Protein AF-A0A7C6N0D5-F1 (afdb_monomer_lite)

pLDDT: mean 83.99, std 12.08, range [41.06, 98.06]

Foldseek 3Di:
DVVVVCQQVQLADPQWDWDWDADPPPRDTDIDIDHDPDDQVVVQSSQCSNLVHPQFGKAWDPDDDDDALQKDKTKIKGKHANQPPPDPPVSWDWDWDKDQVVQVKFKFWQDPVRDTDTFDFDDDPVDPRITGRDTDIDRMTMMMIMGMDGHAAQAKEWEWEDDDAFKIKIKIKRKHQADDDPVVVVVSVVSSCVQQPPQWDWDWDDDPGIIMIMTIGIDGQVSNLVSLCSNGVPNPWGWDKHWDDDLQDQKIKMKIKTKFANLVRPDDPQQFRKYKYKYAYDPQKFWDVVLQVVCVPPPQWDGDGRMIIGIDGRRIDIDMTMIMGGNVSNVVVVVVVVVVVVVVVVVVVVVVVVCVVVVDDPVVVVVVVVPQWDADPPPRDTHGNPDQADPVPGDGDDDDDD

Structure (mmCIF, N/CA/C/O backbone):
data_AF-A0A7C6N0D5-F1
#
_entry.id   AF-A0A7C6N0D5-F1
#
loop_
_atom_site.group_PDB
_atom_site.id
_atom_site.type_symbol
_atom_site.label_atom_id
_atom_site.label_alt_id
_atom_site.label_comp_id
_atom_site.label_asym_id
_atom_site.label_entity_id
_atom_site.label_seq_id
_atom_site.pdbx_PDB_ins_code
_atom_site.Cartn_x
_atom_site.Cartn_y
_atom_site.Cartn_z
_atom_site.occupancy
_atom_site.B_iso_or_equiv
_atom_site.auth_seq_id
_atom_site.auth_comp_id
_atom_site.auth_asym_id
_atom_site.auth_atom_id
_atom_site.pdbx_PDB_model_num
ATOM 1 N N . GLY A 1 1 ? 29.584 -1.200 -49.562 1.00 62.28 1 GLY A N 1
ATOM 2 C CA . GLY A 1 1 ? 28.483 -2.158 -49.369 1.00 62.28 1 GLY A CA 1
ATOM 3 C C . GLY A 1 1 ? 28.904 -3.143 -48.314 1.00 62.28 1 GLY A C 1
ATOM 4 O O . GLY A 1 1 ? 28.545 -2.960 -47.164 1.00 62.28 1 GLY A O 1
ATOM 5 N N . ASP A 1 2 ? 29.772 -4.074 -48.691 1.00 75.25 2 ASP A N 1
ATOM 6 C CA . ASP A 1 2 ? 30.270 -5.140 -47.812 1.00 75.25 2 ASP A CA 1
ATOM 7 C C . ASP A 1 2 ? 30.973 -4.625 -46.545 1.00 75.25 2 ASP A C 1
ATOM 9 O O . ASP A 1 2 ? 30.763 -5.174 -45.473 1.00 75.25 2 ASP A O 1
ATOM 13 N N . GLU A 1 3 ? 31.718 -3.517 -46.626 1.00 76.12 3 GLU A N 1
ATOM 14 C CA . GLU A 1 3 ? 32.344 -2.878 -45.452 1.00 76.12 3 GLU A CA 1
ATOM 15 C C . GLU A 1 3 ? 31.321 -2.322 -44.444 1.00 76.12 3 GLU A C 1
ATOM 17 O O . GLU A 1 3 ? 31.559 -2.365 -43.244 1.00 76.12 3 GLU A O 1
ATOM 22 N N . ILE A 1 4 ? 30.167 -1.833 -44.916 1.00 76.94 4 ILE A N 1
ATOM 23 C CA . ILE A 1 4 ? 29.093 -1.310 -44.053 1.00 76.94 4 ILE A CA 1
ATOM 24 C C . ILE A 1 4 ? 28.339 -2.469 -43.395 1.00 76.94 4 ILE A C 1
ATOM 26 O O . ILE A 1 4 ? 27.991 -2.384 -42.223 1.00 76.94 4 ILE A O 1
ATOM 30 N N . ILE A 1 5 ? 28.112 -3.555 -44.142 1.00 82.31 5 ILE A N 1
ATOM 31 C CA . ILE A 1 5 ? 27.490 -4.776 -43.615 1.00 82.31 5 ILE A CA 1
ATOM 32 C C . ILE A 1 5 ? 28.390 -5.388 -42.539 1.00 82.31 5 ILE A C 1
ATOM 34 O O . ILE A 1 5 ? 27.925 -5.620 -41.430 1.00 82.31 5 ILE A O 1
ATOM 38 N N . ALA A 1 6 ? 29.682 -5.565 -42.834 1.00 82.75 6 ALA A N 1
ATOM 39 C CA . ALA A 1 6 ? 30.648 -6.098 -41.879 1.00 82.75 6 ALA A CA 1
ATOM 40 C C . ALA A 1 6 ? 30.752 -5.226 -40.618 1.00 82.75 6 ALA A C 1
ATOM 42 O O . ALA A 1 6 ? 30.720 -5.765 -39.518 1.00 82.75 6 ALA A O 1
ATOM 43 N N . TYR A 1 7 ? 30.803 -3.897 -40.773 1.00 82.38 7 TYR A N 1
ATOM 44 C CA . TYR A 1 7 ? 30.818 -2.961 -39.645 1.00 82.38 7 TYR A CA 1
ATOM 45 C C . TYR A 1 7 ? 29.588 -3.128 -38.740 1.00 82.38 7 TYR A C 1
ATOM 47 O O . TYR A 1 7 ? 29.736 -3.267 -37.532 1.00 82.38 7 TYR A O 1
ATOM 55 N N . LEU A 1 8 ? 28.383 -3.161 -39.321 1.00 84.75 8 LEU A N 1
ATOM 56 C CA . LEU A 1 8 ? 27.137 -3.268 -38.557 1.00 84.75 8 LEU A CA 1
ATOM 57 C C . LEU A 1 8 ? 26.943 -4.645 -37.909 1.00 84.75 8 LEU A C 1
ATOM 59 O O . LEU A 1 8 ? 26.398 -4.712 -36.814 1.00 84.75 8 LEU A O 1
ATOM 63 N N . GLU A 1 9 ? 27.371 -5.730 -38.559 1.00 86.62 9 GLU A N 1
ATOM 64 C CA . GLU A 1 9 ? 27.227 -7.094 -38.031 1.00 86.62 9 GLU A CA 1
ATOM 65 C C . GLU A 1 9 ? 28.281 -7.438 -36.968 1.00 86.62 9 GLU A C 1
ATOM 67 O O . GLU A 1 9 ? 27.956 -8.122 -35.998 1.00 86.62 9 GLU A O 1
ATOM 72 N N . GLU A 1 10 ? 29.519 -6.945 -37.098 1.00 82.75 10 GLU A N 1
ATOM 73 C CA . GLU A 1 10 ? 30.592 -7.161 -36.110 1.00 82.75 10 GLU A CA 1
ATOM 74 C C . GLU A 1 10 ? 30.229 -6.588 -34.731 1.00 82.75 10 GLU A C 1
ATOM 76 O O . GLU A 1 10 ? 30.593 -7.157 -33.702 1.00 82.75 10 GLU A O 1
ATOM 81 N N . GLY A 1 11 ? 29.480 -5.483 -34.704 1.00 76.69 11 GLY A N 1
ATOM 82 C CA . GLY A 1 11 ? 29.050 -4.818 -33.477 1.00 76.69 11 GLY A CA 1
ATOM 83 C C . GLY A 1 11 ? 27.924 -5.522 -32.717 1.00 76.69 11 GLY A C 1
ATOM 84 O O . GLY A 1 11 ? 27.609 -5.109 -31.600 1.00 76.69 11 GLY A O 1
ATOM 85 N N . VAL A 1 12 ? 27.294 -6.575 -33.245 1.00 84.12 12 VAL A N 1
ATOM 86 C CA . VAL A 1 12 ? 26.114 -7.168 -32.597 1.00 84.12 12 VAL A CA 1
ATOM 87 C C . VAL A 1 12 ? 26.487 -8.358 -31.705 1.00 84.12 12 VAL A C 1
ATOM 89 O O . VAL A 1 12 ? 27.098 -9.318 -32.175 1.00 84.12 12 VAL A O 1
ATOM 92 N N . PRO A 1 13 ? 26.090 -8.365 -30.417 1.00 81.31 13 PRO A N 1
ATOM 93 C CA . PRO A 1 13 ? 26.387 -9.484 -29.528 1.00 81.31 13 PRO A CA 1
ATOM 94 C C . PRO A 1 13 ? 25.598 -10.747 -29.897 1.00 81.31 13 PRO A C 1
ATOM 96 O O . PRO A 1 13 ? 24.464 -10.681 -30.368 1.00 81.31 13 PRO A O 1
ATOM 99 N N . ASN A 1 14 ? 26.153 -11.914 -29.555 1.00 80.94 14 ASN A N 1
ATOM 100 C CA . ASN A 1 14 ? 25.529 -13.226 -29.795 1.00 80.94 14 ASN A CA 1
ATOM 101 C C . ASN A 1 14 ? 24.147 -13.403 -29.134 1.00 80.94 14 ASN A C 1
ATOM 103 O O . ASN A 1 14 ? 23.398 -14.300 -29.515 1.00 80.94 14 ASN A O 1
ATOM 107 N N . SER A 1 15 ? 23.826 -12.602 -28.115 1.00 77.38 15 SER A N 1
ATOM 108 C CA . SER A 1 15 ? 22.532 -12.606 -27.424 1.00 77.38 15 SER A CA 1
ATOM 109 C C . SER A 1 15 ? 21.431 -11.852 -28.181 1.00 77.38 15 SER A C 1
ATOM 111 O O . SER A 1 15 ? 20.262 -11.959 -27.811 1.00 77.38 15 SER A O 1
ATOM 113 N N . ALA A 1 16 ? 21.773 -11.109 -29.237 1.00 83.81 16 ALA A N 1
ATOM 114 C CA . ALA A 1 16 ? 20.825 -10.388 -30.074 1.00 83.81 16 ALA A CA 1
ATOM 115 C C . ALA A 1 16 ? 20.493 -11.157 -31.361 1.00 83.81 16 ALA A C 1
ATOM 117 O O . ALA A 1 16 ? 21.290 -11.933 -31.886 1.00 83.81 16 ALA A O 1
ATOM 118 N N . THR A 1 17 ? 19.316 -10.887 -31.918 1.00 86.81 17 THR A N 1
ATOM 119 C CA . THR A 1 17 ? 18.946 -11.327 -33.267 1.00 86.81 17 THR A CA 1
ATOM 120 C C . THR A 1 17 ? 19.141 -10.193 -34.265 1.00 86.81 17 THR A C 1
ATOM 122 O O . THR A 1 17 ? 18.682 -9.076 -34.018 1.00 86.81 17 THR A O 1
ATOM 125 N N . MET A 1 18 ? 19.765 -10.496 -35.402 1.00 89.00 18 MET A N 1
ATOM 126 C CA . MET A 1 18 ? 19.989 -9.563 -36.509 1.00 89.00 18 MET A CA 1
ATOM 127 C C . MET A 1 18 ? 19.110 -9.903 -37.705 1.00 89.00 18 MET A C 1
ATOM 129 O O . MET A 1 18 ? 19.009 -11.071 -38.084 1.00 89.00 18 MET A O 1
ATOM 133 N N . ILE A 1 19 ? 18.501 -8.889 -38.317 1.00 90.81 19 ILE A N 1
ATOM 134 C CA . ILE A 1 19 ? 17.701 -9.035 -39.536 1.00 90.81 19 ILE A CA 1
ATOM 135 C C . ILE A 1 19 ? 17.984 -7.859 -40.472 1.00 90.81 19 ILE A C 1
ATOM 137 O O . ILE A 1 19 ? 17.832 -6.702 -40.086 1.00 90.81 19 ILE A O 1
ATOM 141 N N . TRP A 1 20 ? 18.325 -8.163 -41.722 1.00 90.00 20 TRP A N 1
ATOM 142 C CA . TRP A 1 20 ? 18.260 -7.206 -42.824 1.00 90.00 20 TRP A CA 1
ATOM 143 C C . TRP A 1 20 ? 16.876 -7.269 -43.466 1.00 90.00 20 TRP A C 1
ATOM 145 O O . TRP A 1 20 ? 16.411 -8.343 -43.846 1.00 90.00 20 TRP A O 1
ATOM 155 N N . ASP A 1 21 ? 16.222 -6.122 -43.576 1.00 87.44 21 ASP A N 1
ATOM 156 C CA . ASP A 1 21 ? 14.877 -5.977 -44.124 1.00 87.44 21 ASP A CA 1
ATOM 157 C C . ASP A 1 21 ? 14.856 -4.856 -45.168 1.00 87.44 21 ASP A C 1
ATOM 159 O O . ASP A 1 21 ? 15.760 -4.019 -45.227 1.00 87.44 21 ASP A O 1
ATOM 163 N N . THR A 1 22 ? 13.833 -4.836 -46.013 1.00 85.69 22 THR A N 1
ATOM 164 C CA . THR A 1 22 ? 13.579 -3.721 -46.930 1.00 85.69 22 THR A CA 1
ATOM 165 C C . THR A 1 22 ? 12.229 -3.130 -46.586 1.00 85.69 22 THR A C 1
ATOM 167 O O . THR A 1 22 ? 11.214 -3.821 -46.608 1.00 85.69 22 THR A O 1
ATOM 170 N N . ASP A 1 23 ? 12.218 -1.844 -46.258 1.00 79.44 23 ASP A N 1
ATOM 171 C CA . ASP A 1 23 ? 10.980 -1.116 -46.037 1.00 79.44 23 ASP A CA 1
ATOM 172 C C . ASP A 1 23 ? 10.163 -1.101 -47.333 1.00 79.44 23 ASP A C 1
ATOM 174 O O . ASP A 1 23 ? 10.594 -0.541 -48.342 1.00 79.44 23 ASP A O 1
ATOM 178 N N . ASN A 1 24 ? 9.001 -1.754 -47.322 1.00 75.25 24 ASN A N 1
ATOM 179 C CA . ASN A 1 24 ? 8.210 -1.955 -48.536 1.00 75.25 24 ASN A CA 1
ATOM 180 C C . ASN A 1 24 ? 7.651 -0.645 -49.118 1.00 75.25 24 ASN A C 1
ATOM 182 O O . ASN A 1 24 ? 7.370 -0.598 -50.316 1.00 75.25 24 ASN A O 1
ATOM 186 N N . ASP A 1 25 ? 7.516 0.406 -48.304 1.00 74.62 25 ASP A N 1
ATOM 187 C CA . ASP A 1 25 ? 6.917 1.680 -48.710 1.00 74.62 25 ASP A CA 1
ATOM 188 C C . ASP A 1 25 ? 7.968 2.686 -49.204 1.00 74.62 25 ASP A C 1
ATOM 190 O O . ASP A 1 25 ? 7.725 3.438 -50.150 1.00 74.62 25 ASP A O 1
ATOM 194 N N . SER A 1 26 ? 9.157 2.691 -48.599 1.00 76.44 26 SER A N 1
ATOM 195 C CA . SER A 1 26 ? 10.248 3.619 -48.925 1.00 76.44 26 SER A CA 1
ATOM 196 C C . SER A 1 26 ? 11.394 2.995 -49.726 1.00 76.44 26 SER A C 1
ATOM 198 O O . SER A 1 26 ? 12.230 3.725 -50.258 1.00 76.44 26 SER A O 1
ATOM 200 N N . GLY A 1 27 ? 11.450 1.665 -49.833 1.00 78.62 27 GLY A N 1
ATOM 201 C CA . GLY A 1 27 ? 12.538 0.930 -50.486 1.00 78.62 27 GLY A CA 1
ATOM 202 C C . GLY A 1 27 ? 13.868 0.986 -49.727 1.00 78.62 27 GLY A C 1
ATOM 203 O O . GLY A 1 27 ? 14.903 0.611 -50.279 1.00 78.62 27 GLY A O 1
ATOM 204 N N . ASN A 1 28 ? 13.862 1.474 -48.484 1.00 81.75 28 ASN A N 1
ATOM 205 C CA . ASN A 1 28 ? 15.063 1.627 -47.673 1.00 81.75 28 ASN A CA 1
ATOM 206 C C . ASN A 1 28 ? 15.523 0.282 -47.104 1.00 81.75 28 ASN A C 1
ATOM 208 O O . ASN A 1 28 ? 14.723 -0.485 -46.567 1.00 81.75 28 ASN A O 1
ATOM 212 N N . THR A 1 29 ? 16.829 0.027 -47.150 1.00 83.75 29 THR A N 1
ATOM 213 C CA . THR A 1 29 ? 17.442 -1.098 -46.440 1.00 83.75 29 THR A CA 1
ATOM 214 C C . THR A 1 29 ? 17.467 -0.802 -44.940 1.00 83.75 29 THR A C 1
ATOM 216 O O . THR A 1 29 ? 18.046 0.198 -44.516 1.00 83.75 29 THR A O 1
ATOM 219 N N . ILE A 1 30 ? 16.872 -1.678 -44.131 1.00 86.19 30 ILE A N 1
ATOM 220 C CA . ILE A 1 30 ? 16.840 -1.567 -42.671 1.00 86.19 30 ILE A CA 1
ATOM 221 C C . ILE A 1 30 ? 17.664 -2.704 -42.068 1.00 86.19 30 ILE A C 1
ATOM 223 O O . ILE A 1 30 ? 17.388 -3.875 -42.317 1.00 86.19 30 ILE A O 1
ATOM 227 N N . PHE A 1 31 ? 18.633 -2.361 -41.222 1.00 87.94 31 PHE A N 1
ATOM 228 C CA . PHE A 1 31 ? 19.293 -3.314 -40.334 1.00 87.94 31 PHE A CA 1
ATOM 229 C C . PHE A 1 31 ? 18.628 -3.266 -38.958 1.00 87.94 31 PHE A C 1
ATOM 231 O O . PHE A 1 31 ? 18.611 -2.220 -38.308 1.00 87.94 31 PHE A O 1
ATOM 238 N N . LYS A 1 32 ? 18.038 -4.381 -38.528 1.00 89.44 32 LYS A N 1
ATOM 239 C CA . LYS A 1 32 ? 17.334 -4.509 -37.250 1.00 89.44 32 LYS A CA 1
ATOM 240 C C . LYS A 1 32 ? 18.144 -5.394 -36.317 1.00 89.44 32 LYS A C 1
ATOM 242 O O . LYS A 1 32 ? 18.430 -6.544 -36.641 1.00 89.44 32 LYS A O 1
ATOM 247 N N . VAL A 1 33 ? 18.433 -4.869 -35.135 1.00 88.62 33 VAL A N 1
ATOM 248 C CA . VAL A 1 33 ? 18.986 -5.625 -34.011 1.00 88.62 33 VAL A CA 1
ATOM 249 C C . VAL A 1 33 ? 17.901 -5.718 -32.947 1.00 88.62 33 VAL A C 1
ATOM 251 O O . VAL A 1 33 ? 17.254 -4.722 -32.629 1.00 88.62 33 VAL A O 1
ATOM 254 N N . SER A 1 34 ? 17.643 -6.912 -32.422 1.00 86.88 34 SER A N 1
ATOM 255 C CA . SER A 1 34 ? 16.656 -7.119 -31.356 1.00 86.88 34 SER A CA 1
ATOM 256 C C . SER A 1 34 ? 17.266 -7.898 -30.202 1.00 86.88 34 SER A C 1
ATOM 258 O O . SER A 1 34 ? 17.874 -8.945 -30.402 1.00 86.88 34 SER A O 1
ATOM 260 N N . LEU A 1 35 ? 17.073 -7.381 -28.992 1.00 83.38 35 LEU A N 1
ATOM 261 C CA . LEU A 1 35 ? 17.466 -8.001 -27.730 1.00 83.38 35 LEU A CA 1
ATOM 262 C C . LEU A 1 35 ? 16.186 -8.404 -26.993 1.00 83.38 35 LEU A C 1
ATOM 264 O O . LEU A 1 35 ? 15.296 -7.575 -26.801 1.00 83.38 35 LEU A O 1
ATOM 268 N N . ILE A 1 36 ? 16.065 -9.675 -26.606 1.00 78.38 36 ILE A N 1
ATOM 269 C CA . ILE A 1 36 ? 14.886 -10.209 -25.909 1.00 78.38 36 ILE A CA 1
ATOM 270 C C . ILE A 1 36 ? 15.354 -10.878 -24.617 1.00 78.38 36 ILE A C 1
ATOM 272 O O . ILE A 1 36 ? 16.163 -11.797 -24.666 1.00 78.38 36 ILE A O 1
ATOM 276 N N . ARG A 1 37 ? 14.791 -10.460 -23.472 1.00 60.94 37 ARG A N 1
ATOM 277 C CA . ARG A 1 37 ? 15.038 -11.060 -22.141 1.00 60.94 37 ARG A CA 1
ATOM 278 C C . ARG A 1 37 ? 16.520 -11.100 -21.726 1.00 60.94 37 ARG A C 1
ATOM 280 O O . ARG A 1 37 ? 16.965 -12.065 -21.114 1.00 60.94 37 ARG A O 1
ATOM 287 N N . SER A 1 38 ? 17.270 -10.052 -22.044 1.00 66.94 38 SER A N 1
ATOM 288 C CA . SER A 1 38 ? 18.651 -9.874 -21.584 1.00 66.94 38 SER A CA 1
ATOM 289 C C . SER A 1 38 ? 18.679 -9.178 -20.223 1.00 66.94 38 SER A C 1
ATOM 291 O O . SER A 1 38 ? 17.820 -8.337 -19.941 1.00 66.94 38 SER A O 1
ATOM 293 N N . ASP A 1 39 ? 19.650 -9.518 -19.377 1.00 78.50 39 ASP A N 1
ATOM 294 C CA . ASP A 1 39 ? 19.890 -8.752 -18.157 1.00 78.50 39 ASP A CA 1
ATOM 295 C C . ASP A 1 39 ? 20.505 -7.374 -18.478 1.00 78.50 39 ASP A C 1
ATOM 297 O O . ASP A 1 39 ? 20.857 -7.059 -19.616 1.00 78.50 39 ASP A O 1
ATOM 301 N N . LEU A 1 40 ? 20.579 -6.498 -17.475 1.00 82.56 40 LEU A N 1
ATOM 302 C CA . LEU A 1 40 ? 21.064 -5.130 -17.666 1.00 82.56 40 LEU A CA 1
ATOM 303 C C . LEU A 1 40 ? 22.533 -5.079 -18.115 1.00 82.56 40 LEU A C 1
ATOM 305 O O . LEU A 1 40 ? 22.910 -4.168 -18.850 1.00 82.56 40 LEU A O 1
ATOM 309 N N . GLU A 1 41 ? 23.357 -6.019 -17.651 1.00 84.06 41 GLU A N 1
ATOM 310 C CA . GLU A 1 41 ? 24.780 -6.063 -17.984 1.00 84.06 41 GLU A CA 1
ATOM 311 C C . GLU A 1 41 ? 24.959 -6.421 -19.460 1.00 84.06 41 GLU A C 1
ATOM 313 O O . GLU A 1 41 ? 25.661 -5.708 -20.181 1.00 84.06 41 GLU A O 1
ATOM 318 N N . ASP A 1 42 ? 24.221 -7.425 -19.931 1.00 83.94 42 ASP A N 1
ATOM 319 C CA . ASP A 1 42 ? 24.150 -7.815 -21.334 1.00 83.94 42 ASP A CA 1
ATOM 320 C C . ASP A 1 42 ? 23.617 -6.682 -22.215 1.00 83.94 42 ASP A C 1
ATOM 322 O O . ASP A 1 42 ? 24.190 -6.409 -23.269 1.00 83.94 42 ASP A O 1
ATOM 326 N N . ILE A 1 43 ? 22.559 -5.976 -21.791 1.00 86.81 43 ILE A N 1
ATOM 327 C CA . ILE A 1 43 ? 22.023 -4.818 -22.531 1.00 86.81 43 ILE A CA 1
ATOM 328 C C . ILE A 1 43 ? 23.075 -3.708 -22.623 1.00 86.81 43 ILE A C 1
ATOM 330 O O . ILE A 1 43 ? 23.272 -3.123 -23.686 1.00 86.81 43 ILE A O 1
ATOM 334 N N . ASN A 1 44 ? 23.777 -3.413 -21.531 1.00 89.06 44 ASN A N 1
ATOM 335 C CA . ASN A 1 44 ? 24.798 -2.372 -21.506 1.00 89.06 44 ASN A CA 1
ATOM 336 C C . ASN A 1 44 ? 26.004 -2.723 -22.396 1.00 89.06 44 ASN A C 1
ATOM 338 O O . ASN A 1 44 ? 26.497 -1.870 -23.134 1.00 89.06 44 ASN A O 1
ATOM 342 N N . LEU A 1 45 ? 26.461 -3.980 -22.369 1.00 87.12 45 LEU A N 1
ATOM 343 C CA . LEU A 1 45 ? 27.506 -4.475 -23.269 1.00 87.12 45 LEU A CA 1
ATOM 344 C C . LEU A 1 45 ? 27.048 -4.437 -24.731 1.00 87.12 45 LEU A C 1
ATOM 346 O O . LEU A 1 45 ? 27.800 -3.989 -25.598 1.00 87.12 45 LEU A O 1
ATOM 350 N N . ALA A 1 46 ? 25.803 -4.839 -24.996 1.00 88.00 46 ALA A N 1
ATOM 351 C CA . ALA A 1 46 ? 25.204 -4.775 -26.321 1.00 88.00 46 ALA A CA 1
ATOM 352 C C . ALA A 1 46 ? 25.176 -3.343 -26.858 1.00 88.00 46 ALA A C 1
ATOM 354 O O . ALA A 1 46 ? 25.562 -3.120 -27.998 1.00 88.00 46 ALA A O 1
ATOM 355 N N . MET A 1 47 ? 24.787 -2.366 -26.037 1.00 89.62 47 MET A N 1
ATOM 356 C CA . MET A 1 47 ? 24.757 -0.953 -26.420 1.00 89.62 47 MET A CA 1
ATOM 357 C C . MET A 1 47 ? 26.141 -0.440 -26.807 1.00 89.62 47 MET A C 1
ATOM 359 O O . MET A 1 47 ? 26.287 0.177 -27.859 1.00 89.62 47 MET A O 1
ATOM 363 N N . LYS A 1 48 ? 27.175 -0.751 -26.020 1.00 90.25 48 LYS A N 1
ATOM 364 C CA . LYS A 1 48 ? 28.555 -0.378 -26.370 1.00 90.25 48 LYS A CA 1
ATOM 365 C C . LYS A 1 48 ? 29.000 -0.971 -27.697 1.00 90.25 48 LYS A C 1
ATOM 367 O O . LYS A 1 48 ? 29.632 -0.284 -28.495 1.00 90.25 48 LYS A O 1
ATOM 372 N N . SER A 1 49 ? 28.661 -2.238 -27.916 1.00 88.06 49 SER A N 1
ATOM 373 C CA . SER A 1 49 ? 29.055 -2.987 -29.103 1.00 88.06 49 SER A CA 1
ATOM 374 C C . SER A 1 49 ? 28.320 -2.488 -30.353 1.00 88.06 49 SER A C 1
ATOM 376 O O . SER A 1 49 ? 28.967 -2.115 -31.325 1.00 88.06 49 SER A O 1
ATOM 378 N N . ILE A 1 50 ? 26.987 -2.372 -30.294 1.00 87.94 50 ILE A N 1
ATOM 379 C CA . ILE A 1 50 ? 26.125 -1.932 -31.406 1.00 87.94 50 ILE A CA 1
ATOM 380 C C . ILE A 1 50 ? 26.485 -0.515 -31.836 1.00 87.94 50 ILE A C 1
ATOM 382 O O . ILE A 1 50 ? 26.514 -0.218 -33.028 1.00 87.94 50 ILE A O 1
ATOM 386 N N . PHE A 1 51 ? 26.753 0.366 -30.870 1.00 87.81 51 PHE A N 1
ATOM 387 C CA . PHE A 1 51 ? 27.112 1.746 -31.164 1.00 87.81 51 PHE A CA 1
ATOM 388 C C . PHE A 1 51 ? 28.616 1.959 -31.401 1.00 87.81 51 PHE A C 1
ATOM 390 O O . PHE A 1 51 ? 29.042 3.078 -31.692 1.00 87.81 51 PHE A O 1
ATOM 397 N N . HIS A 1 52 ? 29.427 0.904 -31.263 1.00 87.25 52 HIS A N 1
ATOM 398 C CA . HIS A 1 52 ? 30.888 0.957 -31.291 1.00 87.25 52 HIS A CA 1
ATOM 399 C C . HIS A 1 52 ? 31.460 2.070 -30.393 1.00 87.25 52 HIS A C 1
ATOM 401 O O . HIS A 1 52 ? 32.434 2.722 -30.762 1.00 87.25 52 HIS A O 1
ATOM 407 N N . SER A 1 53 ? 30.851 2.336 -29.232 1.00 90.00 53 SER A N 1
ATOM 408 C CA . SER A 1 53 ? 31.234 3.434 -28.334 1.00 90.00 53 SER A CA 1
ATOM 409 C C . SER A 1 53 ? 31.167 3.024 -26.867 1.00 90.00 53 SER A C 1
ATOM 411 O O . SER A 1 53 ? 30.123 2.608 -26.373 1.00 90.00 53 SER A O 1
ATOM 413 N N . ASP A 1 54 ? 32.256 3.255 -26.130 1.00 90.88 54 ASP A N 1
ATOM 414 C CA . ASP A 1 54 ? 32.297 3.078 -24.673 1.00 90.88 54 ASP A CA 1
ATOM 415 C C . ASP A 1 54 ? 31.395 4.061 -23.911 1.00 90.88 54 ASP A C 1
ATOM 417 O O . ASP A 1 54 ? 31.100 3.830 -22.733 1.00 90.88 54 ASP A O 1
ATOM 421 N N . MET A 1 55 ? 30.974 5.155 -24.560 1.00 91.31 55 MET A N 1
ATOM 422 C CA . MET A 1 55 ? 30.039 6.127 -23.992 1.00 91.31 55 MET A CA 1
ATOM 423 C C . MET A 1 55 ? 28.582 5.680 -24.116 1.00 91.31 55 MET A C 1
ATOM 425 O O . MET A 1 55 ? 27.750 6.166 -23.348 1.00 91.31 55 MET A O 1
ATOM 429 N N . ALA A 1 56 ? 28.261 4.786 -25.057 1.00 92.94 56 ALA A N 1
ATOM 430 C CA . ALA A 1 56 ? 26.931 4.202 -25.132 1.00 92.94 56 ALA A CA 1
ATOM 431 C C . ALA A 1 56 ? 26.713 3.301 -23.911 1.00 92.94 56 ALA A C 1
ATOM 433 O O . ALA A 1 56 ? 27.563 2.478 -23.568 1.00 92.94 56 ALA A O 1
ATOM 434 N N . SER A 1 57 ? 25.600 3.484 -23.205 1.00 94.38 57 SER A N 1
ATOM 435 C CA . SER A 1 57 ? 25.356 2.745 -21.967 1.00 94.38 57 SER A CA 1
ATOM 436 C C . SER A 1 57 ? 23.882 2.653 -21.617 1.00 94.38 57 SER A C 1
ATOM 438 O O . SER A 1 57 ? 23.080 3.497 -22.014 1.00 94.38 57 SER A O 1
ATOM 440 N N . VAL A 1 58 ? 23.536 1.639 -20.829 1.00 93.12 58 VAL A N 1
ATOM 441 C CA . VAL A 1 58 ? 22.262 1.567 -20.113 1.00 93.12 58 VAL A CA 1
ATOM 442 C C . VAL A 1 58 ? 22.562 1.279 -18.651 1.00 93.12 58 VAL A C 1
ATOM 444 O O . VAL A 1 58 ? 23.193 0.284 -18.302 1.00 93.12 58 VAL A O 1
ATOM 447 N N . GLU A 1 59 ? 22.118 2.180 -17.785 1.00 92.50 59 GLU A N 1
ATOM 448 C CA . GLU A 1 59 ? 22.396 2.158 -16.353 1.00 92.50 59 GLU A CA 1
ATOM 449 C C . GLU A 1 59 ? 21.078 2.197 -15.585 1.00 92.50 59 GLU A C 1
ATOM 451 O O . GLU A 1 59 ? 20.258 3.091 -15.788 1.00 92.50 59 GLU A O 1
ATOM 456 N N . SER A 1 60 ? 20.869 1.249 -14.673 1.00 90.50 60 SER A N 1
ATOM 457 C CA . SER A 1 60 ? 19.712 1.286 -13.778 1.00 90.50 60 SER A CA 1
ATOM 458 C C . SER A 1 60 ? 19.881 2.399 -12.753 1.00 90.50 60 SER A C 1
ATOM 460 O O . SER A 1 60 ? 20.955 2.582 -12.175 1.00 90.50 60 SER A O 1
ATOM 462 N N . LEU A 1 61 ? 18.803 3.138 -12.520 1.00 90.31 61 LEU A N 1
ATOM 463 C CA . LEU A 1 61 ? 18.740 4.212 -11.546 1.00 90.31 61 LEU A CA 1
ATOM 464 C C . LEU A 1 61 ? 17.652 3.917 -10.509 1.00 90.31 61 LEU A C 1
ATOM 466 O O . LEU A 1 61 ? 16.653 3.260 -10.814 1.00 90.31 61 LEU A O 1
ATOM 470 N N . PRO A 1 62 ? 17.796 4.423 -9.273 1.00 85.81 62 PRO A N 1
ATOM 471 C CA . PRO A 1 62 ? 16.704 4.398 -8.316 1.00 85.81 62 PRO A CA 1
ATOM 472 C C . PRO A 1 62 ? 15.493 5.141 -8.881 1.00 85.81 62 PRO A C 1
ATOM 474 O O . PRO A 1 62 ? 15.604 6.285 -9.325 1.00 85.81 62 PRO A O 1
ATOM 477 N N . TYR A 1 63 ? 14.326 4.508 -8.831 1.00 85.75 63 TYR A N 1
ATOM 478 C CA . TYR A 1 63 ? 13.082 5.185 -9.162 1.00 85.75 63 TYR A CA 1
ATOM 479 C C . TYR A 1 63 ? 12.761 6.221 -8.078 1.00 85.75 63 TYR A C 1
ATOM 481 O O . TYR A 1 63 ? 12.656 5.880 -6.900 1.00 85.75 63 TYR A O 1
ATOM 489 N N . SER A 1 64 ? 12.650 7.493 -8.464 1.00 81.31 64 SER A N 1
ATOM 490 C CA . SER A 1 64 ? 12.531 8.614 -7.522 1.00 81.31 64 SER A CA 1
ATOM 491 C C . SER A 1 64 ? 11.101 9.098 -7.292 1.00 81.31 64 SER A C 1
ATOM 493 O O . SER A 1 64 ? 10.862 9.866 -6.359 1.00 81.31 64 SER A O 1
ATOM 495 N N . ASP A 1 65 ? 10.154 8.694 -8.140 1.00 80.81 65 ASP A N 1
ATOM 496 C CA . ASP A 1 65 ? 8.767 9.137 -8.025 1.00 80.81 65 ASP A CA 1
ATOM 497 C C . ASP A 1 65 ? 8.019 8.317 -6.961 1.00 80.81 65 ASP A C 1
ATOM 499 O O . ASP A 1 65 ? 8.388 7.189 -6.625 1.00 80.81 65 ASP A O 1
ATOM 503 N N . LYS A 1 66 ? 6.958 8.896 -6.386 1.00 76.50 66 LYS A N 1
ATOM 504 C CA . LYS A 1 66 ? 6.167 8.216 -5.351 1.00 76.50 66 LYS A CA 1
ATOM 505 C C . LYS A 1 66 ? 5.472 6.981 -5.926 1.00 76.50 66 LYS A C 1
ATOM 507 O O . LYS A 1 66 ? 4.796 7.064 -6.953 1.00 76.50 66 LYS A O 1
ATOM 512 N N . MET A 1 67 ? 5.574 5.876 -5.198 1.00 79.62 67 MET A N 1
ATOM 513 C CA . MET A 1 67 ? 4.922 4.605 -5.506 1.00 79.62 67 MET A CA 1
ATOM 514 C C . MET A 1 67 ? 4.121 4.128 -4.301 1.00 79.62 67 MET A C 1
ATOM 516 O O . MET A 1 67 ? 4.471 4.429 -3.157 1.00 79.62 67 MET A O 1
ATOM 520 N N . ASN A 1 68 ? 3.050 3.390 -4.563 1.00 84.19 68 ASN A N 1
ATOM 521 C CA . ASN A 1 68 ? 2.390 2.566 -3.556 1.00 84.19 68 ASN A CA 1
ATOM 522 C C . ASN A 1 68 ? 2.782 1.084 -3.725 1.00 84.19 68 ASN A C 1
ATOM 524 O O . ASN A 1 68 ? 3.414 0.718 -4.709 1.00 84.19 68 ASN A O 1
ATOM 528 N N . ILE A 1 69 ? 2.404 0.223 -2.777 1.00 88.62 69 ILE A N 1
ATOM 529 C CA . ILE A 1 69 ? 2.697 -1.226 -2.794 1.00 88.62 69 ILE A CA 1
ATOM 530 C C . ILE A 1 69 ? 2.263 -1.977 -4.069 1.00 88.62 69 ILE A C 1
ATOM 532 O O . ILE A 1 69 ? 2.799 -3.041 -4.366 1.00 88.62 69 ILE A O 1
ATOM 536 N N . LEU A 1 70 ? 1.285 -1.453 -4.806 1.00 86.62 70 LEU A N 1
ATOM 537 C CA . LEU A 1 70 ? 0.770 -2.034 -6.046 1.00 86.62 70 LEU A CA 1
ATOM 538 C C . LEU A 1 70 ? 1.533 -1.541 -7.276 1.00 86.62 70 LEU A C 1
ATOM 540 O O . LEU A 1 70 ? 1.187 -1.910 -8.391 1.00 86.62 70 LEU A O 1
ATOM 544 N N . GLU A 1 71 ? 2.526 -0.676 -7.110 1.00 83.75 71 GLU A N 1
ATOM 545 C CA . GLU A 1 71 ? 3.196 -0.002 -8.209 1.00 83.75 71 GLU A CA 1
ATOM 546 C C . GLU A 1 71 ? 4.695 -0.260 -8.166 1.00 83.75 71 GLU A C 1
ATOM 548 O O . GLU A 1 71 ? 5.354 -0.018 -7.157 1.00 83.75 71 GLU A O 1
ATOM 553 N N . ASN A 1 72 ? 5.241 -0.680 -9.302 1.00 81.62 72 ASN A N 1
ATOM 554 C CA . ASN A 1 72 ? 6.669 -0.887 -9.473 1.00 81.62 72 ASN A CA 1
ATOM 555 C C . ASN A 1 72 ? 7.199 0.087 -10.509 1.00 81.62 72 ASN A C 1
ATOM 557 O O . ASN A 1 72 ? 6.781 0.090 -11.666 1.00 81.62 72 ASN A O 1
ATOM 561 N N . GLY A 1 73 ? 8.112 0.933 -10.062 1.00 83.00 73 GLY A N 1
ATOM 562 C CA . GLY A 1 73 ? 8.790 1.911 -10.882 1.00 83.00 73 GLY A CA 1
ATOM 563 C C . GLY A 1 73 ? 10.146 1.389 -11.318 1.00 83.00 73 GLY A C 1
ATOM 564 O O . GLY A 1 73 ? 10.927 0.884 -10.509 1.00 83.00 73 GLY A O 1
ATOM 565 N N . HIS A 1 74 ? 10.441 1.563 -12.597 1.00 85.75 74 HIS A N 1
ATOM 566 C CA . HIS A 1 74 ? 11.755 1.316 -13.165 1.00 85.75 74 HIS A CA 1
ATOM 567 C C . HIS A 1 74 ? 12.295 2.626 -13.705 1.00 85.75 74 HIS A C 1
ATOM 569 O O . HIS A 1 74 ? 11.588 3.349 -14.407 1.00 85.75 74 HIS A O 1
ATOM 575 N N . ALA A 1 75 ? 13.540 2.935 -13.370 1.00 91.56 75 ALA A N 1
ATOM 576 C CA . ALA A 1 75 ? 14.254 4.060 -13.938 1.00 91.56 75 ALA A CA 1
ATOM 577 C C . ALA A 1 75 ? 15.570 3.553 -14.513 1.00 91.56 75 ALA A C 1
ATOM 579 O O . ALA A 1 75 ? 16.290 2.798 -13.861 1.00 91.56 75 ALA A O 1
ATOM 580 N N . TYR A 1 76 ? 15.888 3.969 -15.728 1.00 92.06 76 TYR A N 1
ATOM 581 C CA . TYR A 1 76 ? 17.196 3.731 -16.312 1.00 92.06 76 TYR A CA 1
ATOM 582 C C . TYR A 1 76 ? 17.648 4.957 -17.090 1.00 92.06 76 TYR A C 1
ATOM 584 O O . TYR A 1 76 ? 16.839 5.709 -17.638 1.00 92.06 76 TYR A O 1
ATOM 592 N N . LYS A 1 77 ? 18.957 5.170 -17.109 1.00 94.62 77 LYS A N 1
ATOM 593 C CA . LYS A 1 77 ? 19.607 6.120 -17.993 1.00 94.62 77 LYS A CA 1
ATOM 594 C C . LYS A 1 77 ? 20.123 5.359 -19.198 1.00 94.62 77 LYS A C 1
ATOM 596 O O . LYS A 1 77 ? 20.918 4.441 -19.050 1.00 94.62 77 LYS A O 1
ATOM 601 N N . GLU A 1 78 ? 19.692 5.776 -20.371 1.00 94.25 78 GLU A N 1
ATOM 602 C CA . GLU A 1 78 ? 20.166 5.274 -21.649 1.00 94.25 78 GLU A CA 1
ATOM 603 C C . GLU A 1 78 ? 20.996 6.364 -22.324 1.00 94.25 78 GLU A C 1
ATOM 605 O O . GLU A 1 78 ? 20.538 7.495 -22.483 1.00 94.25 78 GLU A O 1
ATOM 610 N N . THR A 1 79 ? 22.232 6.047 -22.690 1.00 94.88 79 THR A N 1
ATOM 611 C CA . THR A 1 79 ? 23.115 6.925 -23.454 1.00 94.88 79 THR A CA 1
ATOM 612 C C . THR A 1 79 ? 23.304 6.333 -24.839 1.00 94.88 79 THR A C 1
ATOM 614 O O . THR A 1 79 ? 23.819 5.227 -24.980 1.00 94.88 79 THR A O 1
ATOM 617 N N . ILE A 1 80 ? 22.892 7.089 -25.850 1.00 92.94 80 ILE A N 1
ATOM 618 C CA . ILE A 1 80 ? 23.080 6.769 -27.261 1.00 92.94 80 ILE A CA 1
ATOM 619 C C . ILE A 1 80 ? 24.223 7.646 -27.762 1.00 92.94 80 ILE A C 1
ATOM 621 O O . ILE A 1 80 ? 24.175 8.871 -27.622 1.00 92.94 80 ILE A O 1
ATOM 625 N N . ASP A 1 81 ? 25.242 7.029 -28.349 1.00 91.69 81 ASP A N 1
ATOM 626 C CA . ASP A 1 81 ? 26.380 7.724 -28.943 1.00 91.69 81 ASP A CA 1
ATOM 627 C C . ASP A 1 81 ? 26.605 7.210 -30.362 1.00 91.69 81 ASP A C 1
ATOM 629 O O . ASP A 1 81 ? 26.912 6.044 -30.574 1.00 91.69 81 ASP A O 1
ATOM 633 N N . VAL A 1 82 ? 26.421 8.093 -31.336 1.00 88.81 82 VAL A N 1
ATOM 634 C CA . VAL A 1 82 ? 26.525 7.788 -32.766 1.00 88.81 82 VAL A CA 1
ATOM 635 C C . VAL A 1 82 ? 27.752 8.440 -33.402 1.00 88.81 82 VAL A C 1
ATOM 637 O O . VAL A 1 82 ? 27.883 8.437 -34.623 1.00 88.81 82 VAL A O 1
ATOM 640 N N . THR A 1 83 ? 28.671 8.991 -32.602 1.00 86.81 83 THR A N 1
ATOM 641 C CA . THR A 1 83 ? 29.891 9.662 -33.094 1.00 86.81 83 THR A CA 1
ATOM 642 C C . THR A 1 83 ? 30.786 8.765 -33.950 1.00 86.81 83 THR A C 1
ATOM 644 O O . THR A 1 83 ? 31.473 9.270 -34.836 1.00 86.81 83 THR A O 1
ATOM 647 N N . ASN A 1 84 ? 30.752 7.449 -33.721 1.00 82.50 84 ASN A N 1
ATOM 648 C CA . ASN A 1 84 ? 31.538 6.469 -34.471 1.00 82.50 84 ASN A CA 1
ATOM 649 C C . ASN A 1 84 ? 30.832 5.936 -35.727 1.00 82.50 84 ASN A C 1
ATOM 651 O O . ASN A 1 84 ? 31.471 5.257 -36.530 1.00 82.50 84 ASN A O 1
ATOM 655 N N . PHE A 1 85 ? 29.552 6.264 -35.938 1.00 78.00 85 PHE A N 1
ATOM 656 C CA . PHE A 1 85 ? 28.860 5.932 -37.183 1.00 78.00 85 PHE A CA 1
ATOM 657 C C . PHE A 1 85 ? 29.293 6.887 -38.289 1.00 78.00 85 PHE A C 1
ATOM 659 O O . PHE A 1 85 ? 29.540 8.075 -38.056 1.00 78.00 85 PHE A O 1
ATOM 666 N N . VAL A 1 86 ? 29.309 6.374 -39.523 1.00 65.50 86 VAL A N 1
ATOM 667 C CA . VAL A 1 86 ? 29.477 7.190 -40.729 1.00 65.50 86 VAL A CA 1
ATOM 668 C C . VAL A 1 86 ? 28.315 8.183 -40.795 1.00 65.50 86 VAL A C 1
ATOM 670 O O . VAL A 1 86 ? 27.200 7.846 -41.189 1.00 65.50 86 VAL A O 1
ATOM 673 N N . SER A 1 87 ? 28.571 9.401 -40.335 1.00 63.62 87 SER A N 1
ATOM 674 C CA . SER A 1 87 ? 27.594 10.475 -40.200 1.00 63.62 87 SER A CA 1
ATOM 675 C C . SER A 1 87 ? 27.833 11.556 -41.253 1.00 63.62 87 SER A C 1
ATOM 677 O O . SER A 1 87 ? 28.831 11.542 -41.973 1.00 63.62 87 SER A O 1
ATOM 679 N N . ASN A 1 88 ? 26.872 12.472 -41.393 1.00 61.31 88 ASN A N 1
ATOM 680 C CA . ASN A 1 88 ? 26.984 13.623 -42.291 1.00 61.31 88 ASN A CA 1
ATOM 681 C C . ASN A 1 88 ? 28.230 14.487 -41.979 1.00 61.31 88 ASN A C 1
ATOM 683 O O . ASN A 1 88 ? 28.893 14.294 -40.962 1.00 61.31 88 ASN A O 1
ATOM 687 N N . ASP A 1 89 ? 28.510 15.504 -42.800 1.00 59.84 89 ASP A N 1
ATOM 688 C CA . ASP A 1 89 ? 29.675 16.405 -42.651 1.00 59.84 89 ASP A CA 1
ATOM 689 C C . ASP A 1 89 ? 29.791 17.106 -41.274 1.00 59.84 89 ASP A C 1
ATOM 691 O O . ASP A 1 89 ? 30.798 17.750 -40.980 1.00 5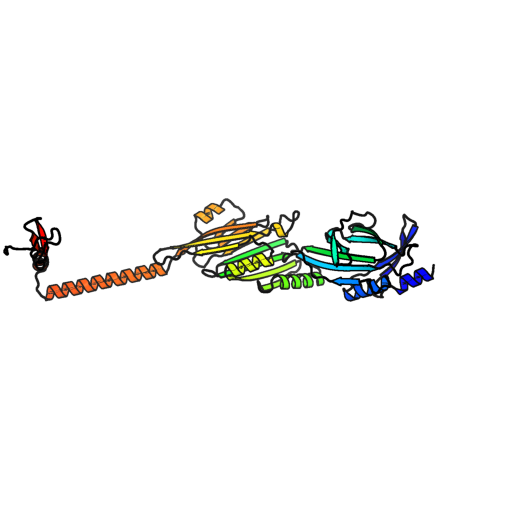9.84 89 ASP A O 1
ATOM 695 N N . LEU A 1 90 ? 28.762 17.010 -40.424 1.00 65.38 90 LEU A N 1
ATOM 696 C CA . LEU A 1 90 ? 28.695 17.593 -39.084 1.00 65.38 90 LEU A CA 1
ATOM 697 C C . LEU A 1 90 ? 28.892 16.569 -37.954 1.00 65.38 90 LEU A C 1
ATOM 699 O O . LEU A 1 90 ? 28.753 16.943 -36.787 1.00 65.38 90 LEU A O 1
ATOM 703 N N . GLY A 1 91 ? 29.184 15.302 -38.268 1.00 72.88 91 GLY A N 1
ATOM 704 C CA . GLY A 1 91 ? 29.404 14.254 -37.269 1.00 72.88 91 GLY A CA 1
ATOM 705 C C . GLY A 1 91 ? 28.136 13.862 -36.500 1.00 72.88 91 GLY A C 1
ATOM 706 O O . GLY A 1 91 ? 28.212 13.539 -35.315 1.00 72.88 91 GLY A O 1
ATOM 707 N N . LYS A 1 92 ? 26.954 13.990 -37.124 1.00 83.88 92 LYS A N 1
ATOM 708 C CA . LYS A 1 92 ? 25.649 13.689 -36.510 1.00 83.88 92 LYS A CA 1
ATOM 709 C C . LYS A 1 92 ? 24.866 12.656 -37.312 1.00 83.88 92 LYS A C 1
ATOM 711 O O . LYS A 1 92 ? 24.875 12.687 -38.544 1.00 83.88 92 LYS A O 1
ATOM 716 N N . ALA A 1 93 ? 24.116 11.810 -36.614 1.00 87.50 93 ALA A N 1
ATOM 717 C CA . ALA A 1 93 ? 23.134 10.918 -37.221 1.00 87.50 93 ALA A CA 1
ATOM 718 C C . ALA A 1 93 ? 21.712 11.306 -36.800 1.00 87.50 93 ALA A C 1
ATOM 720 O O . ALA A 1 93 ? 21.492 11.855 -35.717 1.00 87.50 93 ALA A O 1
ATOM 721 N N . HIS A 1 94 ? 20.752 11.010 -37.673 1.00 87.56 94 HIS A N 1
ATOM 722 C CA . HIS A 1 94 ? 19.337 11.174 -37.376 1.00 87.56 94 HIS A CA 1
ATOM 723 C C . HIS A 1 94 ? 18.873 10.037 -36.464 1.00 87.56 94 HIS A C 1
ATOM 725 O O . HIS A 1 94 ? 18.926 8.872 -36.858 1.00 87.56 94 HIS A O 1
ATOM 731 N N . VAL A 1 95 ? 18.418 10.361 -35.254 1.00 88.94 95 VAL A N 1
ATOM 732 C CA . VAL A 1 95 ? 18.002 9.372 -34.255 1.00 88.94 95 VAL A CA 1
ATOM 733 C C . VAL A 1 95 ? 16.535 9.574 -33.911 1.00 88.94 95 VAL A C 1
ATOM 735 O O . VAL A 1 95 ? 16.096 10.673 -33.555 1.00 88.94 95 VAL A O 1
ATOM 738 N N . ARG A 1 96 ? 15.784 8.471 -33.974 1.00 90.75 96 ARG A N 1
ATOM 739 C CA . ARG A 1 96 ? 14.402 8.395 -33.507 1.00 90.75 96 ARG A CA 1
ATOM 740 C C . ARG A 1 96 ? 14.301 7.451 -32.323 1.00 90.75 96 ARG A C 1
ATOM 742 O O . ARG A 1 96 ? 14.738 6.308 -32.414 1.00 90.75 96 ARG A O 1
ATOM 749 N N . TYR A 1 97 ? 13.710 7.928 -31.232 1.00 91.62 97 TYR A N 1
ATOM 750 C CA . TYR A 1 97 ? 13.498 7.136 -30.023 1.00 91.62 97 TYR A CA 1
ATOM 751 C C . TYR A 1 97 ? 12.016 6.851 -29.830 1.00 91.62 97 TYR A C 1
ATOM 753 O O . TYR A 1 97 ? 11.202 7.778 -29.770 1.00 91.62 97 TYR A O 1
ATOM 761 N N . TYR A 1 98 ? 11.678 5.575 -29.684 1.00 90.88 98 TYR A N 1
ATOM 762 C CA . TYR A 1 98 ? 10.308 5.111 -29.522 1.00 90.88 98 TYR A CA 1
ATOM 763 C C . TYR A 1 98 ? 10.132 4.452 -28.161 1.00 90.88 98 TYR A C 1
ATOM 765 O O . TYR A 1 98 ? 10.905 3.577 -27.787 1.00 90.88 98 TYR A O 1
ATOM 773 N N . ALA A 1 99 ? 9.082 4.835 -27.437 1.00 89.19 99 ALA A N 1
ATOM 774 C CA . ALA A 1 99 ? 8.757 4.252 -26.140 1.00 89.19 99 ALA A CA 1
ATOM 775 C C . ALA A 1 99 ? 7.339 3.670 -26.151 1.00 89.19 99 ALA A C 1
ATOM 777 O O . ALA A 1 99 ? 6.416 4.263 -26.719 1.00 89.19 99 ALA A O 1
ATOM 778 N N . TYR A 1 100 ? 7.161 2.500 -25.534 1.00 87.25 100 TYR A N 1
ATOM 779 C CA . TYR A 1 100 ? 5.888 1.779 -25.544 1.00 87.25 100 TYR A CA 1
ATOM 780 C C . TYR A 1 100 ? 4.804 2.582 -24.819 1.00 87.25 100 TYR A C 1
ATOM 782 O O . TYR A 1 100 ? 4.910 2.877 -23.631 1.00 87.25 100 TYR A O 1
ATOM 790 N N . SER A 1 101 ? 3.743 2.959 -25.530 1.00 83.00 101 SER A N 1
ATOM 791 C CA . SER A 1 101 ? 2.782 3.957 -25.062 1.00 83.00 101 SER A CA 1
ATOM 792 C C . SER A 1 101 ? 1.953 3.489 -23.873 1.00 83.00 101 SER A C 1
ATOM 794 O O . SER A 1 101 ? 1.573 4.310 -23.039 1.00 83.00 101 SER A O 1
ATOM 796 N N . TYR A 1 102 ? 1.661 2.188 -23.807 1.00 77.56 102 TYR A N 1
ATOM 797 C CA . TYR A 1 102 ? 0.833 1.609 -22.748 1.00 77.56 102 TYR A CA 1
ATOM 798 C C . TYR A 1 102 ? 1.557 1.543 -21.401 1.00 77.56 102 TYR A C 1
ATOM 800 O O . TYR A 1 102 ? 0.897 1.603 -20.372 1.00 77.56 102 TYR A O 1
ATOM 808 N N . ALA A 1 103 ? 2.894 1.516 -21.394 1.00 75.00 103 ALA A N 1
ATOM 809 C CA . ALA A 1 103 ? 3.691 1.611 -20.167 1.00 75.00 103 ALA A CA 1
ATOM 810 C C . ALA A 1 103 ? 3.754 3.041 -19.591 1.00 75.00 103 ALA A C 1
ATOM 812 O O . ALA A 1 103 ? 4.441 3.270 -18.599 1.00 75.00 103 ALA A O 1
ATOM 813 N N . GLN A 1 104 ? 3.086 4.005 -20.243 1.00 79.44 104 GLN A N 1
ATOM 814 C CA . GLN A 1 104 ? 3.064 5.426 -19.880 1.00 79.44 104 GLN A CA 1
ATOM 815 C C . GLN A 1 104 ? 4.448 5.978 -19.472 1.00 79.44 104 GLN A C 1
ATOM 817 O O . GLN A 1 104 ? 4.595 6.546 -18.389 1.00 79.44 104 GLN A O 1
ATOM 822 N N . PRO A 1 105 ? 5.480 5.810 -20.319 1.00 86.38 105 PRO A N 1
ATOM 823 C CA . PRO A 1 105 ? 6.840 6.188 -19.973 1.00 86.38 105 PRO A CA 1
ATOM 824 C C . PRO A 1 105 ? 6.962 7.704 -19.812 1.00 86.38 105 PRO A C 1
ATOM 826 O O . PRO A 1 105 ? 6.464 8.474 -20.637 1.00 86.38 105 PRO A O 1
ATOM 829 N N . VAL A 1 106 ? 7.694 8.124 -18.784 1.00 90.06 106 VAL A N 1
ATOM 830 C CA . VAL A 1 106 ? 8.223 9.482 -18.657 1.00 90.06 106 VAL A CA 1
ATOM 831 C C . VAL A 1 106 ? 9.663 9.449 -19.142 1.00 90.06 106 VAL A C 1
ATOM 833 O O . VAL A 1 106 ? 10.492 8.738 -18.577 1.00 90.06 106 VAL A O 1
ATOM 836 N N . VAL A 1 107 ? 9.960 10.209 -20.192 1.00 92.62 107 VAL A N 1
ATOM 837 C CA . VAL A 1 107 ? 11.306 10.299 -20.762 1.00 92.62 107 VAL A CA 1
ATOM 838 C C . VAL A 1 107 ? 11.820 11.719 -20.604 1.00 92.62 107 VAL A C 1
ATOM 840 O O . VAL A 1 107 ? 11.132 12.678 -20.955 1.00 92.62 107 VAL A O 1
ATOM 843 N N . GLU A 1 108 ? 13.032 11.861 -20.086 1.00 94.50 108 GLU A N 1
ATOM 844 C CA . GLU A 1 108 ? 13.691 13.145 -19.875 1.00 94.50 108 GLU A CA 1
ATOM 845 C C . GLU A 1 108 ? 15.027 13.183 -20.619 1.00 94.50 108 GLU A C 1
ATOM 847 O O . GLU A 1 108 ? 15.846 12.275 -20.494 1.00 94.50 108 GLU A O 1
ATOM 852 N N . LYS A 1 109 ? 15.278 14.259 -21.369 1.00 94.31 109 LYS A N 1
ATOM 853 C CA . LYS A 1 109 ? 16.589 14.543 -21.963 1.00 94.31 109 LYS A CA 1
ATOM 854 C C . LYS A 1 109 ? 17.515 15.071 -20.879 1.00 94.31 109 LYS A C 1
ATOM 856 O O . LYS A 1 109 ? 17.219 16.113 -20.294 1.00 94.31 109 LYS A O 1
ATOM 861 N N . LEU A 1 110 ? 18.626 14.389 -20.628 1.00 93.56 110 LEU A N 1
ATOM 862 C CA . LEU A 1 110 ? 19.620 14.825 -19.652 1.00 93.56 110 LEU A CA 1
ATOM 863 C C . LEU A 1 110 ? 20.611 15.798 -20.299 1.00 93.56 110 LEU A C 1
ATOM 865 O O . LEU A 1 110 ? 21.117 15.557 -21.396 1.00 93.56 110 LEU A O 1
ATOM 869 N N . ASN A 1 111 ? 20.911 16.899 -19.612 1.00 89.06 111 ASN A N 1
ATOM 870 C CA . ASN A 1 111 ? 21.995 17.800 -20.001 1.00 89.06 111 ASN A CA 1
ATOM 871 C C . ASN A 1 111 ? 23.359 17.316 -19.459 1.00 89.06 111 ASN A C 1
ATOM 873 O O . ASN A 1 111 ? 23.449 16.327 -18.732 1.00 89.06 111 ASN A O 1
ATOM 877 N N . SER A 1 112 ? 24.440 18.040 -19.765 1.00 84.00 112 SER A N 1
ATOM 878 C CA . SER A 1 112 ? 25.800 17.699 -19.307 1.00 84.00 112 SER A CA 1
ATOM 879 C C . SER A 1 112 ? 25.998 17.748 -17.786 1.00 84.00 112 SER A C 1
ATOM 881 O O . SER A 1 112 ? 26.998 17.239 -17.286 1.00 84.00 112 SER A O 1
ATOM 883 N N . LYS A 1 113 ? 25.061 18.348 -17.043 1.00 85.50 113 LYS A N 1
ATOM 884 C CA . LYS A 1 113 ? 25.034 18.365 -15.574 1.00 85.50 113 LYS A CA 1
ATOM 885 C C . LYS A 1 113 ? 24.161 17.249 -14.986 1.00 85.50 113 LYS A C 1
ATOM 887 O O . LYS A 1 113 ? 24.081 17.142 -13.767 1.00 85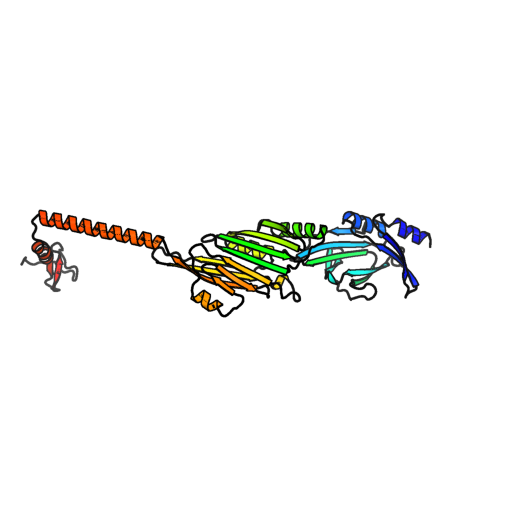.50 113 LYS A O 1
ATOM 892 N N . GLY A 1 114 ? 23.516 16.437 -15.827 1.00 82.62 114 GLY A N 1
ATOM 893 C CA . GLY A 1 114 ? 22.592 15.380 -15.414 1.00 82.62 114 GLY A CA 1
ATOM 894 C C . GLY A 1 114 ? 21.181 15.867 -15.074 1.00 82.62 114 GLY A C 1
ATOM 895 O O . GLY A 1 114 ? 20.407 15.107 -14.503 1.00 82.62 114 GLY A O 1
ATOM 896 N N . GLU A 1 115 ? 20.825 17.110 -15.406 1.00 88.06 115 GLU A N 1
ATOM 897 C CA . GLU A 1 115 ? 19.474 17.634 -15.180 1.00 88.06 115 GLU A CA 1
ATOM 898 C C . GLU A 1 115 ? 18.553 17.216 -16.336 1.00 88.06 115 GLU A C 1
ATOM 900 O O . GLU A 1 115 ? 18.900 17.403 -17.508 1.00 88.06 115 GLU A O 1
ATOM 905 N N . GLY A 1 116 ? 17.386 16.656 -16.006 1.00 89.38 116 GLY A N 1
ATOM 906 C CA . GLY A 1 116 ? 16.405 16.159 -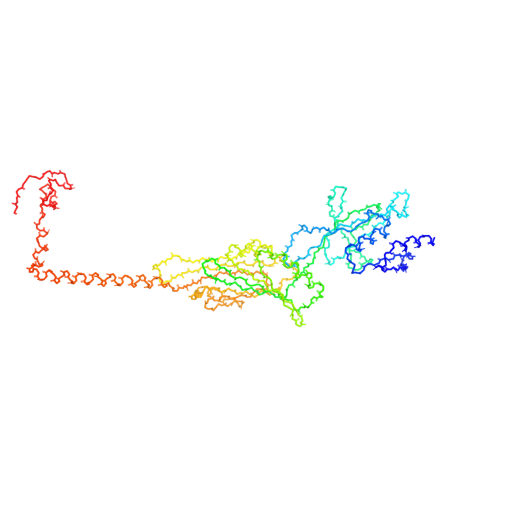16.968 1.00 89.38 116 GLY A CA 1
ATOM 907 C C . GLY A 1 116 ? 15.393 17.210 -17.418 1.00 89.38 116 GLY A C 1
ATOM 908 O O . GLY A 1 116 ? 14.835 17.948 -16.609 1.00 89.38 116 GLY A O 1
ATOM 909 N N . THR A 1 117 ? 15.135 17.268 -18.725 1.00 91.81 117 THR A N 1
ATOM 910 C CA . THR A 1 117 ? 14.014 18.014 -19.317 1.00 91.81 117 THR A CA 1
ATOM 911 C C . THR A 1 117 ? 13.007 17.023 -19.906 1.00 91.81 117 THR A C 1
ATOM 913 O O . THR A 1 117 ? 13.386 16.281 -20.815 1.00 91.81 117 THR A O 1
ATOM 916 N N . PRO A 1 118 ? 11.744 16.988 -19.436 1.00 90.00 118 PRO A N 1
ATOM 917 C CA . PRO A 1 118 ? 10.736 16.069 -19.957 1.00 90.00 118 PRO A CA 1
ATOM 918 C C . PRO A 1 118 ? 10.511 16.248 -21.457 1.00 90.00 118 PRO A C 1
ATOM 920 O O . PRO A 1 118 ? 10.391 17.374 -21.942 1.00 90.00 118 PRO A O 1
ATOM 923 N N . ILE A 1 119 ? 10.400 15.134 -22.176 1.00 89.81 119 ILE A N 1
ATOM 924 C CA . ILE A 1 119 ? 10.099 15.104 -23.604 1.00 89.81 119 ILE A CA 1
ATOM 925 C C . ILE A 1 119 ? 8.718 14.484 -23.799 1.00 89.81 119 ILE A C 1
ATOM 927 O O . ILE A 1 119 ? 8.425 13.399 -23.298 1.00 89.81 119 ILE A O 1
ATOM 931 N N . SER A 1 120 ? 7.852 15.180 -24.530 1.00 83.19 120 SER A N 1
ATOM 932 C CA . SER A 1 120 ? 6.542 14.653 -24.914 1.00 83.19 120 SER A CA 1
ATOM 933 C C . SER A 1 120 ? 6.623 14.058 -26.311 1.00 83.19 120 SER A C 1
ATOM 935 O O . SER A 1 120 ? 7.060 14.735 -27.237 1.00 83.19 120 SER A O 1
ATOM 937 N N . GLY A 1 121 ? 6.176 12.813 -26.464 1.00 80.69 121 GLY A N 1
ATOM 938 C CA . GLY A 1 121 ? 6.106 12.159 -27.766 1.00 80.69 121 GLY A CA 1
ATOM 939 C C . GLY A 1 121 ? 4.716 12.173 -28.388 1.00 80.69 121 GLY A C 1
ATOM 940 O O . GLY A 1 121 ? 3.701 12.235 -27.687 1.00 80.69 121 GLY A O 1
ATOM 941 N N . SER A 1 122 ? 4.667 12.050 -29.710 1.00 81.38 122 SER A N 1
ATOM 942 C CA . SER A 1 122 ? 3.438 11.824 -30.473 1.00 81.38 122 SER A CA 1
ATOM 943 C C . SER A 1 122 ? 3.250 10.334 -30.765 1.00 81.38 122 SER A C 1
ATOM 945 O O . SER A 1 122 ? 4.219 9.574 -30.852 1.00 81.38 122 SER A O 1
ATOM 947 N N . MET A 1 123 ? 1.994 9.889 -30.900 1.00 76.06 123 MET A N 1
ATOM 948 C CA . MET A 1 123 ? 1.738 8.561 -31.467 1.00 76.06 123 MET A CA 1
ATOM 949 C C . MET A 1 123 ? 2.306 8.515 -32.882 1.00 76.06 123 MET A C 1
ATOM 951 O O . MET A 1 123 ? 2.188 9.484 -33.632 1.00 76.06 123 MET A O 1
ATOM 955 N N . ASN A 1 124 ? 2.943 7.403 -33.213 1.00 72.12 124 ASN A N 1
ATOM 956 C CA . ASN A 1 124 ? 3.575 7.191 -34.501 1.00 72.12 124 ASN A CA 1
ATOM 957 C C . ASN A 1 124 ? 2.945 5.960 -35.175 1.00 72.12 124 ASN A C 1
ATOM 959 O O . ASN A 1 124 ? 2.531 5.020 -34.495 1.00 72.12 124 ASN A O 1
ATOM 963 N N . GLU A 1 125 ? 2.824 6.011 -36.501 1.00 66.44 125 GLU A N 1
ATOM 964 C CA . GLU A 1 125 ? 2.186 4.960 -37.303 1.00 66.44 125 GLU A CA 1
ATOM 965 C C . GLU A 1 125 ? 3.149 3.813 -37.657 1.00 66.44 125 GLU A C 1
ATOM 967 O O . GLU A 1 125 ? 2.699 2.679 -37.804 1.00 66.44 125 GLU A O 1
ATOM 972 N N . ASP A 1 126 ? 4.460 4.081 -37.696 1.00 72.69 126 ASP A N 1
ATOM 973 C CA . ASP A 1 126 ? 5.533 3.125 -38.011 1.00 72.69 126 ASP A CA 1
ATOM 974 C C . ASP A 1 126 ? 5.605 1.986 -36.974 1.00 72.69 126 ASP A C 1
ATOM 976 O O . ASP A 1 126 ? 5.863 0.833 -37.319 1.00 72.69 126 ASP A O 1
ATOM 980 N N . TYR A 1 127 ? 5.341 2.288 -35.694 1.00 78.06 127 TYR A N 1
ATOM 981 C CA . TYR A 1 127 ? 5.379 1.313 -34.597 1.00 78.06 127 TYR A CA 1
ATOM 982 C C . TYR A 1 127 ? 4.100 1.349 -33.756 1.00 78.06 127 TYR A C 1
ATOM 984 O O . TYR A 1 127 ? 3.966 2.110 -32.793 1.00 78.06 127 TYR A O 1
ATOM 992 N N . LYS A 1 128 ? 3.152 0.464 -34.091 1.00 82.44 128 LYS A N 1
ATOM 993 C CA . LYS A 1 128 ? 1.874 0.341 -33.376 1.00 82.44 128 LYS A CA 1
ATOM 994 C C . LYS A 1 128 ? 2.092 0.128 -31.874 1.00 82.44 128 LYS A C 1
ATOM 996 O O . LYS A 1 128 ? 2.737 -0.828 -31.455 1.00 82.44 128 LYS A O 1
ATOM 1001 N N . GLY A 1 129 ? 1.481 0.989 -31.062 1.00 83.62 129 GLY A N 1
ATOM 1002 C CA . GLY A 1 129 ? 1.589 0.935 -29.601 1.00 83.62 129 GLY A CA 1
ATOM 1003 C C . GLY A 1 129 ? 2.823 1.639 -29.034 1.00 83.62 129 GLY A C 1
ATOM 1004 O O . GLY A 1 129 ? 3.034 1.577 -27.828 1.00 83.62 129 GLY A O 1
ATOM 1005 N N . TYR A 1 130 ? 3.613 2.330 -29.858 1.00 88.50 130 TYR A N 1
ATOM 1006 C CA . TYR A 1 130 ? 4.735 3.158 -29.421 1.00 88.50 130 TYR A CA 1
ATOM 1007 C C . TYR A 1 130 ? 4.474 4.641 -29.714 1.00 88.50 130 TYR A C 1
ATOM 1009 O O . TYR A 1 130 ? 3.735 5.015 -30.626 1.00 88.50 130 TYR A O 1
ATOM 1017 N N . LYS A 1 131 ? 5.090 5.509 -28.911 1.00 89.12 131 LYS A N 1
ATOM 1018 C CA . LYS A 1 131 ? 5.172 6.953 -29.158 1.00 89.12 131 LYS A CA 1
ATOM 1019 C C . LYS A 1 131 ? 6.588 7.299 -29.587 1.00 89.12 131 LYS A C 1
ATOM 1021 O O . LYS A 1 131 ? 7.537 6.841 -28.954 1.00 89.12 131 LYS A O 1
ATOM 1026 N N . CYS A 1 132 ? 6.723 8.127 -30.617 1.00 91.31 132 CYS A N 1
ATOM 1027 C CA . CYS A 1 132 ? 8.004 8.725 -30.974 1.00 91.31 132 CYS A CA 1
ATOM 1028 C C . CYS A 1 132 ? 8.277 9.864 -29.992 1.00 91.31 132 CYS A C 1
ATOM 1030 O O . CYS A 1 132 ? 7.574 10.874 -29.999 1.00 91.31 132 CYS A O 1
ATOM 1032 N N . ILE A 1 133 ? 9.238 9.658 -29.097 1.00 91.12 133 ILE A N 1
ATOM 1033 C CA . ILE A 1 133 ? 9.605 10.599 -28.038 1.00 91.12 133 ILE A CA 1
ATOM 1034 C C . ILE A 1 133 ? 10.668 11.582 -28.528 1.00 91.12 133 ILE A C 1
ATOM 1036 O O . ILE A 1 133 ? 10.655 12.742 -28.140 1.00 91.12 133 ILE A O 1
ATOM 1040 N N . LEU A 1 134 ? 11.583 11.128 -29.382 1.00 90.94 134 LEU A N 1
ATOM 1041 C CA . LEU A 1 134 ? 12.706 11.916 -29.882 1.00 90.94 134 LEU A CA 1
ATOM 1042 C C . LEU A 1 134 ? 12.832 11.715 -31.388 1.00 90.94 134 LEU A C 1
ATOM 1044 O O . LEU A 1 134 ? 12.694 10.590 -31.859 1.00 90.94 134 LEU A O 1
ATOM 1048 N N . ASN A 1 135 ? 13.109 12.791 -32.121 1.00 90.69 135 ASN A N 1
ATOM 1049 C CA . ASN A 1 135 ? 13.298 12.774 -33.569 1.00 90.69 135 ASN A CA 1
ATOM 1050 C C . ASN A 1 135 ? 14.220 13.936 -33.972 1.00 90.69 135 ASN A C 1
ATOM 1052 O O . ASN A 1 135 ? 13.745 15.018 -34.316 1.00 90.69 135 ASN A O 1
ATOM 1056 N N . GLU A 1 136 ? 15.533 13.753 -33.824 1.00 90.06 136 GLU A N 1
ATOM 1057 C CA . GLU A 1 136 ? 16.524 14.831 -33.957 1.00 90.06 136 GLU A CA 1
ATOM 1058 C C . GLU A 1 136 ? 17.845 14.315 -34.553 1.00 90.06 136 GLU A C 1
ATOM 1060 O O . GLU A 1 136 ? 18.166 13.132 -34.449 1.00 90.06 136 GLU A O 1
ATOM 1065 N N . ASP A 1 137 ? 18.647 15.220 -35.123 1.00 89.56 137 ASP A N 1
ATOM 1066 C CA . ASP A 1 137 ? 20.034 14.927 -35.501 1.00 89.56 137 ASP A CA 1
ATOM 1067 C C . ASP A 1 137 ? 20.968 15.171 -34.312 1.00 89.56 137 ASP A C 1
ATOM 1069 O O . ASP A 1 137 ? 21.075 16.294 -33.799 1.00 89.56 137 ASP A O 1
ATOM 1073 N N . MET A 1 138 ? 21.692 14.137 -33.893 1.00 88.81 138 MET A N 1
ATOM 1074 C CA . MET A 1 138 ? 22.554 14.183 -32.713 1.00 88.81 138 MET A CA 1
ATOM 1075 C C . MET A 1 138 ? 23.850 13.403 -32.917 1.00 88.81 138 MET A C 1
ATOM 1077 O O . MET A 1 138 ? 23.932 12.515 -33.757 1.00 88.81 138 MET A O 1
ATOM 1081 N N . ALA A 1 139 ? 24.872 13.776 -32.148 1.00 90.00 139 ALA A N 1
ATOM 1082 C CA . ALA A 1 139 ? 26.109 13.005 -32.024 1.00 90.00 139 ALA A CA 1
ATOM 1083 C C . ALA A 1 139 ? 26.033 12.082 -30.800 1.00 90.00 139 ALA A C 1
ATOM 1085 O O . ALA A 1 139 ? 26.395 10.917 -30.871 1.00 90.00 139 ALA A O 1
ATOM 1086 N N . ASN A 1 140 ? 25.491 12.595 -29.695 1.00 90.62 140 ASN A N 1
ATOM 1087 C CA . ASN A 1 140 ? 25.201 11.832 -28.494 1.00 90.62 140 ASN A CA 1
ATOM 1088 C C . ASN A 1 140 ? 23.949 12.371 -27.790 1.00 90.62 140 ASN A C 1
ATOM 1090 O O . ASN A 1 140 ? 23.556 13.529 -27.971 1.00 90.62 140 ASN A O 1
ATOM 1094 N N . ILE A 1 141 ? 23.324 11.525 -26.979 1.00 92.94 141 ILE A N 1
ATOM 1095 C CA . ILE A 1 141 ? 22.248 11.912 -26.074 1.00 92.94 141 ILE A CA 1
ATOM 1096 C C . ILE A 1 141 ? 22.213 10.977 -24.869 1.00 92.94 141 ILE A C 1
ATOM 1098 O O . ILE A 1 141 ? 22.455 9.782 -24.997 1.00 92.94 141 ILE A O 1
ATOM 1102 N N . SER A 1 142 ? 21.857 11.518 -23.707 1.00 95.31 142 SER A N 1
ATOM 1103 C CA . SER A 1 142 ? 21.445 10.715 -22.559 1.00 95.31 142 SER A CA 1
ATOM 1104 C C . SER A 1 142 ? 19.975 10.976 -22.251 1.00 95.31 142 SER A C 1
ATOM 1106 O O . SER A 1 142 ? 19.539 12.126 -22.154 1.00 95.31 142 SER A O 1
ATOM 1108 N N . LEU A 1 143 ? 19.222 9.900 -22.081 1.00 95.06 143 LEU A N 1
ATOM 1109 C CA . LEU A 1 143 ? 17.808 9.886 -21.750 1.00 95.06 143 LEU A CA 1
ATOM 1110 C C . LEU A 1 143 ? 17.629 9.212 -20.392 1.00 95.06 143 LEU A C 1
ATOM 1112 O O . LEU A 1 143 ? 18.174 8.140 -20.157 1.00 95.06 143 LEU A O 1
ATOM 1116 N N . LEU A 1 144 ? 16.856 9.822 -19.501 1.00 94.88 144 LEU A N 1
ATOM 1117 C CA . LEU A 1 144 ? 16.303 9.143 -18.335 1.00 94.88 144 LEU A CA 1
ATOM 1118 C C . LEU A 1 144 ? 14.918 8.634 -18.713 1.00 94.88 144 LEU A C 1
ATOM 1120 O O . LEU A 1 144 ? 14.035 9.429 -19.028 1.00 94.88 144 LEU A O 1
ATOM 1124 N N . VAL A 1 145 ? 14.724 7.323 -18.655 1.00 92.38 145 VAL A N 1
ATOM 1125 C CA . VAL A 1 145 ? 13.436 6.688 -18.914 1.00 92.38 145 VAL A CA 1
ATOM 1126 C C . VAL A 1 145 ? 12.899 6.125 -17.614 1.00 92.38 145 VAL A C 1
ATOM 1128 O O . VAL A 1 145 ? 13.553 5.331 -16.939 1.00 92.38 145 VAL A O 1
ATOM 1131 N N . LYS A 1 146 ? 11.689 6.550 -17.267 1.00 91.81 146 LYS A N 1
ATOM 1132 C CA . LYS A 1 146 ? 10.947 6.104 -16.096 1.00 91.81 146 LYS A CA 1
ATOM 1133 C C . LYS A 1 146 ? 9.667 5.428 -16.556 1.00 91.81 146 LYS A C 1
ATOM 1135 O O . LYS A 1 146 ? 8.856 6.035 -17.250 1.00 91.81 146 LYS A O 1
ATOM 1140 N N . THR A 1 147 ? 9.480 4.178 -16.164 1.00 87.12 147 THR A N 1
ATOM 1141 C CA . THR A 1 147 ? 8.248 3.420 -16.410 1.00 87.12 147 THR A CA 1
ATOM 1142 C C . THR A 1 147 ? 7.652 2.975 -15.092 1.00 87.12 147 THR A C 1
ATOM 1144 O O . THR A 1 147 ? 8.351 2.872 -14.082 1.00 87.12 147 THR A O 1
ATOM 1147 N N . LYS A 1 148 ? 6.340 2.762 -15.094 1.00 83.19 148 LYS A N 1
ATOM 1148 C CA . LYS A 1 148 ? 5.601 2.345 -13.914 1.00 83.19 148 LYS A CA 1
ATOM 1149 C C . LYS A 1 148 ? 4.617 1.257 -14.302 1.00 83.19 148 LYS A C 1
ATOM 1151 O O . LYS A 1 148 ? 3.797 1.458 -15.193 1.00 83.19 148 LYS A O 1
ATOM 1156 N N . THR A 1 149 ? 4.697 0.133 -13.611 1.00 79.94 149 THR A N 1
ATOM 1157 C CA . THR A 1 149 ? 3.778 -0.992 -13.770 1.00 79.94 149 THR A CA 1
ATOM 1158 C C . THR A 1 149 ? 2.871 -1.052 -12.552 1.00 79.94 149 THR A C 1
ATOM 1160 O O . THR A 1 149 ? 3.363 -1.035 -11.423 1.00 79.94 149 THR A O 1
ATOM 1163 N N . SER A 1 150 ? 1.560 -1.128 -12.774 1.00 82.19 150 SER A N 1
ATOM 1164 C CA . SER A 1 150 ? 0.558 -1.195 -11.707 1.00 82.19 150 SER A CA 1
ATOM 1165 C C . SER A 1 150 ? -0.091 -2.579 -11.654 1.00 82.19 150 SER A C 1
ATOM 1167 O O . SER A 1 150 ? -0.620 -3.060 -12.652 1.00 82.19 150 SER A O 1
ATOM 1169 N N . TYR A 1 151 ? -0.090 -3.190 -10.471 1.00 84.88 151 TYR A N 1
ATOM 1170 C CA . TYR A 1 151 ? -0.629 -4.516 -10.170 1.00 84.88 151 TYR A CA 1
ATOM 1171 C C . TYR A 1 151 ? -1.938 -4.383 -9.399 1.00 84.88 151 TYR A C 1
ATOM 1173 O O . TYR A 1 151 ? -1.976 -4.381 -8.165 1.00 84.88 151 TYR A O 1
ATOM 1181 N N . VAL A 1 152 ? -3.035 -4.267 -10.137 1.00 86.44 152 VAL A N 1
ATOM 1182 C CA . VAL A 1 152 ? -4.354 -3.988 -9.566 1.00 86.44 152 VAL A CA 1
ATOM 1183 C C . VAL A 1 152 ? -5.029 -5.288 -9.100 1.00 86.44 152 VAL A C 1
ATOM 1185 O O . VAL A 1 152 ? -5.223 -6.176 -9.929 1.00 86.44 152 VAL A O 1
ATOM 1188 N N . PRO A 1 153 ? -5.373 -5.441 -7.805 1.00 89.56 153 PRO A N 1
ATOM 1189 C CA . PRO A 1 153 ? -6.101 -6.612 -7.320 1.00 89.56 153 PRO A CA 1
ATOM 1190 C C . PRO A 1 153 ? -7.572 -6.567 -7.746 1.00 89.56 153 PRO A C 1
ATOM 1192 O O . PRO A 1 153 ? -8.163 -5.496 -7.873 1.00 89.56 153 PRO A O 1
ATOM 1195 N N . ASP A 1 154 ? -8.187 -7.737 -7.888 1.00 89.31 154 ASP A N 1
ATOM 1196 C CA . ASP A 1 154 ? -9.620 -7.870 -8.159 1.00 89.31 154 ASP A CA 1
ATOM 1197 C C . ASP A 1 154 ? -10.464 -7.560 -6.916 1.00 89.31 154 ASP A C 1
ATOM 1199 O O . ASP A 1 154 ? -11.531 -6.951 -7.002 1.00 89.31 154 ASP A O 1
ATOM 1203 N N . VAL A 1 155 ? -9.987 -8.001 -5.747 1.00 91.69 155 VAL A N 1
ATOM 1204 C CA . VAL A 1 155 ? -10.679 -7.851 -4.461 1.00 91.69 155 VAL A CA 1
ATOM 1205 C C . VAL A 1 155 ? -9.670 -7.544 -3.363 1.00 91.69 155 VAL A C 1
ATOM 1207 O O . VAL A 1 155 ? -8.577 -8.114 -3.321 1.00 91.69 155 VAL A O 1
ATOM 1210 N N . ILE A 1 156 ? -10.062 -6.673 -2.432 1.00 94.38 156 ILE A N 1
ATOM 1211 C CA . ILE A 1 156 ? -9.288 -6.378 -1.227 1.00 94.38 156 ILE A CA 1
ATOM 1212 C C . ILE A 1 156 ? -10.115 -6.738 0.005 1.00 94.38 156 ILE A C 1
ATOM 1214 O O . ILE A 1 156 ? -11.171 -6.157 0.246 1.00 94.38 156 ILE A 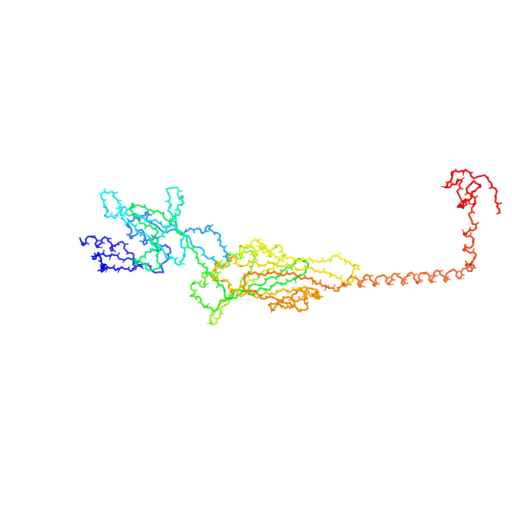O 1
ATOM 1218 N N . ASN A 1 157 ? -9.625 -7.662 0.831 1.00 96.94 157 ASN A N 1
ATOM 1219 C CA . ASN A 1 157 ? -10.260 -7.980 2.111 1.00 96.94 157 ASN A CA 1
ATOM 1220 C C . ASN A 1 157 ? -9.485 -7.317 3.248 1.00 96.94 157 ASN A C 1
ATOM 1222 O O . ASN A 1 157 ? -8.283 -7.523 3.380 1.00 96.94 157 ASN A O 1
ATOM 1226 N N . ILE A 1 158 ? -10.160 -6.555 4.106 1.00 97.69 158 ILE A N 1
ATOM 1227 C CA . ILE A 1 158 ? -9.542 -5.877 5.248 1.00 97.69 158 ILE A CA 1
ATOM 1228 C C . ILE A 1 158 ? -10.263 -6.276 6.526 1.00 97.69 158 ILE A C 1
ATOM 1230 O O . ILE A 1 158 ? -11.463 -6.064 6.678 1.00 97.69 158 ILE A O 1
ATOM 1234 N N . ILE A 1 159 ? -9.514 -6.810 7.487 1.00 98.06 159 ILE A N 1
ATOM 1235 C CA . ILE A 1 159 ? -10.021 -7.132 8.818 1.00 98.06 159 ILE A CA 1
ATOM 1236 C C . ILE A 1 159 ? -9.210 -6.359 9.850 1.00 98.06 159 ILE A C 1
ATOM 1238 O O . ILE A 1 159 ? -8.062 -6.706 10.131 1.00 98.06 159 ILE A O 1
ATOM 1242 N N . THR A 1 160 ? -9.835 -5.367 10.477 1.00 97.94 160 THR A N 1
ATOM 1243 C CA . THR A 1 160 ? -9.275 -4.639 11.618 1.00 97.94 160 THR A CA 1
ATOM 1244 C C . THR A 1 160 ? -9.836 -5.219 12.913 1.00 97.94 160 THR A C 1
ATOM 1246 O O . THR A 1 160 ? -11.044 -5.292 13.121 1.00 97.94 160 THR A O 1
ATOM 1249 N N . GLN A 1 161 ? -8.963 -5.642 13.824 1.00 97.38 161 GLN A N 1
ATOM 1250 C CA . GLN A 1 161 ? -9.327 -6.175 15.130 1.00 97.38 161 GLN A CA 1
ATOM 1251 C C . GLN A 1 161 ? -8.710 -5.349 16.257 1.00 97.38 161 GLN A C 1
ATOM 1253 O O . GLN A 1 161 ? -7.490 -5.219 16.364 1.00 97.38 161 GLN A O 1
ATOM 1258 N N . VAL A 1 162 ? -9.556 -4.896 17.179 1.00 96.06 162 VAL A N 1
ATOM 1259 C CA . VAL A 1 162 ? -9.126 -4.270 18.429 1.00 96.06 162 VAL A CA 1
ATOM 1260 C C . VAL A 1 162 ? -8.666 -5.357 19.413 1.00 96.06 162 VAL A C 1
ATOM 1262 O O . VAL A 1 162 ? -9.356 -6.356 19.635 1.00 96.06 162 VAL A O 1
ATOM 1265 N N . LYS A 1 163 ? -7.462 -5.193 19.979 1.00 90.94 163 LYS A N 1
ATOM 1266 C CA . LYS A 1 163 ? -6.793 -6.139 20.898 1.00 90.94 163 LYS A CA 1
ATOM 1267 C C . LYS A 1 163 ? -6.433 -5.481 22.235 1.00 90.94 163 LYS A C 1
ATOM 1269 O O . LYS A 1 163 ? -5.324 -5.627 22.748 1.00 90.94 163 LYS A O 1
ATOM 1274 N N . GLY A 1 164 ? -7.372 -4.750 22.822 1.00 84.06 164 GLY A N 1
ATOM 1275 C CA . GLY A 1 164 ? -7.185 -4.010 24.070 1.00 84.06 164 GLY A CA 1
ATOM 1276 C C . GLY A 1 164 ? -7.477 -2.523 23.906 1.00 84.06 164 GLY A C 1
ATOM 1277 O O . GLY A 1 164 ? -8.287 -2.141 23.072 1.00 84.06 164 GLY A O 1
ATOM 1278 N N . ARG A 1 165 ? -6.854 -1.677 24.736 1.00 83.12 165 ARG A N 1
ATOM 1279 C CA . ARG A 1 165 ? -7.121 -0.223 24.748 1.00 83.12 165 ARG A CA 1
ATOM 1280 C C . ARG A 1 165 ? -6.469 0.543 23.601 1.00 83.12 165 ARG A C 1
ATOM 1282 O O . ARG A 1 165 ? -6.970 1.593 23.223 1.00 83.12 165 ARG A O 1
ATOM 1289 N N . ASP A 1 166 ? -5.342 0.041 23.119 1.00 88.81 166 ASP A N 1
ATOM 1290 C CA . ASP A 1 166 ? -4.479 0.781 22.198 1.00 88.81 166 ASP A CA 1
ATOM 1291 C C . ASP A 1 166 ? -3.894 -0.085 21.085 1.00 88.81 166 ASP A C 1
ATOM 1293 O O . ASP A 1 166 ? -3.293 0.429 20.155 1.00 88.81 166 ASP A O 1
ATOM 1297 N N . LYS A 1 167 ? -4.082 -1.405 21.171 1.00 94.31 167 LYS A N 1
ATOM 1298 C CA . LYS A 1 167 ? -3.502 -2.358 20.233 1.00 94.31 167 LYS A CA 1
ATOM 1299 C C . LYS A 1 167 ? -4.493 -2.720 19.144 1.00 94.31 167 LYS A C 1
ATOM 1301 O O . LYS A 1 167 ? -5.639 -3.065 19.449 1.00 94.31 167 LYS A O 1
ATOM 1306 N N . ILE A 1 168 ? -4.012 -2.723 17.912 1.00 96.56 168 ILE A N 1
ATOM 1307 C CA . ILE A 1 168 ? -4.751 -3.112 16.718 1.00 96.56 168 ILE A CA 1
ATOM 1308 C C . ILE A 1 168 ? -3.991 -4.240 16.018 1.00 96.56 168 ILE A C 1
ATOM 1310 O O . ILE A 1 168 ? -2.763 -4.229 15.938 1.00 96.56 168 ILE A O 1
ATOM 1314 N N . LYS A 1 169 ? -4.743 -5.219 15.519 1.00 97.38 169 LYS A N 1
ATOM 1315 C CA . LYS A 1 169 ? -4.295 -6.174 14.507 1.00 97.38 169 LYS A CA 1
ATOM 1316 C C . LYS A 1 169 ? -5.054 -5.874 13.221 1.00 97.38 169 LYS A C 1
ATOM 1318 O O . LYS A 1 169 ? -6.280 -5.830 13.269 1.00 97.38 169 LYS A O 1
ATOM 1323 N N . ARG A 1 170 ? -4.364 -5.705 12.098 1.00 97.50 170 ARG A N 1
ATOM 1324 C CA . ARG A 1 170 ? -4.988 -5.549 10.781 1.00 97.50 170 ARG A CA 1
ATOM 1325 C C . ARG A 1 170 ? -4.463 -6.614 9.832 1.00 97.50 170 ARG A C 1
ATOM 1327 O O . ARG A 1 170 ? -3.255 -6.767 9.693 1.00 97.50 170 ARG A O 1
ATOM 1334 N N . ASN A 1 171 ? -5.380 -7.325 9.191 1.00 98.06 171 ASN A N 1
ATOM 1335 C CA . ASN A 1 171 ? -5.074 -8.237 8.098 1.00 98.06 171 ASN A CA 1
ATOM 1336 C C . ASN A 1 171 ? -5.623 -7.639 6.804 1.00 98.06 171 ASN A C 1
ATOM 1338 O O . ASN A 1 171 ? -6.778 -7.213 6.789 1.00 98.06 171 ASN A O 1
ATOM 1342 N N . ILE A 1 172 ? -4.811 -7.608 5.755 1.00 97.56 172 ILE A N 1
ATOM 1343 C CA . ILE A 1 172 ? -5.178 -7.098 4.433 1.00 97.56 172 ILE A CA 1
ATOM 1344 C C . ILE A 1 172 ? -4.846 -8.187 3.424 1.00 97.56 172 ILE A C 1
ATOM 1346 O O . ILE A 1 172 ? -3.706 -8.630 3.369 1.00 97.56 172 ILE A O 1
ATOM 1350 N N . GLU A 1 173 ? -5.814 -8.620 2.634 1.00 97.19 173 GLU A N 1
ATOM 1351 C CA . GLU A 1 173 ? -5.602 -9.574 1.549 1.00 97.19 173 GLU A CA 1
ATOM 1352 C C . GLU A 1 173 ? -5.834 -8.869 0.221 1.00 97.19 173 GLU A C 1
ATOM 1354 O O . GLU A 1 173 ? -6.893 -8.281 0.013 1.00 97.19 173 GLU A O 1
ATOM 1359 N N . LEU A 1 174 ? -4.843 -8.936 -0.660 1.00 94.50 174 LEU A N 1
ATOM 1360 C CA . LEU A 1 174 ? -4.932 -8.515 -2.052 1.00 94.50 174 LEU A CA 1
ATOM 1361 C C . LEU A 1 174 ? -5.124 -9.780 -2.886 1.00 94.50 174 LEU A C 1
ATOM 1363 O O . LEU A 1 174 ? -4.250 -10.653 -2.886 1.00 94.50 174 LEU A O 1
ATOM 1367 N N . VAL A 1 175 ? -6.277 -9.903 -3.537 1.00 93.75 175 VAL A N 1
ATOM 1368 C CA . VAL A 1 175 ? -6.665 -11.095 -4.296 1.00 93.75 175 VAL A CA 1
ATOM 1369 C C . VAL A 1 175 ? -6.598 -10.793 -5.785 1.00 93.75 175 VAL A C 1
ATOM 1371 O O . VAL A 1 175 ? -7.229 -9.847 -6.252 1.00 93.75 175 VAL A O 1
ATOM 1374 N N . TYR A 1 176 ? -5.862 -11.629 -6.512 1.00 92.06 176 TYR A N 1
ATOM 1375 C CA . TYR A 1 176 ? -5.731 -11.605 -7.962 1.00 92.06 176 TYR A CA 1
ATOM 1376 C C . TYR A 1 176 ? -6.318 -12.904 -8.525 1.00 92.06 176 TYR A C 1
ATOM 1378 O O . TYR A 1 176 ? -5.844 -13.999 -8.219 1.00 92.06 176 TYR A O 1
ATOM 1386 N N . ASN A 1 177 ? -7.360 -12.795 -9.344 1.00 89.44 177 ASN A N 1
ATOM 1387 C CA . ASN A 1 177 ? -8.074 -13.913 -9.969 1.00 89.44 177 ASN A CA 1
ATOM 1388 C C . ASN A 1 177 ? -7.368 -14.450 -11.220 1.00 89.44 177 ASN A C 1
ATOM 1390 O O . ASN A 1 177 ? -7.858 -15.398 -11.831 1.00 89.44 177 ASN A O 1
ATOM 1394 N N . SER A 1 178 ? -6.259 -13.821 -11.611 1.00 84.81 178 SER A N 1
ATOM 1395 C CA . SER A 1 178 ? -5.405 -14.227 -12.723 1.00 84.81 178 SER A CA 1
ATOM 1396 C C . SER A 1 178 ? -4.004 -14.552 -12.214 1.00 84.81 178 SER A C 1
ATOM 1398 O O . SER A 1 178 ? -3.524 -13.946 -11.253 1.00 84.81 178 SER A O 1
ATOM 1400 N N . LYS A 1 179 ? -3.340 -15.506 -12.868 1.00 80.00 179 LYS A N 1
ATOM 1401 C CA . LYS A 1 179 ? -1.917 -15.780 -12.650 1.00 80.00 179 LYS A CA 1
ATOM 1402 C C . LYS A 1 179 ? -1.061 -14.793 -13.434 1.00 80.00 179 LYS A C 1
ATOM 1404 O O . LYS A 1 179 ? -1.353 -14.517 -14.595 1.00 80.00 179 LYS A O 1
ATOM 1409 N N . PHE A 1 180 ? 0.005 -14.331 -12.796 1.00 81.69 180 PHE A N 1
ATOM 1410 C CA . PHE A 1 180 ? 1.128 -13.683 -13.467 1.00 81.69 180 PHE A CA 1
ATOM 1411 C C . PHE A 1 180 ? 2.087 -14.746 -14.010 1.00 81.69 180 PHE A C 1
ATOM 1413 O O . PHE A 1 180 ? 2.003 -15.919 -13.629 1.00 81.69 180 PHE A O 1
ATOM 1420 N N . GLU A 1 181 ? 3.011 -14.343 -14.879 1.00 83.19 181 GLU A N 1
ATOM 1421 C CA . GLU A 1 181 ? 4.148 -15.203 -15.220 1.00 83.19 181 GLU A CA 1
ATOM 1422 C C . GLU A 1 181 ? 5.013 -15.454 -13.965 1.00 83.19 181 GLU A C 1
ATOM 1424 O O . GLU A 1 181 ? 5.020 -14.649 -13.028 1.00 83.19 181 GLU A O 1
ATOM 1429 N N . ASP A 1 182 ? 5.730 -16.583 -13.903 1.00 80.06 182 ASP A N 1
ATOM 1430 C CA . ASP A 1 182 ? 6.490 -16.969 -12.700 1.00 80.06 182 ASP A CA 1
ATOM 1431 C C . ASP A 1 182 ? 7.557 -15.916 -12.329 1.00 80.06 182 ASP A C 1
ATOM 1433 O O . ASP A 1 182 ? 7.671 -15.526 -11.163 1.00 80.06 182 ASP A O 1
ATOM 1437 N N . ASP A 1 183 ? 8.275 -15.389 -13.327 1.00 78.81 183 ASP A N 1
ATOM 1438 C CA . ASP A 1 183 ? 9.295 -14.347 -13.142 1.00 78.81 183 ASP A CA 1
ATOM 1439 C C . ASP A 1 183 ? 8.680 -13.019 -12.663 1.00 78.81 183 ASP A C 1
ATOM 1441 O O . ASP A 1 183 ? 9.213 -12.356 -11.769 1.00 78.81 183 ASP A O 1
ATOM 1445 N N . GLU A 1 184 ? 7.514 -12.653 -13.204 1.00 81.56 184 GLU A N 1
ATOM 1446 C CA . GLU A 1 184 ? 6.753 -11.468 -12.793 1.00 81.56 184 GLU A CA 1
ATOM 1447 C C . GLU A 1 184 ? 6.232 -11.614 -11.355 1.00 81.56 184 GLU A C 1
ATOM 1449 O O . GLU A 1 184 ? 6.301 -10.675 -10.559 1.00 81.56 184 GLU A O 1
ATOM 1454 N N . THR A 1 185 ? 5.788 -12.817 -10.981 1.00 84.12 185 THR A N 1
ATOM 1455 C CA . THR A 1 185 ? 5.328 -13.130 -9.623 1.00 84.12 185 THR A CA 1
ATOM 1456 C C . THR A 1 185 ? 6.451 -12.947 -8.605 1.00 84.12 185 THR A C 1
ATOM 1458 O O . THR A 1 185 ? 6.249 -12.297 -7.576 1.00 84.12 185 THR A O 1
ATOM 1461 N N . LEU A 1 186 ? 7.637 -13.503 -8.876 1.00 84.94 186 LEU A N 1
ATOM 1462 C CA . LEU A 1 186 ? 8.806 -13.367 -8.001 1.00 84.94 186 LEU A CA 1
ATOM 1463 C C . LEU A 1 186 ? 9.227 -11.902 -7.863 1.00 84.94 186 LEU A C 1
ATOM 1465 O O . LEU A 1 186 ? 9.460 -11.421 -6.751 1.00 84.94 186 LEU A O 1
ATOM 1469 N N . TYR A 1 187 ? 9.250 -11.174 -8.978 1.00 83.44 187 TYR A N 1
ATOM 1470 C CA . TYR A 1 187 ? 9.560 -9.752 -8.981 1.00 83.44 187 TYR A CA 1
ATOM 1471 C C . TYR A 1 187 ? 8.563 -8.942 -8.135 1.00 83.44 187 TYR A C 1
ATOM 1473 O O . TYR A 1 187 ? 8.960 -8.143 -7.279 1.00 83.44 187 TYR A O 1
ATOM 1481 N N . PHE A 1 188 ? 7.262 -9.184 -8.314 1.00 86.44 188 PHE A N 1
ATOM 1482 C CA . PHE A 1 188 ? 6.220 -8.498 -7.558 1.00 86.44 188 PHE A CA 1
ATOM 1483 C C . PHE A 1 188 ? 6.291 -8.819 -6.057 1.00 86.44 188 PHE A C 1
ATOM 1485 O O . PHE A 1 188 ? 6.175 -7.913 -5.228 1.00 86.44 188 PHE A O 1
ATOM 1492 N N . GLN A 1 189 ? 6.576 -10.073 -5.685 1.00 90.00 189 GLN A N 1
ATOM 1493 C CA . GLN A 1 189 ? 6.797 -10.470 -4.289 1.00 90.00 189 GLN A CA 1
ATOM 1494 C C . GLN A 1 189 ? 7.911 -9.673 -3.623 1.00 90.00 189 GLN A C 1
ATOM 1496 O O . GLN A 1 189 ? 7.748 -9.208 -2.494 1.00 90.00 189 GLN A O 1
ATOM 1501 N N . ASP A 1 190 ? 9.048 -9.538 -4.296 1.00 87.75 190 ASP A N 1
ATOM 1502 C CA . ASP A 1 190 ? 10.199 -8.849 -3.729 1.00 87.75 190 ASP A CA 1
ATOM 1503 C C . ASP A 1 190 ? 9.962 -7.346 -3.608 1.00 87.75 190 ASP A C 1
ATOM 1505 O O . ASP A 1 190 ? 10.379 -6.745 -2.614 1.00 87.75 190 ASP A O 1
ATOM 1509 N N . SER A 1 191 ? 9.225 -6.748 -4.546 1.00 86.75 191 SER A N 1
ATOM 1510 C CA . SER A 1 191 ? 8.788 -5.359 -4.402 1.00 86.75 191 SER A CA 1
ATOM 1511 C C . SER A 1 191 ? 7.858 -5.172 -3.201 1.00 86.75 191 SER A C 1
ATOM 1513 O O . SER A 1 191 ? 8.095 -4.306 -2.355 1.00 86.75 191 SER A O 1
ATOM 1515 N N . VAL A 1 192 ? 6.863 -6.051 -3.039 1.00 91.69 192 VAL A N 1
ATOM 1516 C CA . VAL A 1 192 ? 5.959 -6.016 -1.882 1.00 91.69 192 VAL A CA 1
ATOM 1517 C C . VAL A 1 192 ? 6.731 -6.161 -0.573 1.00 91.69 192 VAL A C 1
ATOM 1519 O O . VAL A 1 192 ? 6.499 -5.382 0.349 1.00 91.69 192 VAL A O 1
ATOM 1522 N N . LYS A 1 193 ? 7.680 -7.104 -0.480 1.00 92.00 193 LYS A N 1
ATOM 1523 C CA . LYS A 1 193 ? 8.518 -7.285 0.721 1.00 92.00 193 LYS A CA 1
ATOM 1524 C C . LYS A 1 193 ? 9.285 -6.011 1.081 1.00 92.00 193 LYS A C 1
ATOM 1526 O O . LYS A 1 193 ? 9.329 -5.667 2.259 1.00 92.00 193 LYS A O 1
ATOM 1531 N N . LYS A 1 194 ? 9.845 -5.309 0.088 1.00 88.88 194 LYS A N 1
ATOM 1532 C CA . LYS A 1 194 ? 10.533 -4.023 0.294 1.00 88.88 194 LYS A CA 1
ATOM 1533 C C . LYS A 1 194 ? 9.568 -2.939 0.778 1.00 88.88 194 LYS A C 1
ATOM 1535 O O . LYS A 1 194 ? 9.882 -2.229 1.725 1.00 88.88 194 LYS A O 1
ATOM 1540 N N . ALA A 1 195 ? 8.380 -2.837 0.178 1.00 88.69 195 ALA A N 1
ATOM 1541 C CA . ALA A 1 195 ? 7.389 -1.819 0.538 1.00 88.69 195 ALA A CA 1
ATOM 1542 C C . ALA A 1 195 ? 6.853 -1.967 1.976 1.00 88.69 195 ALA A C 1
ATOM 1544 O O . ALA A 1 195 ? 6.488 -0.974 2.606 1.00 88.69 195 ALA A O 1
ATOM 1545 N N . ILE A 1 196 ? 6.801 -3.194 2.507 1.00 93.69 196 ILE A N 1
ATOM 1546 C CA . ILE A 1 196 ? 6.268 -3.471 3.852 1.00 93.69 196 ILE A CA 1
ATOM 1547 C C . ILE A 1 196 ? 7.325 -3.573 4.954 1.00 93.69 196 ILE A C 1
ATOM 1549 O O . ILE A 1 196 ? 6.964 -3.821 6.111 1.00 93.69 196 ILE A O 1
ATOM 1553 N N . GLU A 1 197 ? 8.609 -3.453 4.614 1.00 93.25 197 GLU A N 1
ATOM 1554 C CA . GLU A 1 197 ? 9.713 -3.701 5.538 1.00 93.25 197 GLU A CA 1
ATOM 1555 C C . GLU A 1 197 ? 9.580 -2.842 6.807 1.00 93.25 197 GLU A C 1
ATOM 1557 O O . GLU A 1 197 ? 9.406 -1.628 6.754 1.00 93.25 197 GLU A O 1
ATOM 1562 N N . GLY A 1 198 ? 9.602 -3.492 7.975 1.00 92.62 198 GLY A N 1
ATOM 1563 C CA . GLY A 1 198 ? 9.433 -2.830 9.274 1.00 92.62 198 GLY A CA 1
ATOM 1564 C C . GLY A 1 198 ? 7.989 -2.471 9.659 1.00 92.62 198 GLY A C 1
ATOM 1565 O O . GLY A 1 198 ? 7.753 -2.139 10.820 1.00 92.62 198 GLY A O 1
ATOM 1566 N N . PHE A 1 199 ? 7.014 -2.596 8.752 1.00 94.62 199 PHE A N 1
ATOM 1567 C CA . PHE A 1 199 ? 5.620 -2.189 8.986 1.00 94.62 199 PHE A CA 1
ATOM 1568 C C . PHE A 1 199 ? 4.614 -3.345 9.008 1.00 94.62 199 PHE A C 1
ATOM 1570 O O . PHE A 1 199 ? 3.594 -3.260 9.700 1.00 94.62 199 PHE A O 1
ATOM 1577 N N . ALA A 1 200 ? 4.859 -4.417 8.251 1.00 96.19 200 ALA A N 1
ATOM 1578 C CA . ALA A 1 200 ? 3.963 -5.570 8.183 1.00 96.19 200 ALA A CA 1
ATOM 1579 C C . ALA A 1 200 ? 4.724 -6.877 7.920 1.00 96.19 200 ALA A C 1
ATOM 1581 O O . ALA A 1 200 ? 5.908 -6.887 7.592 1.00 96.19 200 ALA A O 1
ATOM 1582 N N . LYS A 1 201 ? 4.018 -8.001 8.051 1.00 96.44 201 LYS A N 1
ATOM 1583 C CA . LYS A 1 201 ? 4.453 -9.307 7.535 1.00 96.44 201 LYS A CA 1
ATOM 1584 C C . LYS A 1 201 ? 3.634 -9.654 6.300 1.00 96.44 201 LYS A C 1
ATOM 1586 O O . LYS A 1 201 ? 2.434 -9.409 6.315 1.00 96.44 201 LYS A O 1
ATOM 1591 N N . ALA A 1 202 ? 4.250 -10.259 5.288 1.00 95.69 202 ALA A N 1
ATOM 1592 C CA . ALA A 1 202 ? 3.546 -10.789 4.122 1.00 95.69 202 ALA A CA 1
ATOM 1593 C C . ALA A 1 202 ? 3.589 -12.316 4.090 1.00 95.69 202 ALA A C 1
ATOM 1595 O O . ALA A 1 202 ? 4.619 -12.917 4.392 1.00 95.69 202 ALA A O 1
ATOM 1596 N N . ASN A 1 203 ? 2.486 -12.915 3.652 1.00 96.06 203 ASN A N 1
ATOM 1597 C CA . ASN A 1 203 ? 2.414 -14.288 3.178 1.00 96.06 203 ASN A CA 1
ATOM 1598 C C . ASN A 1 203 ? 1.900 -14.278 1.738 1.00 96.06 203 ASN A C 1
ATOM 1600 O O . ASN A 1 203 ? 0.935 -13.581 1.422 1.00 96.06 203 ASN A O 1
ATOM 1604 N N . PHE A 1 204 ? 2.523 -15.084 0.888 1.00 93.75 204 PHE A N 1
ATOM 1605 C CA . PHE A 1 204 ? 2.191 -15.197 -0.527 1.00 93.75 204 PHE A CA 1
ATOM 1606 C C . PHE A 1 204 ? 1.623 -16.588 -0.784 1.00 93.75 204 PHE A C 1
ATOM 1608 O O . PHE A 1 204 ? 2.229 -17.581 -0.384 1.00 93.75 204 PHE A O 1
ATOM 1615 N N . THR A 1 205 ? 0.443 -16.664 -1.394 1.00 91.69 205 THR A N 1
ATOM 1616 C CA . THR A 1 205 ? -0.241 -17.935 -1.658 1.00 91.69 205 THR A CA 1
ATOM 1617 C C . THR A 1 205 ? -0.659 -18.004 -3.118 1.00 91.69 205 THR A C 1
ATOM 1619 O O . THR A 1 205 ? -1.473 -17.202 -3.572 1.00 91.69 205 THR A O 1
ATOM 1622 N N . THR A 1 206 ? -0.133 -18.988 -3.841 1.00 86.12 206 THR A N 1
ATOM 1623 C CA . THR A 1 206 ? -0.567 -19.301 -5.206 1.00 86.12 206 THR A CA 1
ATOM 1624 C C . THR A 1 206 ? -1.821 -20.173 -5.162 1.00 86.12 206 THR A C 1
ATOM 1626 O O . THR A 1 206 ? -1.910 -21.102 -4.359 1.00 86.12 206 THR A O 1
ATOM 1629 N N . GLN A 1 207 ? -2.787 -19.882 -6.028 1.00 80.69 207 GLN A N 1
ATOM 1630 C CA . GLN A 1 20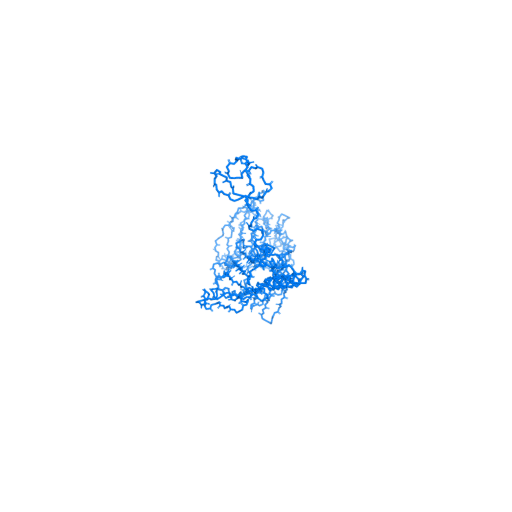7 ? -3.991 -20.685 -6.248 1.00 80.69 207 GLN A CA 1
ATOM 1631 C C . GLN A 1 207 ? -4.001 -21.235 -7.679 1.00 80.69 207 GLN A C 1
ATOM 1633 O O . GLN A 1 207 ? -3.220 -20.791 -8.520 1.00 80.69 207 GLN A O 1
ATOM 1638 N N . ASP A 1 208 ? -4.891 -22.183 -7.984 1.00 76.19 208 ASP A N 1
ATOM 1639 C CA . ASP A 1 208 ? -4.924 -22.861 -9.291 1.00 76.19 208 ASP A CA 1
ATOM 1640 C C . ASP A 1 208 ? -5.009 -21.892 -10.479 1.00 76.19 208 ASP A C 1
ATOM 1642 O O . ASP A 1 208 ? -4.342 -22.122 -11.486 1.00 76.19 208 ASP A O 1
ATOM 1646 N N . ASN A 1 209 ? -5.717 -20.767 -10.326 1.00 80.38 209 ASN A N 1
ATOM 1647 C CA . ASN A 1 209 ? -5.861 -19.728 -11.353 1.00 80.38 209 ASN A CA 1
ATOM 1648 C C . ASN A 1 209 ? -5.539 -18.310 -10.859 1.00 80.38 209 ASN A C 1
ATOM 1650 O O . ASN A 1 209 ? -5.796 -17.354 -11.576 1.00 80.38 209 ASN A O 1
ATOM 1654 N N . GLY A 1 210 ? -4.969 -18.152 -9.665 1.00 87.81 210 GLY A N 1
ATOM 1655 C CA . GLY A 1 210 ? -4.807 -16.830 -9.071 1.00 87.81 210 GLY A CA 1
ATOM 1656 C C . GLY A 1 210 ? -3.700 -16.750 -8.039 1.00 87.81 210 GLY A C 1
ATOM 1657 O O . GLY A 1 210 ? -2.911 -17.680 -7.848 1.00 87.81 210 GLY A O 1
ATOM 1658 N N . TYR A 1 211 ? -3.658 -15.613 -7.366 1.00 90.31 211 TYR A N 1
ATOM 1659 C CA . TYR A 1 211 ? -2.587 -15.254 -6.464 1.00 90.31 211 TYR A CA 1
ATOM 1660 C C . TYR A 1 211 ? -3.109 -14.367 -5.331 1.00 90.31 211 TYR A C 1
ATOM 1662 O O . TYR A 1 211 ? -3.897 -13.452 -5.559 1.00 90.31 211 TYR A O 1
ATOM 1670 N N . ILE A 1 212 ? -2.697 -14.646 -4.092 1.00 93.50 212 ILE A N 1
ATOM 1671 C CA . ILE A 1 212 ? -3.093 -13.868 -2.913 1.00 93.50 212 ILE A CA 1
ATOM 1672 C C . ILE A 1 212 ? -1.858 -13.371 -2.175 1.00 93.50 212 ILE A C 1
ATOM 1674 O O . ILE A 1 212 ? -0.962 -14.148 -1.829 1.00 93.50 212 ILE A O 1
ATOM 1678 N N . ILE A 1 213 ? -1.873 -12.079 -1.853 1.00 95.06 213 ILE A N 1
ATOM 1679 C CA . ILE A 1 213 ? -0.925 -11.447 -0.939 1.00 95.06 213 ILE A CA 1
ATOM 1680 C C . ILE A 1 213 ? -1.658 -11.105 0.351 1.00 95.06 213 ILE A C 1
ATOM 1682 O O . ILE A 1 213 ? -2.544 -10.254 0.356 1.00 95.06 213 ILE A O 1
ATOM 1686 N N . ALA A 1 214 ? -1.275 -11.739 1.454 1.00 96.94 214 ALA A N 1
ATOM 1687 C CA . ALA A 1 214 ? -1.825 -11.459 2.774 1.00 96.94 214 ALA A CA 1
ATOM 1688 C C . ALA A 1 214 ? -0.814 -10.677 3.618 1.00 96.94 214 ALA A C 1
ATOM 1690 O O . ALA A 1 214 ? 0.260 -11.184 3.939 1.00 96.94 214 ALA A O 1
ATOM 1691 N N . LEU A 1 215 ? -1.171 -9.454 4.001 1.00 97.62 215 LEU A N 1
ATOM 1692 C CA . LEU A 1 215 ? -0.399 -8.569 4.864 1.00 97.62 215 LEU A CA 1
ATOM 1693 C C . LEU A 1 215 ? -0.972 -8.583 6.283 1.00 97.62 215 LEU A C 1
ATOM 1695 O O . LEU A 1 215 ? -2.176 -8.421 6.481 1.00 97.62 215 LEU A O 1
ATOM 1699 N N . GLU A 1 216 ? -0.110 -8.720 7.286 1.00 97.88 216 GLU A N 1
ATOM 1700 C CA . GLU A 1 216 ? -0.473 -8.650 8.701 1.00 97.88 216 GLU A CA 1
ATOM 1701 C C . GLU A 1 216 ? 0.289 -7.517 9.403 1.00 97.88 216 GLU A C 1
ATOM 1703 O O . GLU A 1 216 ? 1.519 -7.533 9.489 1.00 97.88 216 GLU A O 1
ATOM 1708 N N . GLN A 1 217 ? -0.459 -6.565 9.961 1.00 97.44 217 GLN A N 1
ATOM 1709 C CA . GLN A 1 217 ? 0.030 -5.483 10.814 1.00 97.44 217 GLN A CA 1
ATOM 1710 C C . GLN A 1 217 ? -0.417 -5.726 12.258 1.00 97.44 217 GLN A C 1
ATOM 1712 O O . GLN A 1 217 ? -1.585 -6.016 12.520 1.00 97.44 217 GLN A O 1
ATOM 1717 N N . ASN A 1 218 ? 0.493 -5.568 13.216 1.00 96.38 218 ASN A N 1
ATOM 1718 C CA . ASN A 1 218 ? 0.182 -5.626 14.642 1.00 96.38 218 ASN A CA 1
ATOM 1719 C C . ASN A 1 218 ? 0.961 -4.540 15.373 1.00 96.38 218 ASN A C 1
ATOM 1721 O O . ASN A 1 218 ? 2.180 -4.489 15.243 1.00 96.38 218 ASN A O 1
ATOM 1725 N N . GLY A 1 219 ? 0.286 -3.742 16.192 1.00 96.31 219 GLY A N 1
ATOM 1726 C CA . GLY A 1 219 ? 0.948 -2.673 16.934 1.00 96.31 219 GLY A CA 1
ATOM 1727 C C . GLY A 1 219 ? -0.032 -1.815 17.714 1.00 96.31 219 GLY A C 1
ATOM 1728 O O . GLY A 1 219 ? -1.175 -2.222 17.959 1.00 96.31 219 GLY A O 1
ATOM 1729 N N . THR A 1 220 ? 0.414 -0.631 18.116 1.00 96.31 220 THR A N 1
ATOM 1730 C CA . THR A 1 220 ? -0.477 0.448 18.556 1.00 96.31 220 THR A CA 1
ATOM 1731 C C . THR A 1 220 ? -1.303 0.981 17.380 1.00 96.31 220 THR A C 1
ATOM 1733 O O . THR A 1 220 ? -1.016 0.689 16.216 1.00 96.31 220 THR A O 1
ATOM 1736 N N . LYS A 1 221 ? -2.350 1.770 17.651 1.00 94.31 221 LYS A N 1
ATOM 1737 C CA . LYS A 1 221 ? -3.110 2.448 16.581 1.00 94.31 221 LYS A CA 1
ATOM 1738 C C . LYS A 1 221 ? -2.193 3.330 15.737 1.00 94.31 221 LYS A C 1
ATOM 1740 O O . LYS A 1 221 ? -2.335 3.353 14.522 1.00 94.31 221 LYS A O 1
ATOM 1745 N N . GLU A 1 222 ? -1.264 4.038 16.373 1.00 95.69 222 GLU A N 1
ATOM 1746 C CA . GLU A 1 222 ? -0.310 4.930 15.721 1.00 95.69 222 GLU A CA 1
ATOM 1747 C C . GLU A 1 222 ? 0.647 4.155 14.810 1.00 95.69 222 GLU A C 1
ATOM 1749 O O . GLU A 1 222 ? 0.798 4.525 13.650 1.00 95.69 222 GLU A O 1
ATOM 1754 N N . GLU A 1 223 ? 1.225 3.047 15.284 1.00 96.62 223 GLU A N 1
ATOM 1755 C CA . GLU A 1 223 ? 2.113 2.190 14.482 1.00 96.62 223 GLU A CA 1
ATOM 1756 C C . GLU A 1 223 ? 1.382 1.602 13.268 1.00 96.62 223 GLU A C 1
ATOM 1758 O O . GLU A 1 223 ? 1.894 1.633 12.149 1.00 96.62 223 GLU A O 1
ATOM 1763 N N . VAL A 1 224 ? 0.154 1.115 13.470 1.00 96.44 224 VAL A N 1
ATOM 1764 C CA . VAL A 1 224 ? -0.679 0.551 12.398 1.00 96.44 224 VAL A CA 1
ATOM 1765 C C . VAL A 1 224 ? -1.127 1.627 11.399 1.00 96.44 224 VAL A C 1
ATOM 1767 O O . VAL A 1 224 ? -1.207 1.348 10.202 1.00 96.44 224 VAL A O 1
ATOM 1770 N N . ASN A 1 225 ? -1.388 2.857 11.853 1.00 96.06 225 ASN A N 1
ATOM 1771 C CA . ASN A 1 225 ? -1.685 3.991 10.976 1.00 96.06 225 ASN A CA 1
ATOM 1772 C C . ASN A 1 225 ? -0.480 4.361 10.122 1.00 96.06 225 ASN A C 1
ATOM 1774 O O . ASN A 1 225 ? -0.608 4.374 8.903 1.00 96.06 225 ASN A O 1
ATOM 1778 N N . ILE A 1 226 ? 0.680 4.594 10.745 1.00 96.19 226 ILE A N 1
ATOM 1779 C CA . ILE A 1 226 ? 1.920 4.932 10.036 1.00 96.19 226 ILE A CA 1
ATOM 1780 C C . ILE A 1 226 ? 2.235 3.844 9.011 1.00 96.19 226 ILE A C 1
ATOM 1782 O O . ILE A 1 226 ? 2.402 4.146 7.835 1.00 96.19 226 ILE A O 1
ATOM 1786 N N . GLY A 1 227 ? 2.218 2.573 9.424 1.00 95.75 227 GLY A N 1
ATOM 1787 C CA . GLY A 1 227 ? 2.494 1.463 8.520 1.00 95.75 227 GLY A CA 1
ATOM 1788 C C . GLY A 1 227 ? 1.536 1.417 7.331 1.00 95.75 227 GLY A C 1
ATOM 1789 O O . GLY A 1 227 ? 1.975 1.257 6.200 1.00 95.75 227 GLY A O 1
ATOM 1790 N N . PHE A 1 228 ? 0.230 1.594 7.551 1.00 95.12 228 PHE A N 1
ATOM 1791 C CA . PHE A 1 228 ? -0.745 1.591 6.456 1.00 95.12 228 PHE A CA 1
ATOM 1792 C C . PHE A 1 228 ? -0.565 2.783 5.507 1.00 95.12 228 PHE A C 1
ATOM 1794 O O . PHE A 1 228 ? -0.529 2.603 4.291 1.00 95.12 228 PHE A O 1
ATOM 1801 N N . GLN A 1 229 ? -0.411 3.986 6.065 1.00 94.69 229 GLN A N 1
ATOM 1802 C CA . GLN A 1 229 ? -0.204 5.221 5.309 1.00 94.69 229 GLN A CA 1
ATOM 1803 C C . GLN A 1 229 ? 1.070 5.154 4.462 1.00 94.69 229 GLN A C 1
ATOM 1805 O O . GLN A 1 229 ? 1.059 5.625 3.330 1.00 94.69 229 GLN A O 1
ATOM 1810 N N . THR A 1 230 ? 2.148 4.559 4.985 1.00 92.69 230 THR A N 1
ATOM 1811 C CA . THR A 1 230 ? 3.410 4.375 4.260 1.00 92.69 230 THR A CA 1
ATOM 1812 C C . THR A 1 230 ? 3.289 3.314 3.168 1.00 92.69 230 THR A C 1
ATOM 1814 O O . THR A 1 230 ? 3.613 3.612 2.024 1.00 92.69 230 THR A O 1
ATOM 1817 N N . ILE A 1 231 ? 2.773 2.118 3.482 1.00 93.06 231 ILE A N 1
ATOM 1818 C CA . ILE A 1 231 ? 2.657 1.004 2.520 1.00 93.06 231 ILE A CA 1
ATOM 1819 C C . ILE A 1 231 ? 1.782 1.390 1.317 1.00 93.06 231 ILE A C 1
ATOM 1821 O O . ILE A 1 231 ? 2.136 1.136 0.167 1.00 93.06 231 ILE A O 1
ATOM 1825 N N . PHE A 1 232 ? 0.630 2.009 1.578 1.00 91.12 232 PHE A N 1
ATOM 1826 C CA . PHE A 1 232 ? -0.335 2.360 0.537 1.00 91.12 232 PHE A CA 1
ATOM 1827 C C . PHE A 1 232 ? -0.195 3.808 0.055 1.00 91.12 232 PHE A C 1
ATOM 1829 O O . PHE A 1 232 ? -0.954 4.216 -0.809 1.00 91.12 232 PHE A O 1
ATOM 1836 N N . ASN A 1 233 ? 0.750 4.597 0.577 1.00 90.12 233 ASN A N 1
ATOM 1837 C CA . ASN A 1 233 ? 0.903 6.024 0.259 1.00 90.12 233 ASN A CA 1
ATOM 1838 C C . ASN A 1 233 ? -0.409 6.834 0.434 1.00 90.12 233 ASN A C 1
ATOM 1840 O O . ASN A 1 233 ? -0.777 7.663 -0.400 1.00 90.12 233 ASN A O 1
ATOM 1844 N N . THR A 1 234 ? -1.140 6.588 1.528 1.00 89.44 234 THR A N 1
ATOM 1845 C CA . THR A 1 234 ? -2.471 7.172 1.800 1.00 89.44 234 THR A CA 1
ATOM 1846 C C . THR A 1 234 ? -2.493 7.920 3.138 1.00 89.44 234 THR A C 1
ATOM 1848 O O . THR A 1 234 ? -3.057 7.436 4.118 1.00 89.44 234 THR A O 1
ATOM 1851 N N . PRO A 1 235 ? -1.903 9.130 3.221 1.00 89.19 235 PRO A N 1
ATOM 1852 C CA . PRO A 1 235 ? -1.630 9.821 4.492 1.00 89.19 235 PRO A CA 1
ATOM 1853 C C . PRO A 1 235 ? -2.878 10.176 5.316 1.00 89.19 235 PRO A C 1
ATOM 1855 O O . PRO A 1 235 ? -2.776 10.425 6.513 1.00 89.19 235 PRO A O 1
ATOM 1858 N N . ASN A 1 236 ? -4.053 10.192 4.688 1.00 91.50 236 ASN A N 1
ATOM 1859 C CA . ASN A 1 236 ? -5.316 10.539 5.334 1.00 91.50 236 ASN A CA 1
ATOM 1860 C C . ASN A 1 236 ? -6.052 9.323 5.932 1.00 91.50 236 ASN A C 1
ATOM 1862 O O . ASN A 1 236 ? -7.031 9.515 6.647 1.00 91.50 236 ASN A O 1
ATOM 1866 N N . SER A 1 237 ? -5.597 8.090 5.678 1.00 93.88 237 SER A N 1
ATOM 1867 C CA . SER A 1 237 ? -6.181 6.882 6.279 1.00 93.88 237 SER A CA 1
ATOM 1868 C C . SER A 1 237 ? -5.865 6.812 7.778 1.00 93.88 237 SER A C 1
ATOM 1870 O O . SER A 1 237 ? -4.745 7.117 8.187 1.00 93.88 237 SER A O 1
ATOM 1872 N N . TYR A 1 238 ? -6.805 6.382 8.620 1.00 95.75 238 TYR A N 1
ATOM 1873 C CA . TYR A 1 238 ? -6.576 6.229 10.061 1.00 95.75 238 TYR A CA 1
ATOM 1874 C C . TYR A 1 238 ? -7.487 5.186 10.708 1.00 95.75 238 TYR A C 1
ATOM 1876 O O . TYR A 1 238 ? -8.615 4.976 10.289 1.00 95.75 238 TYR A O 1
ATOM 1884 N N . VAL A 1 239 ? -7.036 4.623 11.827 1.00 96.25 239 VAL A N 1
ATOM 1885 C CA . VAL A 1 239 ? -7.850 3.940 12.833 1.00 96.25 239 VAL A CA 1
ATOM 1886 C C . VAL A 1 239 ? -7.711 4.644 14.178 1.00 96.25 239 VAL A C 1
ATOM 1888 O O . VAL A 1 239 ? -6.617 5.020 14.612 1.00 96.25 239 VAL A O 1
ATOM 1891 N N . ARG A 1 240 ? -8.842 4.827 14.855 1.00 95.12 240 ARG A N 1
ATOM 1892 C CA . ARG A 1 240 ? -8.963 5.383 16.199 1.00 95.12 240 ARG A CA 1
ATOM 1893 C C . ARG A 1 240 ? -9.854 4.474 17.027 1.00 95.12 240 ARG A C 1
ATOM 1895 O O . ARG A 1 240 ? -10.900 4.015 16.588 1.00 95.12 240 ARG A O 1
ATOM 1902 N N . TYR A 1 241 ? -9.435 4.241 18.260 1.00 94.44 241 TYR A N 1
ATOM 1903 C CA . TYR A 1 241 ? -10.239 3.544 19.251 1.00 94.44 241 TYR A CA 1
ATOM 1904 C C . TYR A 1 241 ? -10.009 4.192 20.609 1.00 94.44 241 TYR A C 1
ATOM 1906 O O . TYR A 1 241 ? -8.864 4.337 21.059 1.00 94.44 241 TYR A O 1
ATOM 1914 N N . ALA A 1 242 ? -11.100 4.601 21.242 1.00 91.75 242 ALA A N 1
ATOM 1915 C CA . ALA A 1 242 ? -11.104 5.223 22.552 1.00 91.75 242 ALA A CA 1
ATOM 1916 C C . ALA A 1 242 ? -12.157 4.551 23.428 1.00 91.75 242 ALA A C 1
ATOM 1918 O O . ALA A 1 242 ? -13.265 4.269 22.988 1.00 91.75 242 ALA A O 1
ATOM 1919 N N . ARG A 1 243 ? -11.812 4.317 24.693 1.00 88.50 243 ARG A N 1
ATOM 1920 C CA . ARG A 1 243 ? -12.711 3.725 25.682 1.00 88.50 243 ARG A CA 1
ATOM 1921 C C . ARG A 1 243 ? -12.793 4.616 26.907 1.00 88.50 243 ARG A C 1
ATOM 1923 O O . ARG A 1 243 ? -11.764 5.090 27.399 1.00 88.50 243 ARG A O 1
ATOM 1930 N N . GLN A 1 244 ? -14.003 4.794 27.424 1.00 86.62 244 GLN A N 1
ATOM 1931 C CA . GLN A 1 244 ? -14.244 5.547 28.643 1.00 86.62 244 GLN A CA 1
ATOM 1932 C C . GLN A 1 244 ? -13.455 4.951 29.822 1.00 86.62 244 GLN A C 1
ATOM 1934 O O . GLN A 1 244 ? -13.289 3.734 29.952 1.00 86.62 244 GLN A O 1
ATOM 1939 N N . LYS A 1 245 ? -12.954 5.821 30.704 1.00 80.06 245 LYS A N 1
ATOM 1940 C CA . LYS A 1 245 ? -12.243 5.444 31.932 1.00 80.06 245 LYS A CA 1
ATOM 1941 C C . LYS A 1 245 ? -13.077 5.849 33.147 1.00 80.06 245 LYS A C 1
ATOM 1943 O O . LYS A 1 245 ? -12.795 6.865 33.770 1.00 80.06 245 LYS A O 1
ATOM 1948 N N . ASN A 1 246 ? -14.110 5.075 33.476 1.00 81.88 246 ASN A N 1
ATOM 1949 C CA . ASN A 1 246 ? -14.898 5.289 34.691 1.00 81.88 246 ASN A CA 1
ATOM 1950 C C . ASN A 1 246 ? -15.085 3.974 35.461 1.00 81.88 246 ASN A C 1
ATOM 1952 O O . ASN A 1 246 ? -15.601 2.997 34.936 1.00 81.88 246 ASN A O 1
ATOM 1956 N N . ILE A 1 247 ? -14.633 3.925 36.712 1.00 77.69 247 ILE A N 1
ATOM 1957 C CA . ILE A 1 247 ? -14.713 2.713 37.543 1.00 77.69 247 ILE A CA 1
ATOM 1958 C C . ILE A 1 247 ? -16.120 2.548 38.141 1.00 77.69 247 ILE A C 1
ATOM 1960 O O . ILE A 1 247 ? -16.551 1.426 38.386 1.00 77.69 247 ILE A O 1
ATOM 1964 N N . ALA A 1 248 ? -16.844 3.653 38.329 1.00 77.38 248 ALA A N 1
ATOM 1965 C CA . ALA A 1 248 ? -18.153 3.689 38.973 1.00 77.38 248 ALA A CA 1
ATOM 1966 C C . ALA A 1 248 ? -19.336 3.631 37.987 1.00 77.38 248 ALA A C 1
ATOM 1968 O O . ALA A 1 248 ? -20.483 3.679 38.422 1.00 77.38 248 ALA A O 1
ATOM 1969 N N . SER A 1 249 ? -19.095 3.539 36.675 1.00 85.12 249 SER A N 1
ATOM 1970 C CA . SER A 1 249 ? -20.170 3.380 35.688 1.00 85.12 249 SER A CA 1
ATOM 1971 C C . SER A 1 249 ? -20.518 1.907 35.478 1.00 85.12 249 SER A C 1
ATOM 1973 O O . SER A 1 249 ? -19.626 1.067 35.380 1.00 85.12 249 SER A O 1
ATOM 1975 N N . PHE A 1 250 ? -21.811 1.595 35.365 1.00 85.44 250 PHE A N 1
ATOM 1976 C CA . PHE A 1 250 ? -22.299 0.234 35.102 1.00 85.44 250 PHE A CA 1
ATOM 1977 C C . PHE A 1 250 ? -21.814 -0.315 33.748 1.00 85.44 250 PHE A C 1
ATOM 1979 O O . PHE A 1 250 ? -21.386 -1.467 33.648 1.00 85.44 250 PHE A O 1
ATOM 1986 N N . SER A 1 251 ? -21.839 0.528 32.715 1.00 87.75 251 SER A N 1
ATOM 1987 C CA . SER A 1 251 ? -21.283 0.257 31.390 1.00 87.75 251 SER A CA 1
ATOM 1988 C C . SER A 1 251 ? -20.084 1.161 31.108 1.00 87.75 251 SER A C 1
ATOM 1990 O O . SER A 1 251 ? -19.919 2.230 31.699 1.00 87.75 251 SER A O 1
ATOM 1992 N N . LEU A 1 252 ? -19.214 0.694 30.222 1.00 89.44 252 LEU A N 1
ATOM 1993 C CA . LEU A 1 252 ? -18.125 1.463 29.643 1.00 89.44 252 LEU A CA 1
ATOM 1994 C C . LEU A 1 252 ? -18.357 1.556 28.149 1.00 89.44 252 LEU A C 1
ATOM 1996 O O . LEU A 1 252 ? -18.347 0.524 27.471 1.00 89.44 252 LEU A O 1
ATOM 2000 N N . ASP A 1 253 ? -18.494 2.779 27.664 1.00 91.19 253 ASP A N 1
ATOM 2001 C CA . ASP A 1 253 ? -18.644 3.026 26.242 1.00 91.19 253 ASP A CA 1
ATOM 2002 C C . ASP A 1 253 ? -17.271 3.134 25.577 1.00 91.19 253 ASP A C 1
ATOM 2004 O O . ASP A 1 253 ? -16.265 3.543 26.179 1.00 91.19 253 ASP A O 1
ATOM 2008 N N . SER A 1 254 ? -17.224 2.731 24.319 1.00 92.81 254 SER A N 1
ATOM 2009 C CA . SER A 1 254 ? -16.081 2.895 23.444 1.00 92.81 254 SER A CA 1
ATOM 2010 C C . SER A 1 254 ? -16.534 3.363 22.074 1.00 92.81 254 SER A C 1
ATOM 2012 O O . SER A 1 254 ? -17.647 3.078 21.633 1.00 92.81 254 SER A O 1
ATOM 2014 N N . VAL A 1 255 ? -15.648 4.098 21.420 1.00 93.88 255 VAL A N 1
ATOM 2015 C CA . VAL A 1 255 ? -15.842 4.613 20.073 1.00 93.88 255 VAL A CA 1
ATOM 2016 C C . VAL A 1 255 ? -14.702 4.087 19.225 1.00 93.88 255 VAL A C 1
ATOM 2018 O O . VAL A 1 255 ? -13.527 4.230 19.585 1.00 93.88 255 VAL A O 1
ATOM 2021 N N . PHE A 1 256 ? -15.063 3.452 18.120 1.00 95.25 256 PHE A N 1
ATOM 2022 C CA . PHE A 1 256 ? -14.147 3.015 17.085 1.00 95.25 256 PHE A CA 1
ATOM 2023 C C . PHE A 1 256 ? -14.445 3.802 15.813 1.00 95.25 256 PHE A C 1
ATOM 2025 O O . PHE A 1 256 ? -15.584 3.808 15.354 1.00 95.25 256 PHE A O 1
ATOM 2032 N N . CYS A 1 257 ? -13.419 4.432 15.249 1.00 95.62 257 CYS A N 1
ATOM 2033 C CA . CYS A 1 257 ? -13.502 5.137 13.977 1.00 95.62 257 CYS A CA 1
ATOM 2034 C C . CYS A 1 257 ? -12.378 4.642 13.072 1.00 95.62 257 CYS A C 1
ATOM 2036 O O . CYS A 1 257 ? -11.223 4.591 13.501 1.00 95.62 257 CYS A O 1
ATOM 2038 N N . GLU A 1 258 ? -12.679 4.325 11.824 1.00 96.25 258 GLU A N 1
ATOM 2039 C CA . GLU A 1 258 ? -11.675 3.966 10.833 1.00 96.25 258 GLU A CA 1
ATOM 2040 C C . GLU A 1 258 ? -12.034 4.558 9.474 1.00 96.25 258 GLU A C 1
ATOM 2042 O O . GLU A 1 258 ? -13.171 4.460 9.013 1.00 96.25 258 GLU A O 1
ATOM 2047 N N . GLU A 1 259 ? -11.037 5.159 8.839 1.00 95.56 259 GLU A N 1
ATOM 2048 C CA . GLU A 1 259 ? -11.102 5.637 7.471 1.00 95.56 259 GLU A CA 1
ATOM 2049 C C . GLU A 1 259 ? -9.958 5.011 6.677 1.00 95.56 259 GLU A C 1
ATOM 2051 O O . GLU A 1 259 ? -8.789 5.136 7.047 1.00 95.56 259 GLU A O 1
ATOM 2056 N N . ILE A 1 260 ? -10.298 4.315 5.596 1.00 93.81 260 ILE A N 1
ATOM 2057 C CA . ILE A 1 260 ? -9.334 3.719 4.673 1.00 93.81 260 ILE A CA 1
ATOM 2058 C C . ILE A 1 260 ? -9.602 4.295 3.291 1.00 93.81 260 ILE A C 1
ATOM 2060 O O . ILE A 1 260 ? -10.719 4.205 2.779 1.00 93.81 260 ILE A O 1
ATOM 2064 N N . LEU A 1 261 ? -8.563 4.881 2.706 1.00 90.88 261 LEU A N 1
ATOM 2065 C CA . LEU A 1 261 ? -8.594 5.506 1.393 1.00 90.88 261 LEU A CA 1
ATOM 2066 C C . LEU A 1 261 ? -7.675 4.714 0.472 1.00 90.88 261 LEU A C 1
ATOM 2068 O O . LEU A 1 261 ? -6.468 4.692 0.685 1.00 90.88 261 LEU A O 1
ATOM 2072 N N . LEU A 1 262 ? -8.250 4.035 -0.512 1.00 88.31 262 LEU A N 1
ATOM 2073 C CA . LEU A 1 262 ? -7.552 3.315 -1.581 1.00 88.31 262 LEU A CA 1
ATOM 2074 C C . LEU A 1 262 ? -8.009 3.792 -2.971 1.00 88.31 262 LEU A C 1
ATOM 2076 O O . LEU A 1 262 ? -7.438 3.391 -3.975 1.00 88.31 262 LEU A O 1
ATOM 2080 N N . ASP A 1 263 ? -9.006 4.674 -3.029 1.00 79.62 263 ASP A N 1
ATOM 2081 C CA . ASP A 1 263 ? -9.568 5.296 -4.233 1.00 79.62 263 ASP A CA 1
ATOM 2082 C C . ASP A 1 263 ? -8.499 5.863 -5.182 1.00 79.62 263 ASP A C 1
ATOM 2084 O O . ASP A 1 263 ? -8.560 5.668 -6.392 1.00 79.62 263 ASP A O 1
ATOM 2088 N N . ASN A 1 264 ? -7.467 6.498 -4.628 1.00 74.88 264 ASN A N 1
ATOM 2089 C CA . ASN A 1 264 ? -6.390 7.110 -5.405 1.00 74.88 264 ASN A CA 1
ATOM 2090 C C . ASN A 1 264 ? -5.334 6.115 -5.925 1.00 74.88 264 ASN A C 1
ATOM 2092 O O . ASN A 1 264 ? -4.451 6.523 -6.676 1.00 74.88 264 ASN A O 1
ATOM 2096 N N . LEU A 1 265 ? -5.388 4.835 -5.537 1.00 77.88 265 LEU A N 1
ATOM 2097 C CA . LEU A 1 265 ? -4.378 3.842 -5.933 1.00 77.88 265 LEU A CA 1
ATOM 2098 C C . LEU A 1 265 ? -4.607 3.256 -7.315 1.00 77.88 265 LEU A C 1
ATOM 2100 O O . LEU A 1 265 ? -3.667 2.765 -7.933 1.00 77.88 265 LEU A O 1
ATOM 2104 N N . PHE A 1 266 ? -5.853 3.261 -7.773 1.00 71.88 266 PHE A N 1
ATOM 2105 C CA . PHE A 1 266 ? -6.236 2.475 -8.937 1.00 71.88 266 PHE A CA 1
ATOM 2106 C C . PHE A 1 266 ? -6.287 3.330 -10.220 1.00 71.88 266 PHE A C 1
ATOM 2108 O O . PHE A 1 266 ? -6.160 2.815 -11.325 1.00 71.88 266 PHE A O 1
ATOM 2115 N N . GLY A 1 267 ? -6.322 4.660 -10.092 1.00 64.38 267 GLY A N 1
ATOM 2116 C CA . GLY A 1 267 ? -6.440 5.576 -11.228 1.00 64.38 267 GLY A CA 1
ATOM 2117 C C . GLY A 1 267 ? -7.886 5.717 -11.719 1.00 64.38 267 GLY A C 1
ATOM 2118 O O . GLY A 1 267 ? -8.812 5.119 -11.181 1.00 64.38 267 GLY A O 1
ATOM 2119 N N . TYR A 1 268 ? -8.101 6.558 -12.735 1.00 54.25 268 TYR A N 1
ATOM 2120 C CA . TYR A 1 268 ? -9.448 6.991 -13.138 1.00 54.25 268 TYR A CA 1
ATOM 2121 C C . TYR A 1 268 ? -10.305 5.909 -13.824 1.00 54.25 268 TYR A C 1
ATOM 2123 O O . TYR A 1 268 ? -11.526 6.060 -13.874 1.00 54.25 268 TYR A O 1
ATOM 2131 N N . GLU A 1 269 ? -9.707 4.832 -14.347 1.00 52.22 269 GLU A N 1
ATOM 2132 C CA . GLU A 1 269 ? -10.414 3.828 -15.167 1.00 52.22 269 GLU A CA 1
ATOM 2133 C C . GLU A 1 269 ? -10.811 2.541 -14.416 1.00 52.22 269 GLU A C 1
ATOM 2135 O O . GLU A 1 269 ? -11.599 1.745 -14.922 1.00 52.22 269 GLU A O 1
ATOM 2140 N N . THR A 1 270 ? -10.354 2.345 -13.179 1.00 54.69 270 THR A N 1
ATOM 2141 C CA . THR A 1 270 ? -10.482 1.079 -12.421 1.00 54.69 270 THR A CA 1
ATOM 2142 C C . THR A 1 270 ? -11.412 1.191 -11.202 1.00 54.69 270 THR A C 1
ATOM 2144 O O . THR A 1 270 ? -11.246 0.472 -10.219 1.00 54.69 270 THR A O 1
ATOM 2147 N N . ASN A 1 271 ? -12.397 2.096 -11.241 1.00 52.66 271 ASN A N 1
ATOM 2148 C CA . ASN A 1 271 ? -13.289 2.479 -10.126 1.00 52.66 271 ASN A CA 1
ATOM 2149 C C . ASN A 1 271 ? -14.275 1.387 -9.634 1.00 52.66 271 ASN A C 1
ATOM 2151 O O . ASN A 1 271 ? -15.411 1.704 -9.286 1.00 52.66 271 ASN A O 1
ATOM 2155 N N . LYS A 1 272 ? -13.907 0.101 -9.660 1.00 69.62 272 LYS A N 1
ATOM 2156 C CA . LYS A 1 272 ? -14.785 -1.015 -9.263 1.00 69.62 272 LYS A CA 1
ATOM 2157 C C . LYS A 1 272 ? -14.064 -2.129 -8.507 1.00 69.62 272 LYS A C 1
ATOM 2159 O O . LYS A 1 272 ? -14.462 -3.287 -8.602 1.00 69.62 272 LYS A O 1
ATOM 2164 N N . ILE A 1 273 ? -12.987 -1.815 -7.796 1.00 82.56 273 ILE A N 1
ATOM 2165 C CA . ILE A 1 273 ? -12.345 -2.824 -6.950 1.00 82.56 273 ILE A CA 1
ATOM 2166 C C . ILE A 1 273 ? -13.183 -2.981 -5.695 1.00 82.56 273 ILE A C 1
ATOM 2168 O O . ILE A 1 273 ? -13.371 -2.031 -4.931 1.00 82.56 273 ILE A O 1
ATOM 2172 N N . GLN A 1 274 ? -13.677 -4.196 -5.496 1.00 89.00 274 GLN A N 1
ATOM 2173 C CA . GLN A 1 274 ? -14.469 -4.537 -4.333 1.00 89.00 274 GLN A CA 1
ATOM 2174 C C . GLN A 1 274 ? -13.566 -4.609 -3.098 1.00 89.00 274 GLN A C 1
ATOM 2176 O O . GLN A 1 274 ? -12.614 -5.391 -3.038 1.00 89.00 274 GLN A O 1
ATOM 2181 N N . ILE A 1 275 ? -13.904 -3.825 -2.079 1.00 92.50 275 ILE A N 1
ATOM 2182 C CA . ILE A 1 275 ? -13.290 -3.867 -0.757 1.00 92.50 275 ILE A CA 1
ATOM 2183 C C . ILE A 1 275 ? -14.281 -4.489 0.219 1.00 92.50 275 ILE A C 1
ATOM 2185 O O . ILE A 1 275 ? -15.327 -3.909 0.512 1.00 92.50 275 ILE A O 1
ATOM 2189 N N . ASN A 1 276 ? -13.919 -5.640 0.779 1.00 95.81 276 ASN A N 1
ATOM 2190 C CA . ASN A 1 276 ? -14.652 -6.277 1.867 1.00 95.81 276 ASN A CA 1
ATOM 2191 C C . ASN A 1 276 ? -13.989 -5.915 3.193 1.00 95.81 276 ASN A C 1
ATOM 2193 O O . ASN A 1 276 ? -12.895 -6.380 3.509 1.00 95.81 276 ASN A O 1
ATOM 2197 N N . TYR A 1 277 ? -14.654 -5.093 3.990 1.00 96.62 277 TYR A N 1
ATOM 2198 C CA . TYR A 1 277 ? -14.143 -4.591 5.254 1.00 96.62 277 TYR A CA 1
ATOM 2199 C C . TYR A 1 277 ? -14.855 -5.222 6.452 1.00 96.62 277 TYR A C 1
ATOM 2201 O O . TYR A 1 277 ? -16.074 -5.392 6.467 1.00 96.62 277 TYR A O 1
ATOM 2209 N N . GLN A 1 278 ? -14.091 -5.519 7.501 1.00 97.50 278 GLN A N 1
ATOM 2210 C CA . GLN A 1 278 ? -14.607 -6.002 8.772 1.00 97.50 278 GLN A CA 1
ATOM 2211 C C . GLN A 1 278 ? -13.874 -5.365 9.958 1.00 97.50 278 GLN A C 1
ATOM 2213 O O . GLN A 1 278 ? -12.667 -5.541 10.121 1.00 97.50 278 GLN A O 1
ATOM 2218 N N . ALA A 1 279 ? -14.624 -4.738 10.865 1.00 96.94 279 ALA A N 1
ATOM 2219 C CA . ALA A 1 279 ? -14.133 -4.294 12.167 1.00 96.94 279 ALA A CA 1
ATOM 2220 C C . ALA A 1 279 ? -14.563 -5.278 13.265 1.00 96.94 279 ALA A C 1
ATOM 2222 O O . ALA A 1 279 ? -15.745 -5.591 13.412 1.00 96.94 279 ALA A O 1
ATOM 2223 N N . LYS A 1 280 ? -13.614 -5.765 14.068 1.00 96.50 280 LYS A N 1
ATOM 2224 C CA . LYS A 1 280 ? -13.858 -6.634 15.232 1.00 96.50 280 LYS A CA 1
ATOM 2225 C C . LYS A 1 280 ? -13.461 -5.901 16.509 1.00 96.50 280 LYS A C 1
ATOM 2227 O O . LYS A 1 280 ? -12.273 -5.782 16.814 1.00 96.50 280 LYS A O 1
ATOM 2232 N N . LEU A 1 281 ? -14.454 -5.459 17.273 1.00 94.75 281 LEU A N 1
ATOM 2233 C CA . LEU A 1 281 ? -14.256 -4.807 18.568 1.00 94.75 281 LEU A CA 1
ATOM 2234 C C . LEU A 1 281 ? -13.870 -5.821 19.659 1.00 94.75 281 LEU A C 1
ATOM 2236 O O . LEU A 1 281 ? -13.927 -7.042 19.445 1.00 94.75 281 LEU A O 1
ATOM 2240 N N . ASN A 1 282 ? -13.462 -5.333 20.836 1.00 91.00 282 ASN A N 1
ATOM 2241 C CA . ASN A 1 282 ? -12.996 -6.202 21.915 1.00 91.00 282 ASN A CA 1
ATOM 2242 C C . ASN A 1 282 ? -14.103 -7.164 22.373 1.00 91.00 282 ASN A C 1
ATOM 2244 O O . ASN A 1 282 ? -15.302 -6.888 22.317 1.00 91.00 282 ASN A O 1
ATOM 2248 N N . LYS A 1 283 ? -13.695 -8.333 22.875 1.00 85.62 283 LYS A N 1
ATOM 2249 C CA . LYS A 1 283 ? -14.638 -9.343 23.369 1.00 85.62 283 LYS A CA 1
ATOM 2250 C C . LYS A 1 283 ? -15.502 -8.767 24.502 1.00 85.62 283 LYS A C 1
ATOM 2252 O O . LYS A 1 283 ? -14.974 -8.297 25.509 1.00 85.62 283 LYS A O 1
ATOM 2257 N N . GLY A 1 284 ? -16.820 -8.895 24.359 1.00 84.19 284 GLY A N 1
ATOM 2258 C CA . GLY A 1 284 ? -17.806 -8.436 25.341 1.00 84.19 284 GLY A CA 1
ATOM 2259 C C . GLY A 1 284 ? -18.318 -7.012 25.113 1.00 84.19 284 GLY A C 1
ATOM 2260 O O . GLY A 1 284 ? -19.253 -6.617 25.804 1.00 84.19 284 GLY A O 1
ATOM 2261 N N . GLU A 1 285 ? -17.747 -6.270 24.163 1.00 90.31 285 GLU A N 1
ATOM 2262 C CA . GLU A 1 285 ? -18.380 -5.062 23.629 1.00 90.31 285 GLU A CA 1
ATOM 2263 C C . GLU A 1 285 ? -19.581 -5.452 22.762 1.00 90.31 285 GLU A C 1
ATOM 2265 O O . GLU A 1 285 ? -19.549 -6.470 22.076 1.00 90.31 285 GLU A O 1
ATOM 2270 N N . ASN A 1 286 ? -20.647 -4.662 22.799 1.00 92.56 286 ASN A N 1
ATOM 2271 C CA . ASN A 1 286 ? -21.776 -4.778 21.884 1.00 92.56 286 ASN A CA 1
ATOM 2272 C C . ASN A 1 286 ? -21.983 -3.422 21.219 1.00 92.56 286 ASN A C 1
ATOM 2274 O O . ASN A 1 286 ? -22.098 -2.411 21.916 1.00 92.56 286 ASN A O 1
ATOM 2278 N N . ILE A 1 287 ? -21.998 -3.410 19.888 1.00 91.88 287 ILE A N 1
ATOM 2279 C CA . ILE A 1 287 ? -22.260 -2.208 19.097 1.00 91.88 287 ILE A CA 1
ATOM 2280 C C . ILE A 1 287 ? -23.664 -1.708 19.439 1.00 91.88 287 ILE A C 1
ATOM 2282 O O . ILE A 1 287 ? -24.600 -2.502 19.577 1.00 91.88 287 ILE A O 1
ATOM 2286 N N . SER A 1 288 ? -23.771 -0.401 19.670 1.00 88.31 288 SER A N 1
ATOM 2287 C CA . SER A 1 288 ? -24.992 0.237 20.141 1.00 88.31 288 SER A CA 1
ATOM 2288 C C . SER A 1 288 ? -26.086 0.152 19.082 1.00 88.31 288 SER A C 1
ATOM 2290 O O . SER A 1 288 ? -25.809 0.072 17.882 1.00 88.31 288 SER A O 1
ATOM 2292 N N . LYS A 1 289 ? -27.345 0.181 19.525 1.00 84.19 289 LYS A N 1
ATOM 2293 C CA . LYS A 1 289 ? -28.480 0.131 18.606 1.00 84.19 289 LYS A CA 1
ATOM 2294 C C . LYS A 1 289 ? -28.500 1.355 17.692 1.00 84.19 289 LYS A C 1
ATOM 2296 O O . LYS A 1 289 ? -28.769 1.208 16.516 1.00 84.19 289 LYS A O 1
ATOM 2301 N N . GLU A 1 290 ? -28.125 2.523 18.199 1.00 85.88 290 GLU A N 1
ATOM 2302 C CA . GLU A 1 290 ? -28.054 3.761 17.420 1.00 85.88 290 GLU A CA 1
ATOM 2303 C C . GLU A 1 290 ? -27.053 3.645 16.266 1.00 85.88 290 GLU A C 1
ATOM 2305 O O . GLU A 1 290 ? -27.342 4.089 15.160 1.00 85.88 290 GLU A O 1
ATOM 2310 N N . SER A 1 291 ? -25.901 3.002 16.501 1.00 84.81 291 SER A N 1
ATOM 2311 C CA . SER A 1 291 ? -24.928 2.738 15.433 1.00 84.81 291 SER A CA 1
ATOM 2312 C C . SER A 1 291 ? -25.496 1.753 14.407 1.00 84.81 291 SER A C 1
ATOM 2314 O O . SER A 1 291 ? -25.303 1.931 13.213 1.00 84.81 291 SER A O 1
ATOM 2316 N N . ILE A 1 292 ? -26.215 0.719 14.856 1.00 83.12 292 ILE A N 1
ATOM 2317 C CA . ILE A 1 292 ? -26.874 -0.250 13.965 1.00 83.12 292 ILE A CA 1
ATOM 2318 C C . ILE A 1 292 ? -27.940 0.442 13.109 1.00 83.12 292 ILE A C 1
ATOM 2320 O O . ILE A 1 292 ? -27.950 0.263 11.897 1.00 83.12 292 ILE A O 1
ATOM 2324 N N . ASP A 1 293 ? -28.804 1.238 13.737 1.00 82.19 293 ASP A N 1
ATOM 2325 C CA . ASP A 1 293 ? -29.909 1.939 13.089 1.00 82.19 293 ASP A CA 1
ATOM 2326 C C . ASP A 1 293 ? -29.381 2.975 12.077 1.00 82.19 293 ASP A C 1
ATOM 2328 O O . ASP A 1 293 ? -29.940 3.096 10.994 1.00 82.19 293 ASP A O 1
ATOM 2332 N N . TYR A 1 294 ? -28.265 3.659 12.373 1.00 84.38 294 TYR A N 1
ATOM 2333 C CA . TYR A 1 294 ? -27.599 4.571 11.430 1.00 84.38 294 TYR A CA 1
ATOM 2334 C C . TYR A 1 294 ? -27.163 3.872 10.133 1.00 84.38 294 TYR A C 1
ATOM 2336 O O . TYR A 1 294 ? -27.270 4.449 9.053 1.00 84.38 294 TYR A O 1
ATOM 2344 N N . TYR A 1 295 ? -26.684 2.630 10.235 1.00 85.00 295 TYR A N 1
ATOM 2345 C CA . TYR A 1 295 ? -26.230 1.849 9.086 1.00 85.00 295 TYR A CA 1
ATOM 2346 C C . TYR A 1 295 ? -27.333 0.983 8.449 1.00 85.00 295 TYR A C 1
ATOM 2348 O O . TYR A 1 295 ? -27.090 0.360 7.420 1.00 85.00 295 TYR A O 1
ATOM 2356 N N . ALA A 1 296 ? -28.546 0.945 9.011 1.00 77.69 296 ALA A N 1
ATOM 2357 C CA . ALA A 1 296 ? -29.603 0.021 8.587 1.00 77.69 296 ALA A CA 1
ATOM 2358 C C . ALA A 1 296 ? -30.071 0.224 7.135 1.00 77.69 296 ALA A C 1
ATOM 2360 O O . ALA A 1 296 ? -30.499 -0.739 6.503 1.00 77.69 296 ALA A O 1
ATOM 2361 N N . ASP A 1 297 ? -29.953 1.446 6.610 1.00 78.81 297 ASP A N 1
ATOM 2362 C CA . ASP A 1 297 ? -30.345 1.792 5.238 1.00 78.81 297 ASP A CA 1
ATOM 2363 C C . ASP A 1 297 ? -29.241 1.502 4.198 1.00 78.81 297 ASP A C 1
ATOM 2365 O O . ASP A 1 297 ? -29.444 1.697 2.999 1.00 78.81 297 ASP A O 1
ATOM 2369 N N . TYR A 1 298 ? -28.060 1.044 4.632 1.00 80.00 298 TYR A N 1
ATOM 2370 C CA . TYR A 1 298 ? -26.945 0.713 3.746 1.00 80.00 298 TYR A CA 1
ATOM 2371 C C . TYR A 1 298 ? -26.866 -0.800 3.526 1.00 80.00 298 TYR A C 1
ATOM 2373 O O . TYR A 1 298 ? -26.266 -1.517 4.329 1.00 80.00 298 TYR A O 1
ATOM 2381 N N . ASP A 1 299 ? -27.390 -1.272 2.390 1.00 79.06 299 ASP A N 1
ATOM 2382 C CA . ASP A 1 299 ? -27.413 -2.695 1.995 1.00 79.06 299 ASP A CA 1
ATOM 2383 C C . ASP A 1 299 ? -26.027 -3.367 1.984 1.00 79.06 299 ASP A C 1
ATOM 2385 O O . ASP A 1 299 ? -25.907 -4.588 2.097 1.00 79.06 299 ASP A O 1
ATOM 2389 N N . THR A 1 300 ? -24.957 -2.580 1.859 1.00 83.19 300 THR A N 1
ATOM 2390 C CA . THR A 1 300 ? -23.574 -3.069 1.858 1.00 83.19 300 THR A CA 1
ATOM 2391 C C . THR A 1 300 ? -22.987 -3.239 3.256 1.00 83.19 300 THR A C 1
ATOM 2393 O O . THR A 1 300 ? -21.844 -3.679 3.387 1.00 83.19 300 THR A O 1
ATOM 2396 N N . THR A 1 301 ? -23.731 -2.898 4.308 1.00 87.50 301 THR A N 1
ATOM 2397 C CA . THR A 1 301 ? -23.261 -2.942 5.693 1.00 87.50 301 THR A CA 1
ATOM 2398 C C . THR A 1 301 ? -24.026 -3.975 6.507 1.00 87.50 301 THR A C 1
ATOM 2400 O O . THR A 1 301 ? -25.209 -4.234 6.306 1.00 87.50 301 THR A O 1
ATOM 2403 N N . SER A 1 302 ? -23.345 -4.602 7.461 1.00 89.75 302 SER A N 1
ATOM 2404 C CA . SER A 1 302 ? -24.013 -5.434 8.454 1.00 89.75 302 SER A CA 1
ATOM 2405 C C . SER A 1 302 ? -23.317 -5.345 9.800 1.00 89.75 302 SER A C 1
ATOM 2407 O O . SER A 1 302 ? -22.089 -5.313 9.907 1.00 89.75 302 SER A O 1
ATOM 2409 N N . VAL A 1 303 ? -24.121 -5.326 10.859 1.00 86.38 303 VAL A N 1
ATOM 2410 C CA . VAL A 1 303 ? -23.634 -5.193 12.230 1.00 86.38 303 VAL A CA 1
ATOM 2411 C C . VAL A 1 303 ? -24.171 -6.341 13.068 1.00 86.38 303 VAL A C 1
ATOM 2413 O O . VAL A 1 303 ? -25.377 -6.556 13.174 1.00 86.38 303 VAL A O 1
ATOM 2416 N N . LYS A 1 304 ? -23.269 -7.106 13.688 1.00 84.19 304 LYS A N 1
ATOM 2417 C CA . LYS A 1 304 ? -23.627 -8.245 14.539 1.00 84.19 304 LYS A CA 1
ATOM 2418 C C . LYS A 1 304 ? -22.760 -8.282 15.789 1.00 84.19 304 LYS A C 1
ATOM 2420 O O . LYS A 1 304 ? -21.578 -8.619 15.732 1.00 84.19 304 LYS A O 1
ATOM 2425 N N . LYS A 1 305 ? -23.379 -8.041 16.950 1.00 87.88 305 LYS A N 1
ATOM 2426 C CA . LYS A 1 305 ? -22.717 -8.025 18.268 1.00 87.88 305 LYS A CA 1
ATOM 2427 C C . LYS A 1 305 ? -21.550 -7.030 18.307 1.00 87.88 305 LYS A C 1
ATOM 2429 O O . LYS A 1 305 ? -21.781 -5.836 18.412 1.00 87.88 305 LYS A O 1
ATOM 2434 N N . ASN A 1 306 ? -20.316 -7.522 18.230 1.00 91.88 306 ASN A N 1
ATOM 2435 C CA . ASN A 1 306 ? -19.073 -6.753 18.292 1.00 91.88 306 ASN A CA 1
ATOM 2436 C C . ASN A 1 306 ? -18.369 -6.654 16.929 1.00 91.88 306 ASN A C 1
ATOM 2438 O O . ASN A 1 306 ? -17.181 -6.338 16.875 1.00 91.88 306 ASN A O 1
ATOM 2442 N N . ILE A 1 307 ? -19.064 -7.024 15.853 1.00 94.69 307 ILE A N 1
ATOM 2443 C CA . ILE A 1 307 ? -18.527 -7.095 14.499 1.00 94.69 307 ILE A CA 1
ATOM 2444 C C . ILE A 1 307 ? -19.320 -6.147 13.607 1.00 94.69 307 ILE A C 1
ATOM 2446 O O . ILE A 1 307 ? -20.544 -6.256 13.526 1.00 94.69 307 ILE A O 1
ATOM 2450 N N . PHE A 1 308 ? -18.601 -5.267 12.926 1.00 94.12 308 PHE A N 1
ATOM 2451 C CA . PHE A 1 308 ? -19.095 -4.444 11.832 1.00 94.12 308 PHE A CA 1
ATOM 2452 C C . PHE A 1 308 ? -18.516 -4.985 10.523 1.00 94.12 308 PHE A C 1
ATOM 2454 O O . PHE A 1 308 ? -17.341 -5.350 10.480 1.00 94.12 308 PHE A O 1
ATOM 2461 N N . VAL A 1 309 ? -19.325 -5.065 9.476 1.00 95.75 309 VAL A N 1
ATOM 2462 C CA . VAL A 1 309 ? -18.923 -5.482 8.131 1.00 95.75 309 VAL A CA 1
ATOM 2463 C C . VAL A 1 309 ? -19.449 -4.451 7.146 1.00 95.75 309 VAL A C 1
ATOM 2465 O O . VAL A 1 309 ? -20.579 -3.994 7.292 1.00 95.75 309 VAL A O 1
ATOM 2468 N N . MET A 1 310 ? -18.646 -4.107 6.147 1.00 93.94 310 MET A N 1
ATOM 2469 C CA . MET A 1 310 ? -19.041 -3.232 5.052 1.00 93.94 310 MET A CA 1
ATOM 2470 C C . MET A 1 310 ? -18.382 -3.689 3.760 1.00 93.94 310 MET A C 1
ATOM 2472 O O . MET A 1 310 ? -17.217 -4.078 3.769 1.00 93.94 310 MET A O 1
ATOM 2476 N N . GLN A 1 311 ? -19.106 -3.598 2.655 1.00 92.12 311 GLN A N 1
ATOM 2477 C CA . GLN A 1 311 ? -18.548 -3.686 1.316 1.00 92.12 311 GLN A CA 1
ATOM 2478 C C . GLN A 1 311 ? -18.521 -2.294 0.678 1.00 92.12 311 GLN A C 1
ATOM 2480 O O . GLN A 1 311 ? -19.454 -1.507 0.845 1.00 92.12 311 GLN A O 1
ATOM 2485 N N . SER A 1 312 ? -17.449 -1.988 -0.047 1.00 88.25 312 SER A N 1
ATOM 2486 C CA . SER A 1 312 ? -17.322 -0.756 -0.822 1.00 88.25 312 SER A CA 1
ATOM 2487 C C . SER A 1 312 ? -16.686 -1.035 -2.173 1.00 88.25 312 SER A C 1
ATOM 2489 O O . SER A 1 312 ? -15.675 -1.723 -2.234 1.00 88.25 312 SER A O 1
ATOM 2491 N N . ASP A 1 313 ? -17.238 -0.453 -3.234 1.00 81.44 313 ASP A N 1
ATOM 2492 C CA . ASP A 1 313 ? -16.718 -0.610 -4.598 1.00 81.44 313 ASP A CA 1
ATOM 2493 C C . ASP A 1 313 ? -15.960 0.640 -5.086 1.00 81.44 313 ASP A C 1
ATOM 2495 O O . ASP A 1 313 ? -15.446 0.666 -6.201 1.00 81.44 313 ASP A O 1
ATOM 2499 N N . ASN A 1 314 ? -15.887 1.700 -4.267 1.00 75.38 314 ASN A N 1
ATOM 2500 C CA . ASN A 1 314 ? -15.308 2.997 -4.645 1.00 75.38 314 ASN A CA 1
ATOM 2501 C C . ASN A 1 314 ? -13.912 3.253 -4.055 1.00 75.38 314 ASN A C 1
ATOM 2503 O O . ASN A 1 314 ? -13.437 4.386 -4.060 1.00 75.38 314 ASN A O 1
ATOM 2507 N N . GLY A 1 315 ? -13.268 2.228 -3.495 1.00 79.69 315 GLY A N 1
ATOM 2508 C CA . GLY A 1 315 ? -11.941 2.383 -2.905 1.00 79.69 315 GLY A CA 1
ATOM 2509 C C . GLY A 1 315 ? -11.922 3.038 -1.517 1.00 79.69 315 GLY A C 1
ATOM 2510 O O . GLY A 1 315 ? -10.844 3.191 -0.949 1.00 79.69 315 GLY A O 1
ATOM 2511 N N . ARG A 1 316 ? -13.066 3.427 -0.935 1.00 87.88 316 ARG A N 1
ATOM 2512 C CA . ARG A 1 316 ? -13.129 4.118 0.365 1.00 87.88 316 ARG A CA 1
ATOM 2513 C C . ARG A 1 316 ? -13.970 3.365 1.386 1.00 87.88 316 ARG A C 1
ATOM 2515 O O . ARG A 1 316 ? -15.074 2.912 1.099 1.00 87.88 316 ARG A O 1
ATOM 2522 N N . ILE A 1 317 ? -13.461 3.299 2.612 1.00 91.25 317 ILE A N 1
ATOM 2523 C CA . ILE A 1 317 ? -14.146 2.767 3.793 1.00 91.25 317 ILE A CA 1
ATOM 2524 C C . ILE A 1 317 ? -14.205 3.883 4.830 1.00 91.25 317 ILE A C 1
ATOM 2526 O O . ILE A 1 317 ? -13.180 4.470 5.172 1.00 91.25 317 ILE A O 1
ATOM 2530 N N . THR A 1 318 ? -15.393 4.152 5.363 1.00 91.44 318 THR A N 1
ATOM 2531 C CA . THR A 1 318 ? -15.583 5.024 6.526 1.00 91.44 318 THR A CA 1
ATOM 2532 C C . THR A 1 318 ? -16.498 4.321 7.519 1.00 91.44 318 THR A C 1
ATOM 2534 O O . THR A 1 318 ? -17.643 4.005 7.211 1.00 91.44 318 THR A O 1
ATOM 2537 N N . CYS A 1 319 ? -15.968 4.039 8.703 1.00 92.00 319 CYS A N 1
ATOM 2538 C CA . CYS A 1 319 ? -16.638 3.301 9.763 1.00 92.00 319 CYS A CA 1
ATOM 2539 C C . CYS A 1 319 ? -16.568 4.115 11.053 1.00 92.00 319 CYS A C 1
ATOM 2541 O O . CYS A 1 319 ? -15.478 4.474 11.492 1.00 92.00 319 CYS A O 1
ATOM 2543 N N . GLU A 1 320 ? -17.713 4.371 11.677 1.00 93.56 320 GLU A N 1
ATOM 2544 C CA . GLU A 1 320 ? -17.800 4.943 13.016 1.00 93.56 320 GLU A CA 1
ATOM 2545 C C . GLU A 1 320 ? -18.839 4.166 13.819 1.00 93.56 320 GLU A C 1
ATOM 2547 O O . GLU A 1 320 ? -20.027 4.178 13.510 1.00 93.56 320 GLU A O 1
ATOM 2552 N N . VAL A 1 321 ? -18.390 3.451 14.849 1.00 93.12 321 VAL A N 1
ATOM 2553 C CA . VAL A 1 321 ? -19.270 2.635 15.688 1.00 93.12 321 VAL A CA 1
ATOM 2554 C C . VAL A 1 321 ? -19.048 2.934 17.159 1.00 93.12 321 VAL A C 1
ATOM 2556 O O . VAL A 1 321 ? -17.921 2.968 17.665 1.00 93.12 321 VAL A O 1
ATOM 2559 N N . VAL A 1 322 ? -20.160 3.099 17.867 1.00 93.56 322 VAL A N 1
ATOM 2560 C CA . VAL A 1 322 ? -20.193 3.184 19.324 1.00 93.56 322 VAL A CA 1
ATOM 2561 C C . VAL A 1 322 ? -20.533 1.806 19.867 1.00 93.56 322 VAL A C 1
ATOM 2563 O O . VAL A 1 322 ? -21.424 1.123 19.365 1.00 93.56 322 VAL A O 1
ATOM 2566 N N . SER A 1 323 ? -19.828 1.365 20.902 1.00 93.19 323 SER A N 1
ATOM 2567 C CA . SER A 1 323 ? -20.122 0.097 21.563 1.00 93.19 323 SER A CA 1
ATOM 2568 C C . SER A 1 323 ? -20.031 0.219 23.073 1.00 93.19 323 SER A C 1
ATOM 2570 O O . SER A 1 323 ? -19.293 1.049 23.596 1.00 93.19 323 SER A O 1
ATOM 2572 N N . SER A 1 324 ? -20.770 -0.627 23.783 1.00 91.19 324 SER A N 1
ATOM 2573 C CA . SER A 1 324 ? -20.765 -0.665 25.243 1.00 91.19 324 SER A CA 1
ATOM 2574 C C . SER A 1 324 ? -20.343 -2.037 25.751 1.00 91.19 324 SER A C 1
ATOM 2576 O O . SER A 1 324 ? -20.653 -3.076 25.163 1.00 91.19 324 SER A O 1
ATOM 2578 N N . GLN A 1 325 ? -19.625 -2.054 26.870 1.00 90.69 325 GLN A N 1
ATOM 2579 C CA . GLN A 1 325 ? -19.280 -3.272 27.596 1.00 90.69 325 GLN A CA 1
ATOM 2580 C C . GLN A 1 325 ? -19.643 -3.121 29.069 1.00 90.69 325 GLN A C 1
ATOM 2582 O O . GLN A 1 325 ? -19.444 -2.066 29.670 1.00 90.69 325 GLN A O 1
ATOM 2587 N N . PHE A 1 326 ? -20.102 -4.209 29.683 1.00 87.56 326 PHE A N 1
ATOM 2588 C CA . PHE A 1 326 ? -20.302 -4.265 31.127 1.00 87.56 326 PHE A CA 1
ATOM 2589 C C . PHE A 1 326 ? -18.996 -4.019 31.903 1.00 87.56 326 PHE A C 1
ATOM 2591 O O . PHE A 1 326 ? -17.955 -4.621 31.618 1.00 87.56 326 PHE A O 1
ATOM 2598 N N . ASN A 1 327 ? -19.047 -3.155 32.915 1.00 88.19 327 ASN A N 1
ATOM 2599 C CA . ASN A 1 327 ? -17.893 -2.826 33.737 1.00 88.19 327 ASN A CA 1
ATOM 2600 C C . ASN A 1 327 ? -17.783 -3.760 34.948 1.00 88.19 327 ASN A C 1
ATOM 2602 O O . ASN A 1 327 ? -18.407 -3.538 35.983 1.00 88.19 327 ASN A O 1
ATOM 2606 N N . ILE A 1 328 ? -16.932 -4.784 34.871 1.00 85.94 328 ILE A N 1
ATOM 2607 C CA . ILE A 1 328 ? -16.756 -5.706 36.005 1.00 85.94 328 ILE A CA 1
ATOM 2608 C C . ILE A 1 328 ? -16.223 -5.005 37.267 1.00 85.94 328 ILE A C 1
ATOM 2610 O O . ILE A 1 328 ? -16.554 -5.403 38.383 1.00 85.94 328 ILE A O 1
ATOM 2614 N N . ASN A 1 329 ? -15.463 -3.917 37.101 1.00 86.12 329 ASN A N 1
ATOM 2615 C CA . ASN A 1 329 ? -14.946 -3.144 38.228 1.00 86.12 329 ASN A CA 1
ATOM 2616 C C . ASN A 1 329 ? -16.061 -2.412 38.981 1.00 86.12 329 ASN A C 1
ATOM 2618 O O . ASN A 1 329 ? -15.948 -2.241 40.190 1.00 86.12 329 ASN A O 1
ATOM 2622 N N . PHE A 1 330 ? -17.150 -2.040 38.301 1.00 88.06 330 PHE A N 1
ATOM 2623 C CA . PHE A 1 330 ? -18.328 -1.478 38.957 1.00 88.06 330 PHE A CA 1
ATOM 2624 C C . PHE A 1 330 ? -18.980 -2.497 39.892 1.00 88.06 330 PHE A C 1
ATOM 2626 O O . PHE A 1 330 ? -19.326 -2.161 41.021 1.00 88.06 330 PHE A O 1
ATOM 2633 N N . LEU A 1 331 ? -19.093 -3.760 39.467 1.00 87.25 331 LEU A N 1
ATOM 2634 C CA . LEU A 1 331 ? -19.657 -4.819 40.308 1.00 87.25 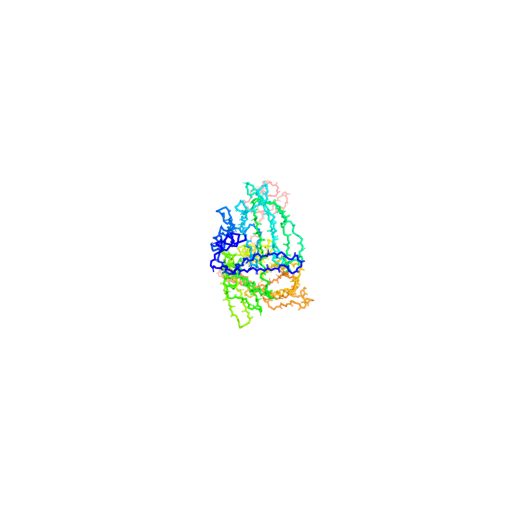331 LEU A CA 1
ATOM 2635 C C . LEU A 1 331 ? -18.789 -5.069 41.547 1.00 87.25 331 LEU A C 1
ATOM 2637 O O . LEU A 1 331 ? -19.313 -5.166 42.655 1.00 87.25 331 LEU A O 1
ATOM 2641 N N . LEU A 1 332 ? -17.464 -5.096 41.376 1.00 89.44 332 LEU A N 1
ATOM 2642 C CA . LEU A 1 332 ? -16.519 -5.187 42.494 1.00 89.44 332 LEU A CA 1
ATOM 2643 C C . LEU A 1 332 ? -16.633 -3.984 43.439 1.00 89.44 332 LEU A C 1
ATOM 2645 O O . LEU A 1 332 ? -16.639 -4.152 44.656 1.00 89.44 332 LEU A O 1
ATOM 2649 N N . PHE A 1 333 ? -16.772 -2.777 42.893 1.00 88.12 333 PHE A N 1
ATOM 2650 C CA . PHE A 1 333 ? -16.964 -1.560 43.676 1.00 88.12 333 PHE A CA 1
ATOM 2651 C C . PHE A 1 333 ? -18.272 -1.593 44.483 1.00 88.12 333 PHE A C 1
ATOM 2653 O O . PHE A 1 333 ? -18.265 -1.309 45.680 1.00 88.12 333 PHE A O 1
ATOM 2660 N N . MET A 1 334 ? -19.376 -2.026 43.869 1.00 89.81 334 MET A N 1
ATOM 2661 C CA . MET A 1 334 ? -20.655 -2.216 44.558 1.00 89.81 334 MET A CA 1
ATOM 2662 C C . MET A 1 334 ? -20.559 -3.276 45.661 1.00 89.81 334 MET A C 1
ATOM 2664 O O . MET A 1 334 ? -21.102 -3.085 46.748 1.00 89.81 334 MET A O 1
ATOM 2668 N N . PHE A 1 335 ? -19.825 -4.365 45.424 1.00 92.06 335 PHE A N 1
ATOM 2669 C CA . PHE A 1 335 ? -19.587 -5.395 46.433 1.00 92.06 335 PHE A CA 1
ATOM 2670 C C . PHE A 1 335 ? -18.795 -4.859 47.638 1.00 92.06 335 PHE A C 1
ATOM 2672 O O . PHE A 1 335 ? -19.152 -5.139 48.782 1.00 92.06 335 PHE A O 1
ATOM 2679 N N . LEU A 1 336 ? -17.780 -4.020 47.407 1.00 92.38 336 LEU A N 1
ATOM 2680 C CA . LEU A 1 336 ? -17.031 -3.352 48.479 1.00 92.38 336 LEU A CA 1
ATOM 2681 C C . LEU A 1 336 ? -17.917 -2.413 49.310 1.00 92.38 336 LEU A C 1
ATOM 2683 O O . LEU A 1 336 ? -17.816 -2.411 50.537 1.00 92.38 336 LEU A O 1
ATOM 2687 N N . ILE A 1 337 ? -18.813 -1.658 48.666 1.00 91.31 337 ILE A N 1
ATOM 2688 C CA . ILE A 1 337 ? -19.790 -0.812 49.368 1.00 91.31 337 ILE A CA 1
ATOM 2689 C C . ILE A 1 337 ? -20.706 -1.665 50.251 1.00 91.31 337 ILE A C 1
ATOM 2691 O O . ILE A 1 337 ? -20.940 -1.313 51.407 1.00 91.31 337 ILE A O 1
ATOM 2695 N N . LEU A 1 338 ? -21.197 -2.799 49.744 1.00 94.00 338 LEU A N 1
ATOM 2696 C CA . LEU A 1 338 ? -22.057 -3.698 50.516 1.00 94.00 338 LEU A CA 1
ATOM 2697 C C . LEU A 1 338 ? -21.339 -4.261 51.749 1.00 94.00 338 LEU A C 1
ATOM 2699 O O . LEU A 1 338 ? -21.909 -4.234 52.840 1.00 94.00 338 LEU A O 1
ATOM 2703 N N . ILE A 1 339 ? -20.083 -4.700 51.608 1.00 94.81 339 ILE A N 1
ATOM 2704 C CA . ILE A 1 339 ? -19.261 -5.154 52.743 1.00 94.81 339 ILE A CA 1
ATOM 2705 C C . ILE A 1 339 ? -19.096 -4.033 53.773 1.00 94.81 339 ILE A C 1
ATOM 2707 O O . ILE A 1 339 ? -19.236 -4.269 54.973 1.00 94.81 339 ILE A O 1
ATOM 2711 N N . PHE A 1 340 ? -18.828 -2.808 53.318 1.00 94.69 340 PHE A N 1
ATOM 2712 C CA . PHE A 1 340 ? -18.652 -1.657 54.199 1.00 94.69 340 PHE A CA 1
ATOM 2713 C C . PHE A 1 340 ? -19.930 -1.319 54.979 1.00 94.69 340 PHE A C 1
ATOM 2715 O O . PHE A 1 340 ? -19.878 -1.133 56.195 1.00 94.69 340 PHE A O 1
ATOM 2722 N N . ILE A 1 341 ? -21.089 -1.308 54.312 1.00 94.62 341 ILE A N 1
ATOM 2723 C CA . ILE A 1 341 ? -22.391 -1.108 54.965 1.00 94.62 341 ILE A CA 1
ATOM 2724 C C . ILE A 1 341 ? -22.641 -2.210 55.999 1.00 94.62 341 ILE A C 1
ATOM 2726 O O . ILE A 1 341 ? -23.039 -1.916 57.124 1.00 94.62 341 ILE A O 1
ATOM 2730 N N . PHE A 1 342 ? -22.363 -3.470 55.654 1.00 94.75 342 PHE A N 1
ATOM 2731 C CA . PHE A 1 342 ? -22.546 -4.598 56.566 1.00 94.75 342 PHE A CA 1
ATOM 2732 C C . PHE A 1 342 ? -21.653 -4.479 57.810 1.00 94.75 342 PHE A C 1
ATOM 2734 O O . PHE A 1 342 ? -22.118 -4.679 58.932 1.00 94.75 342 PHE A O 1
ATOM 2741 N N . ALA A 1 343 ? -20.397 -4.061 57.634 1.00 93.75 343 ALA A N 1
ATOM 2742 C CA . ALA A 1 343 ? -19.478 -3.790 58.735 1.00 93.75 343 ALA A CA 1
ATOM 2743 C C . ALA A 1 343 ? -19.972 -2.648 59.642 1.00 93.75 343 ALA A C 1
ATOM 2745 O O . ALA A 1 343 ? -19.902 -2.774 60.865 1.00 93.75 343 ALA A O 1
ATOM 2746 N N . ILE A 1 344 ? -20.523 -1.567 59.072 1.00 94.38 344 ILE A N 1
ATOM 2747 C CA . ILE A 1 344 ? -21.130 -0.469 59.846 1.00 94.38 344 ILE A CA 1
ATOM 2748 C C . ILE A 1 344 ? -22.337 -0.962 60.644 1.00 94.38 344 ILE A C 1
ATOM 2750 O O . ILE A 1 344 ? -22.462 -0.615 61.817 1.00 94.38 344 ILE A O 1
ATOM 2754 N N . ILE A 1 345 ? -23.214 -1.771 60.042 1.00 94.38 345 ILE A N 1
ATOM 2755 C CA . ILE A 1 345 ? -24.395 -2.317 60.725 1.00 94.38 345 ILE A CA 1
ATOM 2756 C C . ILE A 1 345 ? -23.969 -3.196 61.905 1.00 94.38 345 ILE A C 1
ATOM 2758 O O . ILE A 1 345 ? -24.481 -3.016 63.008 1.00 94.38 345 ILE A O 1
ATOM 2762 N N . ILE A 1 346 ? -22.995 -4.093 61.710 1.00 93.12 346 ILE A N 1
ATOM 2763 C CA . ILE A 1 346 ? -22.460 -4.940 62.787 1.00 93.12 346 ILE A CA 1
ATOM 2764 C C . ILE A 1 346 ? -21.828 -4.087 63.889 1.00 93.12 346 ILE A C 1
ATOM 2766 O O . ILE A 1 346 ? -22.112 -4.303 65.065 1.00 93.12 346 ILE A O 1
ATOM 2770 N N . ALA A 1 347 ? -20.995 -3.107 63.535 1.00 91.19 347 ALA A N 1
ATOM 2771 C CA . ALA A 1 347 ? -20.356 -2.226 64.508 1.00 91.19 347 ALA A CA 1
ATOM 2772 C C . ALA A 1 347 ? -21.386 -1.389 65.287 1.00 91.19 347 ALA A C 1
ATOM 2774 O O . ALA A 1 347 ? -21.264 -1.238 66.501 1.00 91.19 347 ALA A O 1
ATOM 2775 N N . GLY A 1 348 ? -22.421 -0.886 64.608 1.00 90.56 348 GLY A N 1
ATOM 2776 C CA . GLY A 1 348 ? -23.538 -0.171 65.219 1.00 90.56 348 GLY A CA 1
ATOM 2777 C C . GLY A 1 348 ? -24.346 -1.055 66.167 1.00 90.56 348 GLY A C 1
ATOM 2778 O O . GLY A 1 348 ? -24.641 -0.633 67.281 1.00 90.56 348 GLY A O 1
ATOM 2779 N N . TYR A 1 349 ? -24.634 -2.297 65.772 1.00 92.06 349 TYR A N 1
ATOM 2780 C CA . TYR A 1 349 ? -25.323 -3.280 66.610 1.00 92.06 349 TYR A CA 1
ATOM 2781 C C . TYR A 1 349 ? -24.493 -3.678 67.840 1.00 92.06 349 TYR A C 1
ATOM 2783 O O . TYR A 1 349 ? -24.993 -3.643 68.960 1.00 92.06 349 TYR A O 1
ATOM 2791 N N . MET A 1 350 ? -23.199 -3.957 67.662 1.00 89.62 350 MET A N 1
ATOM 2792 C CA . MET A 1 350 ? -22.256 -4.213 68.761 1.00 89.62 350 MET A CA 1
ATOM 2793 C C . MET A 1 350 ? -22.145 -3.005 69.705 1.00 89.62 350 MET A C 1
ATOM 2795 O O . MET A 1 350 ? -22.093 -3.161 70.923 1.00 89.62 350 MET A O 1
ATOM 2799 N N . GLY A 1 351 ? -22.138 -1.786 69.156 1.00 85.31 351 GLY A N 1
ATOM 2800 C CA . GLY A 1 351 ? -22.167 -0.544 69.929 1.00 85.31 351 GLY A CA 1
ATOM 2801 C C . GLY A 1 351 ? -23.465 -0.359 70.719 1.00 85.31 351 GLY A C 1
ATOM 2802 O O . GLY A 1 351 ? -23.412 0.048 71.878 1.00 85.31 351 GLY A O 1
ATOM 2803 N N . TYR A 1 352 ? -24.612 -0.693 70.121 1.00 86.00 352 TYR A N 1
ATOM 2804 C CA . TYR A 1 352 ? -25.917 -0.696 70.784 1.00 86.00 352 TYR A CA 1
ATOM 2805 C C . TYR A 1 352 ? -25.955 -1.699 71.945 1.00 86.00 352 TYR A C 1
ATOM 2807 O O . TYR A 1 352 ? -26.263 -1.297 73.064 1.00 86.00 352 TYR A O 1
ATOM 2815 N N . LEU A 1 353 ? -25.543 -2.953 71.720 1.00 85.88 353 LEU A N 1
ATOM 2816 C CA . LEU A 1 353 ? -25.468 -3.976 72.772 1.00 85.88 353 LEU A CA 1
ATOM 2817 C C . LEU A 1 353 ? -24.575 -3.527 73.939 1.00 85.88 353 LEU A C 1
ATOM 2819 O O . LEU A 1 353 ? -24.955 -3.645 75.100 1.00 85.88 353 LEU A O 1
ATOM 2823 N N . LYS A 1 354 ? -23.423 -2.912 73.645 1.00 83.12 354 LYS A N 1
ATOM 2824 C CA . LYS A 1 354 ? -22.518 -2.370 74.672 1.00 83.12 354 LYS A CA 1
ATOM 2825 C C . LYS A 1 354 ? -23.135 -1.210 75.470 1.00 83.12 354 LYS A C 1
ATOM 2827 O O . LYS A 1 354 ? -22.807 -1.019 76.644 1.00 83.12 354 LYS A O 1
ATOM 2832 N N . LEU A 1 355 ? -23.998 -0.401 74.852 1.00 73.19 355 LEU A N 1
ATOM 2833 C CA . LEU A 1 355 ? -24.739 0.672 75.529 1.00 73.19 355 LEU A CA 1
ATOM 2834 C C . LEU A 1 355 ? -25.876 0.127 76.405 1.00 73.19 355 LEU A C 1
ATOM 2836 O O . LEU A 1 355 ? -26.113 0.666 77.486 1.00 73.19 355 LEU A O 1
ATOM 2840 N N . GLU A 1 356 ? -26.532 -0.945 75.966 1.00 71.69 356 GLU A N 1
ATOM 2841 C CA . GLU A 1 356 ? -27.568 -1.651 76.723 1.00 71.69 356 GLU A CA 1
ATOM 2842 C C . GLU A 1 356 ? -26.981 -2.339 77.969 1.00 71.69 356 GLU A C 1
ATOM 2844 O O . GLU A 1 356 ? -27.462 -2.111 79.079 1.00 71.69 356 GLU A O 1
ATOM 2849 N N . GLU A 1 357 ? -25.859 -3.058 77.829 1.00 69.81 357 GLU A N 1
ATOM 2850 C CA . GLU A 1 357 ? -25.142 -3.689 78.953 1.00 69.81 357 GLU A CA 1
ATOM 2851 C C . GLU A 1 357 ? -24.614 -2.681 79.983 1.00 69.81 357 GLU A C 1
ATOM 2853 O O . GLU A 1 357 ? -24.527 -2.980 81.173 1.00 69.81 357 GLU A O 1
ATOM 2858 N N . SER A 1 358 ? -24.268 -1.464 79.555 1.00 61.88 358 SER A N 1
ATOM 2859 C CA . SER A 1 358 ? -23.758 -0.427 80.460 1.00 61.88 358 SER A CA 1
ATOM 2860 C C . SER A 1 358 ? -24.854 0.348 81.206 1.00 61.88 358 SER A C 1
ATOM 2862 O O . SER A 1 358 ? -24.536 1.286 81.944 1.00 61.88 358 SER A O 1
ATOM 2864 N N . GLY A 1 359 ? -26.130 -0.040 81.060 1.00 55.47 359 GLY A N 1
ATOM 2865 C CA . GLY A 1 359 ? -27.248 0.454 81.875 1.00 55.47 359 GLY A CA 1
ATOM 2866 C C . GLY A 1 359 ? -27.509 1.959 81.760 1.00 55.47 359 GLY A C 1
ATOM 2867 O O . GLY A 1 359 ? -28.136 2.559 82.636 1.00 55.47 359 GLY A O 1
ATOM 2868 N N . LYS A 1 360 ? -27.003 2.612 80.706 1.00 52.31 360 LYS A N 1
ATOM 2869 C CA . LYS A 1 360 ? -27.181 4.052 80.491 1.00 52.31 360 LYS A CA 1
ATOM 2870 C C . LYS A 1 360 ? -28.444 4.296 79.675 1.00 52.31 360 LYS A C 1
ATOM 2872 O O . LYS A 1 360 ? -28.473 4.062 78.474 1.00 52.31 360 LYS A O 1
ATOM 2877 N N . ASP A 1 361 ? -29.463 4.829 80.345 1.00 50.28 361 ASP A N 1
ATOM 2878 C CA . ASP A 1 361 ? -30.741 5.236 79.759 1.00 50.28 361 ASP A CA 1
ATOM 2879 C C . ASP A 1 361 ? -30.537 6.133 78.515 1.00 50.28 361 ASP A C 1
ATOM 2881 O O . ASP A 1 361 ? -30.100 7.290 78.601 1.00 50.28 361 ASP A O 1
ATOM 2885 N N . ILE A 1 362 ? -30.833 5.572 77.338 1.00 53.88 362 ILE A N 1
ATOM 2886 C CA . ILE A 1 362 ? -30.585 6.154 76.007 1.00 53.88 362 ILE A CA 1
ATOM 2887 C C . ILE A 1 362 ? -31.327 7.491 75.842 1.00 53.88 362 ILE A C 1
ATOM 2889 O O . ILE A 1 362 ? -30.819 8.426 75.213 1.00 53.88 362 ILE A O 1
ATOM 2893 N N . LYS A 1 363 ? -32.491 7.644 76.492 1.00 51.38 363 LYS A N 1
ATOM 2894 C CA . LYS A 1 363 ? -33.250 8.906 76.500 1.00 51.38 363 LYS A CA 1
ATOM 2895 C C . LYS A 1 363 ? -32.562 9.998 77.326 1.00 51.38 363 LYS A C 1
ATOM 2897 O O . LYS A 1 363 ? -32.710 11.179 77.011 1.00 51.38 363 LYS A O 1
ATOM 2902 N N . GLY A 1 364 ? -31.772 9.637 78.337 1.00 48.78 364 GLY A N 1
ATOM 2903 C CA . GLY A 1 364 ? -31.023 10.575 79.176 1.00 48.78 364 GLY A CA 1
ATOM 2904 C C . GLY A 1 364 ? -29.764 11.137 78.507 1.00 48.78 364 GLY A C 1
ATOM 2905 O O . GLY A 1 364 ? -29.428 12.302 78.725 1.00 48.78 364 GLY A O 1
ATOM 2906 N N . PHE A 1 365 ? -29.084 10.356 77.662 1.00 48.97 365 PHE A N 1
ATOM 2907 C CA . PHE A 1 365 ? -27.835 10.779 77.012 1.00 48.97 365 PHE A CA 1
ATOM 2908 C C . PHE A 1 365 ? -28.071 11.834 75.916 1.00 48.97 365 PHE A C 1
ATOM 2910 O O . PHE A 1 365 ? -27.377 12.850 75.867 1.00 48.97 365 PHE A O 1
ATOM 2917 N N . ILE A 1 366 ? -29.122 11.660 75.104 1.00 52.41 366 ILE A N 1
ATOM 2918 C CA . ILE A 1 366 ? -29.510 12.631 74.065 1.00 52.41 366 ILE A CA 1
ATOM 2919 C C . ILE A 1 366 ? -30.044 13.928 74.703 1.00 52.41 366 ILE A C 1
ATOM 2921 O O . ILE A 1 366 ? -29.704 15.026 74.262 1.00 52.41 366 ILE A O 1
ATOM 2925 N N . LYS A 1 367 ? -30.808 13.828 75.803 1.00 47.78 367 LYS A N 1
ATOM 2926 C CA . LYS A 1 367 ? -31.358 14.999 76.512 1.00 47.78 367 LYS A CA 1
ATOM 2927 C C . LYS A 1 367 ? -30.277 15.804 77.257 1.00 47.78 367 LYS A C 1
ATOM 2929 O O . LYS A 1 367 ? -30.334 17.033 77.259 1.00 47.78 367 LYS A O 1
ATOM 2934 N N . ARG A 1 368 ? -29.246 15.146 77.812 1.00 46.50 368 ARG A N 1
ATOM 2935 C CA . ARG A 1 368 ? -28.120 15.818 78.498 1.00 46.50 368 ARG A CA 1
ATOM 2936 C C . ARG A 1 368 ? -27.195 16.592 77.555 1.00 46.50 368 ARG A C 1
ATOM 2938 O O . ARG A 1 368 ? -26.710 17.643 77.960 1.00 46.50 368 ARG A O 1
ATOM 2945 N N . ASN A 1 369 ? -26.996 16.152 76.310 1.00 47.91 369 ASN A N 1
ATOM 2946 C CA . ASN A 1 369 ? -26.161 16.893 75.349 1.00 47.91 369 ASN A CA 1
ATOM 2947 C C . ASN A 1 369 ? -26.858 18.128 74.749 1.00 47.91 369 ASN A C 1
ATOM 2949 O O . ASN A 1 369 ? -26.184 19.053 74.299 1.00 47.91 369 ASN A O 1
ATOM 2953 N N . ILE A 1 370 ? -28.193 18.199 74.796 1.00 47.75 370 ILE A N 1
ATOM 2954 C CA . ILE A 1 370 ? -28.948 19.394 74.379 1.00 47.75 370 ILE A CA 1
ATOM 2955 C C . ILE A 1 370 ? -29.011 20.439 75.513 1.00 47.75 370 ILE A C 1
ATOM 2957 O O . ILE A 1 370 ? -28.983 21.638 75.240 1.00 47.75 370 ILE A O 1
ATOM 2961 N N . GLN A 1 371 ? -29.003 20.017 76.785 1.00 49.31 371 GLN A N 1
ATOM 2962 C CA . GLN A 1 371 ? -29.086 20.909 77.957 1.00 49.31 371 GLN A CA 1
ATOM 2963 C C . GLN A 1 371 ? -27.755 21.550 78.410 1.00 49.31 371 GLN A C 1
ATOM 2965 O O . GLN A 1 371 ? -27.747 22.311 79.374 1.00 49.31 371 GLN A O 1
ATOM 2970 N N . GLN A 1 372 ? -26.626 21.309 77.733 1.00 52.47 372 GLN A N 1
ATOM 2971 C CA . GLN A 1 372 ? -25.335 21.939 78.080 1.00 52.47 372 GLN A CA 1
ATOM 2972 C C . GLN A 1 372 ? -24.994 23.196 77.262 1.00 52.47 372 GLN A C 1
ATOM 2974 O O . GLN A 1 372 ? -23.847 23.649 77.276 1.00 52.47 372 GLN A O 1
ATOM 2979 N N . LYS A 1 373 ? -25.966 23.795 76.565 1.00 57.25 373 LYS A N 1
ATOM 2980 C CA . LYS A 1 373 ? -25.755 25.053 75.838 1.00 57.25 373 LYS A CA 1
ATOM 2981 C C . LYS A 1 373 ? -26.164 26.255 76.693 1.00 57.25 373 LYS A C 1
ATOM 2983 O O . LYS A 1 373 ? -27.296 26.329 77.158 1.00 57.25 373 LYS A O 1
ATOM 2988 N N . LYS A 1 374 ? -25.247 27.206 76.887 1.00 62.69 374 LYS A N 1
ATOM 2989 C CA . LYS A 1 374 ? -25.529 28.523 77.484 1.00 62.69 374 LYS A CA 1
ATOM 2990 C C . LYS A 1 374 ? -26.123 29.433 76.409 1.00 62.69 374 LYS A C 1
ATOM 2992 O O . LYS A 1 374 ? -25.709 29.358 75.254 1.00 62.69 374 LYS A O 1
ATOM 2997 N N . GLN A 1 375 ? -27.070 30.296 76.759 1.00 65.19 375 GLN A N 1
ATOM 2998 C CA . GLN A 1 375 ? -27.642 31.261 75.818 1.00 65.19 375 GLN A CA 1
ATOM 2999 C C . GLN A 1 375 ? -26.945 32.619 75.969 1.00 65.19 375 GLN A C 1
ATOM 3001 O O . GLN A 1 375 ? -26.739 33.089 77.082 1.00 65.19 375 GLN A O 1
ATOM 3006 N N . CYS A 1 376 ? -26.553 33.252 74.861 1.00 67.88 376 CYS A N 1
ATOM 3007 C CA . CYS A 1 376 ? -25.968 34.592 74.886 1.00 67.88 376 CYS A CA 1
ATOM 3008 C C . CYS A 1 376 ? -27.017 35.643 75.263 1.00 67.88 376 CYS A C 1
ATOM 3010 O O . CYS A 1 376 ? -28.023 35.774 74.569 1.00 67.88 376 CYS A O 1
ATOM 3012 N N . ASN A 1 377 ? -26.745 36.452 76.290 1.00 67.50 377 ASN A N 1
ATOM 3013 C CA . ASN A 1 377 ? -27.667 37.502 76.737 1.00 67.50 377 ASN A CA 1
ATOM 3014 C C . ASN A 1 377 ? -27.902 38.605 75.687 1.00 67.50 377 ASN A C 1
ATOM 3016 O O . ASN A 1 377 ? -28.971 39.204 75.674 1.00 67.50 377 ASN A O 1
ATOM 3020 N N . TYR A 1 378 ? -26.944 38.844 74.782 1.00 70.31 378 TYR A N 1
ATOM 3021 C CA . TYR A 1 378 ? -27.049 39.896 73.761 1.00 70.31 378 TYR A CA 1
ATOM 3022 C C . TYR A 1 378 ? -27.765 39.447 72.483 1.00 70.31 378 TYR A C 1
ATOM 3024 O O . TYR A 1 378 ? -28.638 40.147 71.985 1.00 70.31 378 TYR A O 1
ATOM 3032 N N . CYS A 1 379 ? -27.413 38.280 71.935 1.00 76.50 379 CYS A N 1
ATOM 3033 C CA . CYS A 1 379 ? -27.942 37.827 70.638 1.00 76.50 379 CYS A CA 1
ATOM 3034 C C . CYS A 1 379 ? -28.835 36.582 70.723 1.00 76.50 379 CYS A C 1
ATOM 3036 O O . CYS A 1 379 ? -29.234 36.039 69.694 1.00 76.50 379 CYS A O 1
ATOM 3038 N N . LYS A 1 380 ? -29.119 36.097 71.939 1.00 70.94 380 LYS A N 1
ATOM 3039 C CA . LYS A 1 380 ? -29.975 34.937 72.238 1.00 70.94 380 LYS A CA 1
ATOM 3040 C C . LYS A 1 380 ? -29.578 33.618 71.557 1.00 70.94 380 LYS A C 1
ATOM 3042 O O . LYS A 1 380 ? -30.356 32.667 71.575 1.00 70.94 380 LYS A O 1
ATOM 3047 N N . SER A 1 381 ? -28.372 33.522 70.996 1.00 69.06 381 SER A N 1
ATOM 3048 C CA . SER A 1 381 ? -27.861 32.293 70.377 1.00 69.06 381 SER A CA 1
ATOM 3049 C C . SER A 1 381 ? -27.322 31.298 71.417 1.00 69.06 381 SER A C 1
ATOM 3051 O O . SER A 1 381 ? -26.845 31.699 72.479 1.00 69.06 381 SER A O 1
ATOM 3053 N N . TYR A 1 382 ? -27.423 29.996 71.122 1.00 66.19 382 TYR A N 1
ATOM 3054 C CA . TYR A 1 382 ? -26.976 28.903 71.995 1.00 66.19 382 TYR A CA 1
ATOM 3055 C C . TYR A 1 382 ? -25.512 28.541 71.736 1.00 66.19 382 TYR A C 1
ATOM 3057 O O . TYR A 1 382 ? -25.130 28.305 70.591 1.00 66.19 382 TYR A O 1
ATOM 3065 N N . ILE A 1 383 ? -24.706 28.471 72.794 1.00 66.75 383 ILE A N 1
ATOM 3066 C CA . ILE A 1 383 ? -23.248 28.309 72.730 1.00 66.75 383 ILE A CA 1
ATOM 3067 C C . ILE A 1 383 ? -22.804 27.215 73.705 1.00 66.75 383 ILE A C 1
ATOM 3069 O O . ILE A 1 383 ? -23.411 27.014 74.757 1.00 66.75 383 ILE A O 1
ATOM 3073 N N . GLU A 1 384 ? -21.747 26.487 73.357 1.00 63.72 384 GLU A N 1
ATOM 3074 C CA . GLU A 1 384 ? -21.182 25.428 74.196 1.00 63.72 384 GLU A CA 1
ATOM 3075 C C . GLU A 1 384 ? -20.606 25.967 75.517 1.00 63.72 384 GLU A C 1
ATOM 3077 O O . GLU A 1 384 ? -20.027 27.054 75.580 1.00 63.72 384 GLU A O 1
ATOM 3082 N N . LYS A 1 385 ? -20.749 25.186 76.596 1.00 60.28 385 LYS A N 1
ATOM 3083 C CA . LYS A 1 385 ? -20.498 25.601 77.990 1.00 60.28 385 LYS A CA 1
ATOM 3084 C C . LYS A 1 385 ? -19.077 26.122 78.276 1.00 60.28 385 LYS A C 1
ATOM 3086 O O . LYS A 1 385 ? -18.907 26.856 79.257 1.00 60.28 385 LYS A O 1
ATOM 3091 N N . ASN A 1 386 ? -18.106 25.764 77.429 1.00 63.88 386 ASN A N 1
ATOM 3092 C CA . ASN A 1 386 ? -16.664 25.967 77.620 1.00 63.88 386 ASN A CA 1
ATOM 3093 C C . ASN A 1 386 ? -16.109 27.242 76.952 1.00 63.88 386 ASN A C 1
ATOM 3095 O O . ASN A 1 386 ? -14.928 27.548 77.108 1.00 63.88 386 ASN A O 1
ATOM 3099 N N . LEU A 1 387 ? -16.932 27.998 76.218 1.00 64.62 387 LEU A N 1
ATOM 3100 C CA . LEU A 1 387 ? -16.494 29.200 75.503 1.00 64.62 387 LEU A CA 1
ATOM 3101 C C . LEU A 1 387 ? -16.650 30.462 76.371 1.00 64.62 387 LEU A C 1
ATOM 3103 O O . LEU A 1 387 ? -17.708 30.709 76.947 1.00 64.62 387 LEU A O 1
ATOM 3107 N N . LYS A 1 388 ? -15.587 31.279 76.457 1.00 66.25 388 LYS A N 1
ATOM 3108 C CA . LYS A 1 388 ? -15.570 32.548 77.222 1.00 66.25 388 LYS A CA 1
ATOM 3109 C C . LYS A 1 388 ? -16.238 33.721 76.487 1.00 66.25 388 LYS A C 1
ATOM 3111 O O . LYS A 1 388 ? -16.612 34.704 77.125 1.00 66.25 388 LYS A O 1
ATOM 3116 N N . TYR A 1 389 ? -16.399 33.608 75.169 1.00 69.19 389 TYR A N 1
ATOM 3117 C CA . TYR A 1 389 ? -16.937 34.647 74.290 1.00 69.19 389 TYR A CA 1
ATOM 3118 C C . TYR A 1 389 ? -17.986 34.059 73.347 1.00 69.19 389 TYR A C 1
ATOM 3120 O O . TYR A 1 389 ? -17.902 32.893 72.958 1.00 69.19 389 TYR A O 1
ATOM 3128 N N . CYS A 1 390 ? -18.972 34.871 72.965 1.00 72.25 390 CYS A N 1
ATOM 3129 C CA . CYS A 1 390 ? -19.950 34.481 71.958 1.00 72.25 390 CYS A CA 1
ATOM 3130 C C . CYS A 1 390 ? -19.313 34.413 70.565 1.00 72.25 390 CYS A C 1
ATOM 3132 O O . CYS A 1 390 ? -18.816 35.416 70.065 1.00 72.25 390 CYS A O 1
ATOM 3134 N N . THR A 1 391 ? -19.401 33.261 69.898 1.00 68.00 391 THR A N 1
ATOM 3135 C CA . THR A 1 391 ? -18.873 33.068 68.534 1.00 68.00 391 THR A CA 1
ATOM 3136 C C . THR A 1 391 ? -19.638 33.850 67.465 1.00 68.00 391 THR A C 1
ATOM 3138 O O . THR A 1 391 ? -19.140 34.001 66.356 1.00 68.00 391 THR A O 1
ATOM 3141 N N . LYS A 1 392 ? -20.831 34.369 67.789 1.00 70.81 392 LYS A N 1
ATOM 3142 C CA . LYS A 1 392 ? -21.666 35.152 66.867 1.00 70.81 392 LYS A CA 1
ATOM 3143 C C . LYS A 1 392 ? -21.546 36.669 67.037 1.00 70.81 392 LYS A C 1
ATOM 3145 O O . LYS A 1 392 ? -21.704 37.384 66.058 1.00 70.81 392 LYS A O 1
ATOM 3150 N N . CYS A 1 393 ? -21.309 37.169 68.252 1.00 76.44 393 CYS A N 1
ATOM 3151 C CA . CYS A 1 393 ? -21.276 38.615 68.532 1.00 76.44 393 CYS A CA 1
ATOM 3152 C C . CYS A 1 393 ? -20.063 39.086 69.348 1.00 76.44 393 CYS A C 1
ATOM 3154 O O . CYS A 1 393 ? -20.006 40.250 69.724 1.00 76.44 393 CYS A O 1
ATOM 3156 N N . GLY A 1 394 ? -19.110 38.205 69.670 1.00 68.25 394 GLY A N 1
ATOM 3157 C CA . GLY A 1 394 ? -17.837 38.558 70.314 1.00 68.25 394 GLY A CA 1
ATOM 3158 C C . GLY A 1 394 ? -17.916 38.974 71.788 1.00 68.25 394 GLY A C 1
ATOM 3159 O O . GLY A 1 394 ? -16.885 39.094 72.441 1.00 68.25 394 GLY A O 1
ATOM 3160 N N . SER A 1 395 ? -19.113 39.158 72.352 1.00 72.94 395 SER A N 1
ATOM 3161 C CA . SER A 1 395 ? -19.292 39.594 73.742 1.00 72.94 395 SER A CA 1
ATOM 3162 C C . SER A 1 395 ? -18.792 38.546 74.747 1.00 72.94 395 SER A C 1
ATOM 3164 O O . SER A 1 395 ? -19.110 37.356 74.615 1.00 72.94 395 SER A O 1
ATOM 3166 N N . LYS A 1 396 ? -18.054 38.992 75.773 1.00 70.31 396 LYS A N 1
ATOM 3167 C CA . LYS A 1 396 ? -17.596 38.167 76.904 1.00 70.31 396 LYS A CA 1
ATOM 3168 C C . LYS A 1 396 ? -18.779 37.774 77.791 1.00 70.31 396 LYS A C 1
ATOM 3170 O O . LYS A 1 396 ? -19.659 38.593 78.041 1.00 70.31 396 LYS A O 1
ATOM 3175 N N . PHE A 1 397 ? -18.813 36.529 78.256 1.00 64.88 397 PHE A N 1
ATOM 3176 C CA . PHE A 1 397 ? -19.883 36.057 79.136 1.00 64.88 397 PHE A CA 1
ATOM 3177 C C . PHE A 1 397 ? -19.650 36.451 80.600 1.00 64.88 397 PHE A C 1
ATOM 3179 O O . PHE A 1 397 ? -18.676 36.012 81.208 1.00 64.88 397 PHE A O 1
ATOM 3186 N N . GLU A 1 398 ? -20.599 37.190 81.176 1.00 54.91 398 GLU A N 1
ATOM 3187 C CA . GLU A 1 398 ? -20.725 37.462 82.613 1.00 54.91 398 GLU A CA 1
ATOM 3188 C C . GLU A 1 398 ? -22.180 37.148 83.020 1.00 54.91 398 GLU A C 1
ATOM 3190 O O . GLU A 1 398 ? -23.091 37.901 82.687 1.00 54.91 398 GLU A O 1
ATOM 3195 N N . GLY A 1 399 ? -22.454 35.990 83.638 1.00 45.12 399 GLY A N 1
ATOM 3196 C CA . GLY A 1 399 ? -23.818 35.661 84.092 1.00 45.12 399 GLY A CA 1
ATOM 3197 C C . GLY A 1 399 ? -24.087 34.188 84.434 1.00 45.12 399 GLY A C 1
ATOM 3198 O O . GLY A 1 399 ? -23.565 33.289 83.776 1.00 45.12 399 GLY A O 1
ATOM 3199 N N . TYR A 1 400 ? -24.889 33.985 85.487 1.00 42.09 400 TYR A N 1
ATOM 3200 C CA . TYR A 1 400 ? -25.093 32.768 86.293 1.00 42.09 400 TYR A CA 1
ATOM 3201 C C . TYR A 1 400 ? -25.776 31.578 85.590 1.00 42.09 400 TYR A C 1
ATOM 3203 O O . TYR A 1 400 ? -26.476 31.725 84.592 1.00 42.09 400 TYR A O 1
ATOM 3211 N N . TYR A 1 401 ? -25.550 30.384 86.153 1.00 41.06 401 TYR A N 1
ATOM 3212 C CA . TYR A 1 401 ? -26.186 29.117 85.776 1.00 41.06 401 TYR A CA 1
ATOM 3213 C C . TYR A 1 401 ? -27.698 29.156 86.067 1.00 41.06 401 TYR A C 1
ATOM 3215 O O . TYR A 1 401 ? -28.083 29.595 87.149 1.00 41.06 401 TYR A O 1
ATOM 3223 N N . LEU A 1 402 ? -28.521 28.687 85.121 1.00 41.09 402 LEU A N 1
ATOM 3224 C CA . LEU A 1 402 ? -29.917 28.296 85.365 1.00 41.09 402 LEU A CA 1
ATOM 3225 C C . LEU A 1 402 ? -29.978 26.848 85.847 1.00 41.09 402 LEU A C 1
ATOM 3227 O O . LEU A 1 402 ? -29.219 26.023 85.275 1.00 41.09 402 LEU A O 1
#

Secondary structure (DSSP, 8-state):
-HHHHHHHHHTS-TTEEEEEEE-TTT--EEEEEEE-S--HHHHHHHHHHHTT-TT-EEEEE---S---TTEEEEEEEEEEE-TTS---TTS-EEEEEEEEGGG--EEEEE-TTS-EEEEPPEE-SSSTTEEEEEEEEESEEEEEEEEEEE---SEEEEEEEE-SSSEEEEEEEEEESSPPPHHHHHHHHHHHHHHTTTT-EEEEEE-SS-EEEEEEEEEEHHHHHHHHHHHTT-TT-EEEEEE---SS-SEEEEEEEEEEE-HHHH-TT-TT-EEEEEEEPPTT-EE-HHHHHHHTT-TTEEEETTEEEEEESSSEEEEEEEEEEE-HHHHHHHHHHHHHHHHHHHHHHHHHHHHHHTT--HHHHHHHHHTTEEEPTTT--EEETT-SB-TTT-PBP-----

Radius of gyration: 42.01 Å; chains: 1; bounding box: 66×63×137 Å

Sequence (402 aa):
GDEIIAYLEEGVPNSATMIWDTDNDSGNTIFKVSLIRSDLEDINLAMKSIFHSDMASVESLPYSDKMNILENGHAYKETIDVTNFVSNDLGKAHVRYYAYSYAQPVVEKLNSKGEGTPISGSMNEDYKGYKCILNEDMANISLLVKTKTSYVPDVINIITQVKGRDKIKRNIELVYNSKFEDDETLYFQDSVKKAIEGFAKANFTTQDNGYIIALEQNGTKEEVNIGFQTIFNTPNSYVRYARQKNIASFSLDSVFCEEILLDNLFGYETNKIQINYQAKLNKGENISKESIDYYADYDTTSVKKNIFVMQSDNGRITCEVVSSQFNINFLLFMFLILIFIFAIIIAGYMGYLKLEESGKDIKGFIKRNIQQKKQCNYCKSYIEKNLKYCTKCGSKFEGYYL